Protein 5DL7 (pdb70)

Organism: Acinetobacter baumannii (NCBI:txid470)

InterPro domains:
  IPR005318 Outer membrane porin, bacterial [PF03573] (23-425)
  IPR005318 Outer membrane porin, bacterial [PTHR34596] (17-426)
  IPR023614 Porin domain superfamily [G3DSA:2.40.160.10] (25-426)

Secondary structure (DSSP, 8-state):
-TT-EEEEEEEEEEEEEEETT--TT-S-EEEEEEEEEEEEE----SSSEEEEEEEEEEEEEESSGGGGGGSB--SSS-B-TTSPBPSEEEEEEEEEEEEETTEEEEEEEE--EETTEE---SSSS--EEEEEEEEE--STTEEEEEEEEEEEE-TT-SS-B--EE--GGG-SS--EE-S-EEEEEEEEE-SSEEEEEEEEEETTTEEEEEEEEEEEEESSSSEEEEEEEEEEEEEE-TT-TT---EEEEEEEEEEEEETTEEEEEEEEEEESSS----BTTS---SS---SS-----TT-EEEEEEEEEE-TT-EETTEE-TTEEEEEEEEEEEEE--SSSTT--EEEEEEEEEEEEE--SSTTTTEEEEEEEEEEEE---TTSS---EEEEEEEEEEEEE-

Nearest PDB structures (foldseek):
  5dl7-assembly1_A  TM=1.002E+00  e=3.605E-84  Acinetobacter baumannii AB307-0294
  5dl6-assembly1_A  TM=9.576E-01  e=1.702E-45  Acinetobacter baumannii AB307-0294
  4frx-assembly1_A  TM=8.727E-01  e=2.407E-38  Pseudomonas aeruginosa PAO1
  3sy9-assembly3_C  TM=9.106E-01  e=2.289E-28  Pseudomonas aeruginosa
  2odj-assembly1_A  TM=9.013E-01  e=9.171E-29  Pseudomonas aeruginosa PAO1

Sequence (402 aa):
IADSKAELTLRNFYFDRDYKKDPYPYTAARDWAQGLIFKGQSGYTEGTVGFGVDVLAMAGFNLMGSRADDYARSGLLPVNTDNSRDDYYGKIGITGKAKFRKNELFVGDLVPQLPTIFSSPARLFPQTYRGIRFVSNEIPNLQLEGFYVDEVRQRDSIRYTDVGTDNINHRFNKAATTDSFYTLGGSYQLKDYRLRAYHAELKDIYQQQFLGFNGKQPLNDQLNFLSDVRFFNSEETGSKKIGEVDNRHISGLFGLNYQNHTVSLGYMQSFGSTGLPFLSGTESPVVLDFMSSDYSNKDEKVYSIRYEYDFKNARIGDVSLNGLRFMTRYAKGEDIDLLQYGDQRFKEDSLEFDLGYKIPEGKLKGLGMRARFSHYRNDMPTNMTFHSANETRLNVDYTFKF

B-factor: mean 34.39, std 13.49, range [16.14, 101.51]

Structure (mmCIF, N/CA/C/O backbone):
data_5DL7
#
_entry.id   5DL7
#
_cell.length_a   81.563
_cell.length_b   125.717
_cell.length_c   137.459
_cell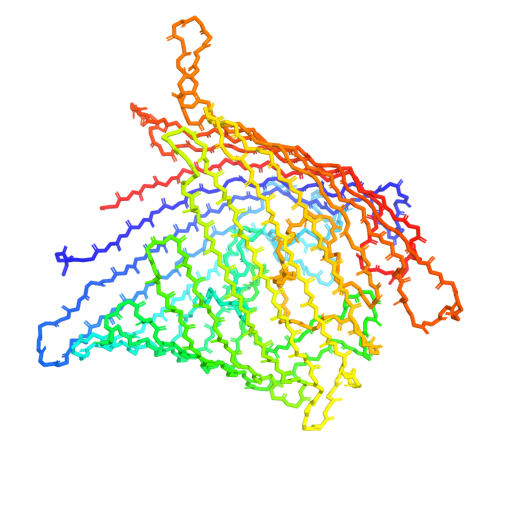.angle_alpha   90.00
_cell.angle_beta   90.00
_cell.angle_gamma   90.00
#
_symmetry.space_group_name_H-M   'I 2 2 2'
#
loop_
_entity.id
_entity.type
_entity.pdbx_description
1 polymer Porin
2 non-polymer 'CALCIUM ION'
3 non-polymer (HYDROXYETHYLOXY)TRI(ETHYLOXY)OCTANE
4 water water
#
loop_
_atom_site.group_PDB
_atom_site.id
_atom_site.type_symbol
_atom_site.label_atom_id
_atom_site.label_alt_id
_atom_site.label_comp_id
_atom_site.label_asym_id
_atom_site.label_entity_id
_atom_site.label_seq_id
_atom_site.pdbx_PDB_ins_code
_atom_site.Cartn_x
_atom_site.Cartn_y
_atom_site.Cartn_z
_atom_site.occupancy
_atom_site.B_iso_or_equiv
_atom_site.auth_seq_id
_atom_site.auth_comp_id
_atom_site.auth_asym_id
_atom_site.auth_atom_id
_atom_site.pdbx_PDB_model_num
ATOM 1 N N . ILE A 1 18 ? 10.017 -15.405 -3.691 1.00 77.19 3 ILE A N 1
ATOM 2 C CA . ILE A 1 18 ? 8.503 -15.171 -3.799 1.00 76.14 3 ILE A CA 1
ATOM 3 C C . ILE A 1 18 ? 8.150 -14.522 -5.072 1.00 75.01 3 ILE A C 1
ATOM 4 O O . ILE A 1 18 ? 7.256 -14.976 -5.784 1.00 76.64 3 ILE A O 1
ATOM 9 N N . ALA A 1 19 ? 8.827 -13.430 -5.343 1.00 79.10 4 ALA A N 1
ATOM 10 C CA . ALA A 1 19 ? 8.346 -12.523 -6.311 1.00 81.03 4 ALA A CA 1
ATOM 11 C C . ALA A 1 19 ? 8.036 -13.233 -7.598 1.00 78.37 4 ALA A C 1
ATOM 12 O O . ALA A 1 19 ? 6.993 -12.971 -8.138 1.00 83.52 4 ALA A O 1
ATOM 14 N N . ASP A 1 20 ? 8.841 -14.189 -8.091 1.00 75.44 5 ASP A N 1
ATOM 15 C CA . ASP A 1 20 ? 8.423 -14.973 -9.332 1.00 71.68 5 ASP A CA 1
ATOM 16 C C . ASP A 1 20 ? 7.730 -16.315 -9.095 1.00 66.59 5 ASP A C 1
ATOM 17 O O . ASP A 1 20 ? 7.517 -17.071 -10.062 1.00 64.22 5 ASP A O 1
ATOM 22 N N . SER A 1 21 ? 7.352 -16.609 -7.851 1.00 65.77 6 SER A N 1
ATOM 23 C CA . SER A 1 21 ? 6.427 -17.777 -7.609 1.00 60.77 6 SER A CA 1
ATOM 24 C C . SER A 1 21 ? 5.113 -17.664 -8.294 1.00 61.22 6 SER A C 1
ATOM 25 O O . SER A 1 21 ? 4.661 -16.620 -8.618 1.00 66.06 6 SER A O 1
ATOM 28 N N . LYS A 1 22 ? 4.449 -18.781 -8.467 1.00 56.48 7 LYS A N 1
ATOM 29 C CA . LYS A 1 22 ? 3.274 -18.913 -9.168 1.00 56.69 7 LYS A CA 1
ATOM 30 C C . LYS A 1 22 ? 2.449 -19.972 -8.335 1.00 53.88 7 LYS A C 1
ATOM 31 O O . LYS A 1 22 ? 3.047 -20.947 -7.810 1.00 49.42 7 LYS A O 1
ATOM 37 N N . ALA A 1 23 ? 1.125 -19.867 -8.296 1.00 49.29 8 ALA A N 1
ATOM 38 C CA . ALA A 1 23 ? 0.334 -20.873 -7.579 1.00 46.31 8 ALA A CA 1
ATOM 39 C C . ALA A 1 23 ? -1.060 -20.787 -8.123 1.00 46.55 8 ALA A C 1
ATOM 40 O O . ALA A 1 23 ? -1.519 -19.698 -8.582 1.00 47.12 8 ALA A O 1
ATOM 42 N N . GLU A 1 24 ? -1.704 -21.933 -8.200 1.00 43.01 9 GLU A N 1
ATOM 43 C CA . GLU A 1 24 ? -3.100 -22.024 -8.695 1.00 43.10 9 GLU A CA 1
ATOM 44 C C . GLU A 1 24 ? -3.820 -23.083 -7.892 1.00 39.91 9 GLU A C 1
ATOM 45 O O . GLU A 1 24 ? -3.222 -24.108 -7.596 1.00 39.08 9 GLU A O 1
ATOM 51 N N . LEU A 1 25 ? -5.097 -22.873 -7.684 1.00 36.74 10 LEU A N 1
ATOM 52 C CA . LEU A 1 25 ? -6.006 -23.868 -7.016 1.00 34.71 10 LEU A CA 1
ATOM 53 C C . LEU A 1 25 ? -7.196 -24.166 -7.928 1.00 33.16 10 LEU A C 1
ATOM 54 O O . LEU A 1 25 ? -7.910 -23.296 -8.286 1.00 35.72 10 LEU A O 1
ATOM 59 N N . THR A 1 26 ? -7.328 -25.422 -8.309 1.00 33.44 11 THR A N 1
ATOM 60 C CA . THR A 1 26 ? -8.358 -25.866 -9.303 1.00 34.13 11 THR A CA 1
ATOM 61 C C . THR A 1 26 ? -9.332 -26.774 -8.612 1.00 32.99 11 THR A C 1
ATOM 62 O O . THR A 1 26 ? -8.915 -27.662 -7.845 1.00 34.20 11 THR A O 1
ATOM 66 N N . LEU A 1 27 ? -10.561 -26.450 -8.714 1.00 30.91 12 LEU A N 1
ATOM 67 C CA . LEU A 1 27 ? -11.659 -27.324 -8.320 1.00 32.88 12 LEU A CA 1
ATOM 68 C C . LEU A 1 27 ? -12.274 -28.035 -9.577 1.00 34.57 12 LEU A C 1
ATOM 69 O O . LEU A 1 27 ? -12.615 -27.343 -10.525 1.00 35.33 12 LEU A O 1
ATOM 74 N N . ARG A 1 28 ? -12.461 -29.346 -9.531 1.00 32.04 13 ARG A N 1
ATOM 75 C CA . ARG A 1 28 ? -12.950 -30.097 -10.720 1.00 34.32 13 ARG A CA 1
ATOM 76 C C . ARG A 1 28 ? -14.077 -31.010 -10.343 1.00 34.97 13 ARG A C 1
ATOM 77 O O . ARG A 1 28 ? -14.015 -31.644 -9.290 1.00 38.41 13 ARG A O 1
ATOM 85 N N . ASN A 1 29 ? -15.158 -31.011 -11.099 1.00 30.14 14 ASN A N 1
ATOM 86 C CA . ASN A 1 29 ? -16.242 -31.946 -10.957 1.00 29.36 14 ASN A CA 1
ATOM 87 C C . ASN A 1 29 ? -16.281 -32.690 -12.332 1.00 29.79 14 ASN A C 1
ATOM 88 O O . ASN A 1 29 ? -16.247 -31.988 -13.363 1.00 29.16 14 ASN A O 1
ATOM 93 N N . PHE A 1 30 ? -16.166 -33.985 -12.299 1.00 28.75 15 PHE A N 1
ATOM 94 C CA . PHE A 1 30 ? -15.983 -34.839 -13.521 1.00 27.42 15 PHE A CA 1
ATOM 95 C C . PHE A 1 30 ? -16.998 -36.013 -13.444 1.00 26.64 15 PHE A C 1
ATOM 96 O O . PHE A 1 30 ? -16.935 -36.811 -12.559 1.00 27.30 15 PHE A O 1
ATOM 104 N N . TYR A 1 31 ? -17.857 -36.102 -14.424 1.00 27.51 16 TYR A N 1
ATOM 105 C CA . TYR A 1 31 ? -18.702 -37.292 -14.589 1.00 27.11 16 TYR A CA 1
ATOM 106 C C . TYR A 1 31 ? -18.253 -38.040 -15.838 1.00 26.91 16 TYR A C 1
ATOM 107 O O . TYR A 1 31 ? -18.022 -37.377 -16.888 1.00 25.59 16 TYR A O 1
ATOM 116 N N . PHE A 1 32 ? -18.096 -39.340 -15.717 1.00 25.42 17 PHE A N 1
ATOM 117 C CA . PHE A 1 32 ? -17.559 -40.184 -16.813 1.00 26.40 17 PHE A CA 1
ATOM 118 C C . PHE A 1 32 ? -18.511 -41.359 -16.951 1.00 26.47 17 PHE A C 1
ATOM 119 O O . PHE A 1 32 ? -18.829 -41.995 -15.976 1.00 28.94 17 PHE A O 1
ATOM 127 N N . ASP A 1 33 ? -19.017 -41.530 -18.161 1.00 26.86 18 ASP A N 1
ATOM 128 C CA . ASP A 1 33 ? -19.932 -42.704 -18.401 1.00 26.97 18 ASP A CA 1
ATOM 129 C C . ASP A 1 33 ? -19.538 -43.280 -19.736 1.00 29.85 18 ASP A C 1
ATOM 130 O O . ASP A 1 33 ? -19.950 -42.721 -20.776 1.00 28.19 18 ASP A O 1
ATOM 135 N N . ARG A 1 34 ? -18.956 -44.466 -19.771 1.00 26.61 19 ARG A N 1
ATOM 136 C CA . ARG A 1 34 ? -18.699 -45.152 -21.033 1.00 26.09 19 ARG A CA 1
ATOM 137 C C . ARG A 1 34 ? -19.751 -46.357 -21.005 1.00 27.56 19 ARG A C 1
ATOM 138 O O . ARG A 1 34 ? -19.581 -47.351 -20.360 1.00 28.93 19 ARG A O 1
ATOM 146 N N . ASP A 1 35 ? -20.827 -46.152 -21.708 1.00 27.96 20 ASP A N 1
ATOM 147 C CA . ASP A 1 35 ? -21.970 -47.100 -21.653 1.00 28.01 20 ASP A CA 1
ATOM 148 C C . ASP A 1 35 ? -21.807 -48.015 -22.775 1.00 27.16 20 ASP A C 1
ATOM 149 O O . ASP A 1 35 ? -22.104 -47.762 -23.972 1.00 27.46 20 ASP A O 1
ATOM 154 N N . TYR A 1 36 ? -21.367 -49.233 -22.426 1.00 28.87 21 TYR A N 1
ATOM 155 C CA . TYR A 1 36 ? -21.128 -50.304 -23.401 1.00 28.69 21 TYR A CA 1
ATOM 156 C C . TYR A 1 36 ? -22.365 -50.684 -24.120 1.00 31.82 21 TYR A C 1
ATOM 157 O O . TYR A 1 36 ? -23.435 -50.875 -23.490 1.00 33.55 21 TYR A O 1
ATOM 166 N N . LYS A 1 37 ? -22.301 -50.853 -25.443 1.00 31.18 22 LYS A N 1
ATOM 167 C CA . LYS A 1 37 ? -23.457 -51.286 -26.240 1.00 35.72 22 LYS A CA 1
ATOM 168 C C . LYS A 1 37 ? -23.905 -52.725 -25.954 1.00 40.25 22 LYS A C 1
ATOM 169 O O . LYS A 1 37 ? -25.134 -52.948 -25.959 1.00 39.38 22 LYS A O 1
ATOM 175 N N . LYS A 1 38 ? -22.975 -53.643 -25.729 1.00 39.41 23 LYS A N 1
ATOM 176 C CA . LYS A 1 38 ? -23.253 -55.064 -25.608 1.00 46.49 23 LYS A CA 1
ATOM 177 C C . LYS A 1 38 ? -23.006 -55.578 -24.206 1.00 48.82 23 LYS A C 1
ATOM 178 O O . LYS A 1 38 ? -22.832 -56.773 -24.060 1.00 54.48 23 LYS A O 1
ATOM 184 N N . ASP A 1 39 ? -22.875 -54.714 -23.175 1.00 46.48 24 ASP A N 1
ATOM 185 C CA . ASP A 1 39 ? -22.823 -55.121 -21.726 1.00 49.25 24 ASP A CA 1
ATOM 186 C C . ASP A 1 39 ? -21.972 -56.362 -21.501 1.00 54.40 24 ASP A C 1
ATOM 187 O O . ASP A 1 39 ? -22.505 -57.410 -21.109 1.00 54.84 24 ASP A O 1
ATOM 192 N N . PRO A 1 40 ? -20.638 -56.223 -21.670 1.00 54.20 25 PRO A N 1
ATOM 193 C CA . PRO A 1 40 ? -19.791 -57.388 -21.639 1.00 55.60 25 PRO A CA 1
ATOM 194 C C . PRO A 1 40 ? -19.806 -57.733 -20.155 1.00 59.61 25 PRO A C 1
ATOM 195 O O . PRO A 1 40 ? -19.325 -56.985 -19.286 1.00 54.81 25 PRO A O 1
ATOM 199 N N . TYR A 1 41 ? -20.427 -58.864 -19.871 1.00 61.68 26 TYR A N 1
ATOM 200 C CA . TYR A 1 41 ? -20.623 -59.292 -18.495 1.00 65.73 26 TYR A CA 1
ATOM 201 C C . TYR A 1 41 ? -19.349 -59.041 -17.583 1.00 65.56 26 TYR A C 1
ATOM 202 O O . TYR A 1 41 ? -18.238 -59.399 -17.999 1.00 67.74 26 TYR A O 1
ATOM 211 N N . PRO A 1 42 ? -19.473 -58.476 -16.372 1.00 63.60 27 PRO A N 1
ATOM 212 C CA . PRO A 1 42 ? -20.767 -58.246 -15.667 1.00 63.21 27 PRO A CA 1
ATOM 213 C C . PRO A 1 42 ? -21.240 -56.781 -15.610 1.00 59.67 27 PRO A C 1
ATOM 214 O O . PRO A 1 42 ? -22.089 -56.488 -14.787 1.00 58.77 27 PRO A O 1
ATOM 218 N N . TYR A 1 43 ? -20.740 -55.923 -16.483 1.00 51.21 28 TYR A N 1
ATOM 219 C CA . TYR A 1 43 ? -20.885 -54.486 -16.324 1.00 51.86 28 TYR A CA 1
ATOM 220 C C . TYR A 1 43 ? -21.672 -53.923 -17.490 1.00 49.08 28 TYR A C 1
ATOM 221 O O . TYR A 1 43 ? -21.492 -54.398 -18.631 1.00 51.95 28 TYR A O 1
ATOM 230 N N . THR A 1 44 ? -22.567 -52.967 -17.187 1.00 41.31 29 THR A N 1
ATOM 231 C CA . THR A 1 44 ? -23.294 -52.257 -18.233 1.00 38.33 29 THR A CA 1
ATOM 232 C C . THR A 1 44 ? -22.619 -51.018 -18.764 1.00 35.80 29 THR A C 1
ATOM 233 O O . THR A 1 44 ? -22.990 -50.554 -19.855 1.00 36.10 29 THR A O 1
ATOM 237 N N . ALA A 1 45 ? -21.661 -50.535 -17.988 1.00 32.98 30 ALA A N 1
ATOM 238 C CA . ALA A 1 45 ? -20.979 -49.259 -18.287 1.00 32.41 30 ALA A CA 1
ATOM 239 C C . ALA A 1 45 ? -19.791 -49.136 -17.346 1.00 29.96 30 ALA A C 1
ATOM 240 O O . ALA A 1 45 ? -19.745 -49.862 -16.320 1.00 31.26 30 ALA A O 1
ATOM 242 N N . ALA A 1 46 ? -18.776 -48.362 -17.773 1.00 28.16 31 ALA A N 1
ATOM 243 C CA . ALA A 1 46 ? -17.709 -47.850 -16.879 1.00 29.19 31 ALA A CA 1
ATOM 244 C C . ALA A 1 46 ? -18.186 -46.475 -16.457 1.00 30.61 31 ALA A C 1
ATOM 245 O O . ALA A 1 46 ? -18.494 -45.626 -17.354 1.00 30.18 31 ALA A O 1
ATOM 247 N N . ARG A 1 47 ? -18.255 -46.183 -15.149 1.00 28.64 32 ARG A N 1
ATOM 248 C CA . ARG A 1 47 ? -18.937 -44.936 -14.759 1.00 26.88 32 ARG A CA 1
ATOM 249 C C . ARG A 1 47 ? -18.428 -44.499 -13.407 1.00 28.02 32 ARG A C 1
ATOM 250 O O . ARG A 1 47 ? -18.181 -45.346 -12.563 1.00 30.60 32 ARG A O 1
ATOM 258 N N . ASP A 1 48 ? -18.297 -43.181 -13.246 1.00 29.71 33 ASP A N 1
ATOM 259 C CA . ASP A 1 48 ? -18.023 -42.621 -11.894 1.00 30.05 33 ASP A CA 1
ATOM 260 C C . ASP A 1 48 ? -18.364 -41.123 -11.964 1.00 27.78 33 ASP A C 1
ATOM 261 O O . ASP A 1 48 ? -18.482 -40.504 -13.008 1.00 27.26 33 ASP A O 1
ATOM 266 N N . TRP A 1 49 ? -18.573 -40.565 -10.760 1.00 29.15 34 TRP A N 1
ATOM 267 C CA . TRP A 1 49 ? -18.824 -39.165 -10.644 1.00 29.41 34 TRP A CA 1
ATOM 268 C C . TRP A 1 49 ? -17.970 -38.708 -9.430 1.00 29.93 34 TRP A C 1
ATOM 269 O O . TRP A 1 49 ? -18.095 -39.231 -8.304 1.00 32.36 34 TRP A O 1
ATOM 280 N N . ALA A 1 50 ? -17.020 -37.803 -9.718 1.00 29.96 35 ALA A N 1
ATOM 281 C CA . ALA A 1 50 ? -16.050 -37.408 -8.714 1.00 29.07 35 ALA A CA 1
ATOM 282 C C . ALA A 1 50 ? -15.740 -35.949 -8.710 1.00 32.84 35 ALA A C 1
ATOM 283 O O . ALA A 1 50 ? -15.967 -35.212 -9.653 1.00 31.17 35 ALA A O 1
ATOM 285 N N . GLN A 1 51 ? -15.274 -35.481 -7.521 1.00 31.36 36 GLN A N 1
ATOM 286 C CA . GLN A 1 51 ? -14.829 -34.095 -7.395 1.00 33.03 36 GLN A CA 1
ATOM 287 C C . GLN A 1 51 ? -13.446 -34.005 -6.855 1.00 30.36 36 GLN A C 1
ATOM 288 O O . GLN A 1 51 ? -13.069 -34.797 -5.959 1.00 31.98 36 GLN A O 1
ATOM 294 N N . GLY A 1 52 ? -12.679 -33.037 -7.299 1.00 32.89 37 GLY A N 1
ATOM 295 C CA . GLY A 1 52 ? -11.303 -32.946 -6.915 1.00 33.14 37 GLY A CA 1
ATOM 296 C C . GLY A 1 52 ? -10.798 -31.525 -6.719 1.00 33.45 37 GLY A C 1
ATOM 297 O O . GLY A 1 52 ? -11.360 -30.577 -7.222 1.00 32.23 37 GLY A O 1
ATOM 298 N N . LEU A 1 53 ? -9.875 -31.397 -5.812 1.00 31.01 38 LEU A N 1
ATOM 299 C CA . LEU A 1 53 ? -9.042 -30.185 -5.599 1.00 33.38 38 LEU A CA 1
ATOM 300 C C . LEU A 1 53 ? -7.631 -30.450 -5.955 1.00 30.09 38 LEU A C 1
ATOM 301 O O . LEU A 1 53 ? -7.039 -31.470 -5.595 1.00 31.72 38 LEU A O 1
ATOM 306 N N . ILE A 1 54 ? -7.026 -29.508 -6.694 1.00 29.75 39 ILE A N 1
ATOM 307 C CA . ILE A 1 54 ? -5.661 -29.594 -6.990 1.00 29.30 39 ILE A CA 1
ATOM 308 C C . ILE A 1 54 ? -4.951 -28.230 -6.767 1.00 31.11 39 ILE A C 1
ATOM 309 O O . ILE A 1 54 ? -5.396 -27.184 -7.340 1.00 33.20 39 ILE A O 1
ATOM 314 N N . PHE A 1 55 ? -3.830 -28.252 -6.003 1.00 30.47 40 PHE A N 1
ATOM 315 C CA . PHE A 1 55 ? -3.024 -27.085 -5.741 1.00 30.00 40 PHE A CA 1
ATOM 316 C C . PHE A 1 55 ? -1.708 -27.296 -6.483 1.00 30.32 40 PHE A C 1
ATOM 317 O O . PHE A 1 55 ? -1.030 -28.326 -6.255 1.00 31.68 40 PHE A O 1
ATOM 325 N N . LYS A 1 56 ? -1.270 -26.329 -7.303 1.00 31.04 41 LYS A N 1
ATOM 326 C CA . LYS A 1 56 ? 0.018 -26.420 -8.030 1.00 32.56 41 LYS A CA 1
ATOM 327 C C . LYS A 1 56 ? 0.771 -25.205 -7.792 1.00 34.92 41 LYS A C 1
ATOM 328 O O . LYS A 1 56 ? 0.285 -24.094 -8.063 1.00 38.24 41 LYS A O 1
ATOM 334 N N . GLY A 1 57 ? 1.919 -25.317 -7.148 1.00 36.57 42 GLY A N 1
ATOM 335 C CA . GLY A 1 57 ? 2.707 -24.194 -6.673 1.00 39.79 42 GLY A CA 1
ATOM 336 C C . GLY A 1 57 ? 4.112 -24.345 -7.345 1.00 44.00 42 GLY A C 1
ATOM 337 O O . GLY A 1 57 ? 4.650 -25.447 -7.369 1.00 41.52 42 GLY A O 1
ATOM 338 N N . GLN A 1 58 ? 4.706 -23.257 -7.869 1.00 44.26 43 GLN A N 1
ATOM 339 C CA . GLN A 1 58 ? 6.050 -23.311 -8.437 1.00 48.86 43 GLN A CA 1
ATOM 340 C C . GLN A 1 58 ? 6.789 -22.103 -7.994 1.00 53.00 43 GLN A C 1
ATOM 341 O O . GLN A 1 58 ? 6.317 -21.046 -8.362 1.00 55.53 43 GLN A O 1
ATOM 347 N N . SER A 1 59 ? 7.827 -22.197 -7.112 1.00 42.28 44 SER A N 1
ATOM 348 C CA . SER A 1 59 ? 8.504 -21.086 -6.573 1.00 45.32 44 SER A CA 1
ATOM 349 C C . SER A 1 59 ? 9.449 -20.535 -7.709 1.00 46.36 44 SER A C 1
ATOM 350 O O . SER A 1 59 ? 9.625 -21.128 -8.711 1.00 45.85 44 SER A O 1
ATOM 353 N N . GLY A 1 60 ? 9.893 -19.290 -7.542 1.00 57.68 45 GLY A N 1
ATOM 354 C CA . GLY A 1 60 ? 11.030 -18.826 -8.357 1.00 59.39 45 GLY A CA 1
ATOM 355 C C . GLY A 1 60 ? 12.297 -19.384 -7.711 1.00 61.94 45 GLY A C 1
ATOM 356 O O . GLY A 1 60 ? 12.257 -20.259 -6.814 1.00 57.33 45 GLY A O 1
ATOM 357 N N . TYR A 1 61 ? 13.427 -18.803 -8.084 1.00 57.62 46 TYR A N 1
ATOM 358 C CA . TYR A 1 61 ? 14.725 -19.290 -7.680 1.00 55.01 46 TYR A CA 1
ATOM 359 C C . TYR A 1 61 ? 15.427 -18.388 -6.764 1.00 54.85 46 TYR A C 1
ATOM 360 O O . TYR A 1 61 ? 15.351 -17.139 -6.891 1.00 62.18 46 TYR A O 1
ATOM 369 N N . THR A 1 62 ? 16.167 -18.935 -5.777 1.00 55.25 47 THR A N 1
ATOM 370 C CA . THR A 1 62 ? 16.994 -18.157 -4.921 1.00 52.61 47 THR A CA 1
ATOM 371 C C . THR A 1 62 ? 18.127 -17.405 -5.761 1.00 55.53 47 THR A C 1
ATOM 372 O O . THR A 1 62 ? 18.508 -17.816 -6.850 1.00 51.33 47 THR A O 1
ATOM 376 N N . GLU A 1 63 ? 18.640 -16.287 -5.213 1.00 59.10 48 GLU A N 1
ATOM 377 C CA . GLU A 1 63 ? 19.684 -15.535 -5.950 1.00 62.97 48 GLU A CA 1
ATOM 378 C C . GLU A 1 63 ? 20.902 -16.324 -5.652 1.00 61.40 48 GLU A C 1
ATOM 379 O O . GLU A 1 63 ? 20.994 -16.898 -4.597 1.00 59.32 48 GLU A O 1
ATOM 385 N N . GLY A 1 64 ? 21.858 -16.328 -6.560 1.00 62.43 49 GLY A N 1
ATOM 386 C CA . GLY A 1 64 ? 23.142 -17.006 -6.317 1.00 62.08 49 GLY A CA 1
ATOM 387 C C . GLY A 1 64 ? 23.551 -17.410 -7.704 1.00 61.19 49 GLY A C 1
ATOM 388 O O . GLY A 1 64 ? 22.692 -17.374 -8.613 1.00 62.92 49 GLY A O 1
ATOM 389 N N . THR A 1 65 ? 24.819 -17.784 -7.911 1.00 58.16 50 THR A N 1
ATOM 390 C CA . THR A 1 65 ? 25.238 -18.408 -9.214 1.00 55.43 50 THR A CA 1
ATOM 391 C C . THR A 1 65 ? 24.399 -19.618 -9.568 1.00 53.27 50 THR A C 1
ATOM 392 O O . THR A 1 65 ? 23.957 -19.802 -10.714 1.00 53.81 50 THR A O 1
ATOM 396 N N . VAL A 1 66 ? 24.159 -20.433 -8.559 1.00 50.47 51 VAL A N 1
ATOM 397 C CA . VAL A 1 66 ? 23.133 -21.459 -8.601 1.00 48.66 51 VAL A C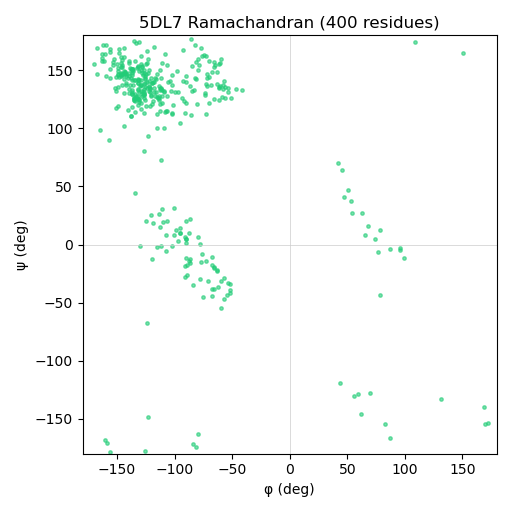A 1
ATOM 398 C C . VAL A 1 66 ? 21.933 -21.053 -7.725 1.00 47.15 51 VAL A C 1
ATOM 399 O O . VAL A 1 66 ? 22.153 -20.763 -6.551 1.00 49.00 51 VAL A O 1
ATOM 403 N N . GLY A 1 67 ? 20.725 -21.090 -8.281 1.00 44.04 52 GLY A N 1
ATOM 404 C CA . GLY A 1 67 ? 19.533 -20.729 -7.553 1.00 45.17 52 GLY A CA 1
ATOM 405 C C . GLY A 1 67 ? 18.780 -22.027 -7.252 1.00 41.67 52 GLY A C 1
ATOM 406 O O . GLY A 1 67 ? 18.893 -23.017 -7.996 1.00 39.87 52 GLY A O 1
ATOM 407 N N . PHE A 1 68 ? 17.984 -21.982 -6.185 1.00 40.10 53 PHE A N 1
ATOM 408 C CA . PHE A 1 68 ? 17.225 -23.200 -5.747 1.00 39.81 53 PHE A CA 1
ATOM 409 C C . PHE A 1 68 ? 15.775 -22.842 -5.627 1.00 39.04 53 PHE A C 1
ATOM 410 O O . PHE A 1 68 ? 15.421 -21.704 -5.345 1.00 42.44 53 PHE A O 1
ATOM 418 N N . GLY A 1 69 ? 14.926 -23.783 -5.851 1.00 39.36 54 GLY A N 1
ATOM 419 C CA . GLY A 1 69 ? 13.541 -23.608 -5.540 1.00 41.01 54 GLY A CA 1
ATOM 420 C C . GLY A 1 69 ? 12.792 -24.937 -5.368 1.00 41.91 54 GLY A C 1
ATOM 421 O O . GLY A 1 69 ? 13.412 -25.989 -5.216 1.00 38.93 54 GLY A O 1
ATOM 422 N N . VAL A 1 70 ? 11.472 -24.830 -5.277 1.00 42.68 55 VAL A N 1
ATOM 423 C CA . VAL A 1 70 ? 10.625 -26.004 -4.950 1.00 43.52 55 VAL A CA 1
ATOM 424 C C . VAL A 1 70 ? 9.307 -25.878 -5.669 1.00 41.90 55 VAL A C 1
ATOM 425 O O . VAL A 1 70 ? 8.788 -24.768 -5.817 1.00 46.40 55 VAL A O 1
ATOM 429 N N . ASP A 1 71 ? 8.720 -26.957 -6.106 1.00 38.12 56 ASP A N 1
ATOM 430 C CA . ASP A 1 71 ? 7.402 -26.936 -6.733 1.00 37.68 56 ASP A CA 1
ATOM 431 C C . ASP A 1 71 ? 6.588 -28.068 -5.904 1.00 40.03 56 ASP A C 1
ATOM 432 O O . ASP A 1 71 ? 7.130 -28.977 -5.321 1.00 35.76 56 ASP A O 1
ATOM 437 N N . VAL A 1 72 ? 5.300 -27.912 -5.861 1.00 39.18 57 VAL A N 1
ATOM 438 C CA . VAL A 1 72 ? 4.451 -28.809 -5.125 1.00 37.56 57 VAL A CA 1
ATOM 439 C C . VAL A 1 72 ? 3.170 -29.042 -5.949 1.00 37.17 57 VAL A C 1
ATOM 440 O O . VAL A 1 72 ? 2.626 -28.103 -6.619 1.00 35.31 57 VAL A O 1
ATOM 444 N N . LEU A 1 73 ? 2.631 -30.278 -5.906 1.00 32.30 58 LEU A N 1
ATOM 445 C CA . LEU A 1 73 ? 1.347 -30.554 -6.538 1.00 32.29 58 LEU A CA 1
ATOM 446 C C . LEU A 1 73 ? 0.531 -31.311 -5.387 1.00 32.16 58 LEU A C 1
ATOM 447 O O . LEU A 1 73 ? 0.934 -32.387 -5.081 1.00 33.90 58 LEU A O 1
ATOM 452 N N . ALA A 1 74 ? -0.578 -30.857 -4.980 1.00 32.08 59 ALA A N 1
ATOM 453 C CA . ALA A 1 74 ? -1.411 -31.510 -3.922 1.00 32.00 59 ALA A CA 1
ATOM 454 C C . ALA A 1 74 ? -2.791 -31.776 -4.496 1.00 36.52 59 ALA A C 1
ATOM 455 O O . ALA A 1 74 ? -3.380 -30.886 -5.129 1.00 35.73 59 ALA A O 1
ATOM 457 N N . MET A 1 75 ? -3.357 -33.000 -4.262 1.00 32.96 60 MET A N 1
ATOM 458 C CA . MET A 1 75 ? -4.587 -33.579 -4.930 1.00 31.63 60 MET A CA 1
ATOM 459 C C . MET A 1 75 ? -5.440 -34.203 -3.874 1.00 33.25 60 MET A C 1
ATOM 460 O O . MET A 1 75 ? -4.912 -34.879 -2.999 1.00 34.22 60 MET A O 1
ATOM 465 N N . ALA A 1 76 ? -6.730 -33.818 -3.803 1.00 32.77 61 ALA A N 1
ATOM 466 C CA . ALA A 1 76 ? -7.696 -34.472 -2.925 1.00 33.44 61 ALA A CA 1
ATOM 467 C C . ALA A 1 76 ? -8.941 -34.749 -3.778 1.00 37.44 61 ALA A C 1
ATOM 468 O O . ALA A 1 76 ? -9.526 -33.794 -4.261 1.00 35.51 61 ALA A O 1
ATOM 470 N N . GLY A 1 77 ? -9.390 -35.999 -3.836 1.00 30.84 62 GLY A N 1
ATOM 471 C CA . GLY A 1 77 ? -10.499 -36.452 -4.641 1.00 32.28 62 GLY A CA 1
ATOM 472 C C . GLY A 1 77 ? -11.576 -37.229 -3.897 1.00 31.83 62 GLY A C 1
ATOM 473 O O . GLY A 1 77 ? -11.249 -37.867 -2.903 1.00 34.99 62 GLY A O 1
ATOM 474 N N . PHE A 1 78 ? -12.819 -37.070 -4.315 1.00 32.90 63 PHE A N 1
ATOM 475 C CA . PHE A 1 78 ? -14.004 -37.594 -3.627 1.00 34.35 63 PHE A CA 1
ATOM 476 C C . PHE A 1 78 ? -14.961 -38.235 -4.523 1.00 38.36 63 PHE A C 1
ATOM 477 O O . PHE A 1 78 ? -15.286 -37.645 -5.569 1.00 34.97 63 PHE A O 1
ATOM 485 N N . ASN A 1 79 ? -15.578 -39.333 -4.074 1.00 35.95 64 ASN A N 1
ATOM 486 C CA . ASN A 1 79 ? -16.539 -40.026 -4.857 1.00 36.37 64 ASN A CA 1
ATOM 487 C C . ASN A 1 79 ? -17.895 -39.312 -4.558 1.00 36.36 64 ASN A C 1
ATOM 488 O O . ASN A 1 79 ? -18.268 -39.154 -3.432 1.00 40.49 64 ASN A O 1
ATOM 493 N N . LEU A 1 80 ? -18.686 -39.051 -5.599 1.00 35.15 65 LEU A N 1
ATOM 494 C CA . LEU A 1 80 ? -20.011 -38.431 -5.435 1.00 39.45 65 LEU A CA 1
ATOM 495 C C . LEU A 1 80 ? -21.128 -39.418 -5.680 1.00 40.93 65 LEU A C 1
ATOM 496 O O . LEU A 1 80 ? -22.294 -39.076 -5.432 1.00 42.34 65 LEU A O 1
ATOM 501 N N . MET A 1 81 ? -20.824 -40.654 -6.114 1.00 43.67 66 MET A N 1
ATOM 502 C CA . MET A 1 81 ? -21.920 -41.641 -6.255 1.00 46.05 66 MET A CA 1
ATOM 503 C C . MET A 1 81 ? -22.142 -42.601 -5.126 1.00 51.21 66 MET A C 1
ATOM 504 O O . MET A 1 81 ? -22.958 -43.501 -5.275 1.00 53.77 66 MET A O 1
ATOM 509 N N . GLY A 1 82 ? -21.418 -42.515 -4.040 1.00 51.41 67 GLY A N 1
ATOM 510 C CA . GLY A 1 82 ? -21.628 -43.484 -2.951 1.00 55.11 67 GLY A CA 1
ATOM 511 C C . GLY A 1 82 ? -21.333 -44.933 -3.384 1.00 53.77 67 GLY A C 1
ATOM 512 O O . GLY A 1 82 ? -20.539 -45.208 -4.296 1.00 46.27 67 GLY A O 1
ATOM 513 N N . SER A 1 83 ? -22.116 -45.884 -2.820 1.00 50.73 68 SER A N 1
ATOM 514 C CA . SER A 1 83 ? -21.883 -47.302 -3.154 1.00 51.12 68 SER A CA 1
ATOM 515 C C . SER A 1 83 ? -22.434 -47.668 -4.504 1.00 50.12 68 SER A C 1
ATOM 516 O O . SER A 1 83 ? -22.106 -48.694 -5.042 1.00 46.59 68 SER A O 1
ATOM 519 N N . ARG A 1 84 ? -23.286 -46.816 -5.047 1.00 49.27 69 ARG A N 1
ATOM 520 C CA . ARG A 1 84 ? -23.781 -47.001 -6.386 1.00 53.05 69 ARG A CA 1
ATOM 521 C C . ARG A 1 84 ? -22.644 -47.211 -7.475 1.00 48.18 69 ARG A C 1
ATOM 522 O O . ARG A 1 84 ? -22.804 -48.019 -8.451 1.00 44.12 69 ARG A O 1
ATOM 530 N N . ALA A 1 85 ? -21.522 -46.530 -7.248 1.00 43.09 70 ALA A N 1
ATOM 531 C CA . ALA A 1 85 ? -20.391 -46.561 -8.135 1.00 44.77 70 ALA A CA 1
ATOM 532 C C . ALA A 1 85 ? -19.887 -47.991 -8.350 1.00 44.40 70 ALA A C 1
ATOM 533 O O . ALA A 1 85 ? -19.315 -48.321 -9.391 1.00 41.08 70 ALA A O 1
ATOM 535 N N . ASP A 1 86 ? -20.113 -48.834 -7.320 1.00 43.28 71 ASP A N 1
ATOM 536 C CA . ASP A 1 86 ? -19.503 -50.208 -7.271 1.00 43.48 71 ASP A CA 1
ATOM 537 C C . ASP A 1 86 ? -20.146 -51.145 -8.245 1.00 42.15 71 ASP A C 1
ATOM 538 O O . ASP A 1 86 ? -19.571 -52.179 -8.589 1.00 44.21 71 ASP A O 1
ATOM 543 N N . ASP A 1 87 ? -21.268 -50.783 -8.766 1.00 43.24 72 ASP A N 1
ATOM 544 C CA . ASP A 1 87 ? -21.841 -51.643 -9.823 1.00 45.59 72 ASP A CA 1
ATOM 545 C C . ASP A 1 87 ? -21.423 -51.393 -11.259 1.00 43.62 72 ASP A C 1
ATOM 546 O O . ASP A 1 87 ? -22.013 -52.002 -12.186 1.00 44.97 72 ASP A O 1
ATOM 551 N N . TYR A 1 88 ? -20.416 -50.548 -11.474 1.00 38.65 73 TYR A N 1
ATOM 552 C CA . TYR A 1 88 ? -19.967 -50.211 -12.789 1.00 38.08 73 TYR A CA 1
ATOM 553 C C . TYR A 1 88 ? -18.522 -50.515 -12.963 1.00 36.92 73 TYR A C 1
ATOM 554 O O . TYR A 1 88 ? -17.722 -50.514 -12.023 1.00 34.59 73 TYR A O 1
ATOM 563 N N . ALA A 1 89 ? -18.076 -50.651 -14.237 1.00 35.64 74 ALA A N 1
ATOM 564 C CA . ALA A 1 89 ? -16.675 -50.797 -14.536 1.00 32.95 74 ALA A CA 1
ATOM 565 C C . ALA A 1 89 ? -15.864 -49.470 -14.220 1.00 31.40 74 ALA A C 1
ATOM 566 O O . ALA A 1 89 ? -16.483 -48.396 -13.993 1.00 32.99 74 ALA A O 1
ATOM 568 N N . ARG A 1 90 ? -14.650 -49.720 -13.844 1.00 30.97 75 ARG A N 1
ATOM 569 C CA . ARG A 1 90 ? -13.774 -48.699 -13.377 1.00 34.02 75 ARG A CA 1
ATOM 570 C C . ARG A 1 90 ? -13.644 -47.639 -14.492 1.00 30.53 75 ARG A C 1
ATOM 571 O O . ARG A 1 90 ? -13.439 -47.977 -15.654 1.00 29.14 75 ARG A O 1
ATOM 579 N N . SER A 1 91 ? -13.764 -46.363 -14.093 1.00 29.89 76 SER A N 1
ATOM 580 C CA . SER A 1 91 ? -13.513 -45.220 -15.026 1.00 29.22 76 SER A CA 1
ATOM 581 C C . SER A 1 91 ? -12.134 -44.697 -15.062 1.00 29.34 76 SER A C 1
ATOM 582 O O . SER A 1 91 ? -11.723 -43.978 -16.022 1.00 30.06 76 SER A O 1
ATOM 585 N N . GLY A 1 92 ? -11.415 -44.831 -13.965 1.00 26.85 77 GLY A N 1
ATOM 586 C CA . GLY A 1 92 ? -10.212 -44.121 -13.752 1.00 26.53 77 GLY A CA 1
ATOM 587 C C . GLY A 1 92 ? -10.225 -42.799 -12.948 1.00 25.91 77 GLY A C 1
ATOM 588 O O . GLY A 1 92 ? -9.222 -42.165 -12.746 1.00 28.19 77 GLY A O 1
ATOM 589 N N . LEU A 1 93 ? -11.405 -42.350 -12.567 1.00 24.88 78 LEU A N 1
ATOM 590 C CA . LEU A 1 93 ? -11.541 -41.171 -11.794 1.00 25.52 78 LEU A CA 1
ATOM 591 C C . LEU A 1 93 ? -11.202 -41.439 -10.306 1.00 28.94 78 LEU A C 1
ATOM 592 O O . LEU A 1 93 ? -11.022 -40.544 -9.551 1.00 28.73 78 LEU A O 1
ATOM 597 N N . LEU A 1 94 ? -11.451 -42.695 -9.874 1.00 27.92 79 LEU A N 1
ATOM 598 C CA . LEU A 1 94 ? -11.341 -43.041 -8.431 1.00 27.61 79 LEU A CA 1
ATOM 599 C C . LEU A 1 94 ? -10.574 -44.431 -8.331 1.00 28.35 79 LEU A C 1
ATOM 600 O O . LEU A 1 94 ? -10.717 -45.306 -9.263 1.00 29.02 79 LEU A O 1
ATOM 605 N N . PRO A 1 95 ? -9.843 -44.604 -7.253 1.00 30.10 80 PRO A N 1
ATOM 606 C CA . PRO A 1 95 ? -9.250 -45.961 -6.972 1.00 31.21 80 PRO A CA 1
ATOM 607 C C . PRO A 1 95 ? -10.334 -46.986 -6.823 1.00 31.39 80 PRO A C 1
ATOM 608 O O . PRO A 1 95 ? -11.456 -46.740 -6.254 1.00 30.48 80 PRO A O 1
ATOM 612 N N . VAL A 1 96 ? -10.075 -48.143 -7.468 1.00 32.17 81 VAL A N 1
ATOM 613 C CA . VAL A 1 96 ? -11.085 -49.235 -7.368 1.00 33.74 81 VAL A CA 1
ATOM 614 C C . VAL A 1 96 ? -10.403 -50.479 -6.761 1.00 37.33 81 VAL A C 1
ATOM 615 O O . VAL A 1 96 ? -9.327 -50.835 -7.230 1.00 38.24 81 VAL A O 1
ATOM 619 N N . ASN A 1 97 ? -11.055 -51.089 -5.798 1.00 40.18 82 ASN A N 1
ATOM 620 C CA . ASN A 1 97 ? -10.525 -52.261 -5.131 1.00 42.83 82 ASN A CA 1
ATOM 621 C C . ASN A 1 97 ? -10.793 -53.529 -5.918 1.00 46.74 82 ASN A C 1
ATOM 622 O O . ASN A 1 97 ? -11.588 -53.602 -6.941 1.00 44.54 82 ASN A O 1
ATOM 627 N N . THR A 1 98 ? -10.175 -54.604 -5.444 1.00 50.32 83 THR A N 1
ATOM 628 C CA . THR A 1 98 ? -10.305 -55.907 -6.121 1.00 50.84 83 THR A CA 1
ATOM 629 C C . THR A 1 98 ? -11.722 -56.420 -6.053 1.00 46.75 83 THR A C 1
ATOM 630 O O . THR A 1 98 ? -12.046 -57.181 -6.923 1.00 54.41 83 THR A O 1
ATOM 634 N N . ASP A 1 99 ? -12.623 -55.974 -5.158 1.00 46.12 84 ASP A N 1
ATOM 635 C CA . ASP A 1 99 ? -14.023 -56.303 -5.271 1.00 44.93 84 ASP A CA 1
ATOM 636 C C . ASP A 1 99 ? -14.907 -55.332 -6.093 1.00 42.62 84 ASP A C 1
ATOM 637 O O . ASP A 1 99 ? -16.113 -55.398 -5.993 1.00 46.28 84 ASP A O 1
ATOM 642 N N . ASN A 1 100 ? -14.265 -54.345 -6.701 1.00 45.34 85 ASN A N 1
ATOM 643 C CA . ASN A 1 100 ? -14.884 -53.332 -7.565 1.00 44.02 85 ASN A CA 1
ATOM 644 C C . ASN A 1 100 ? -15.408 -52.114 -6.800 1.00 46.12 85 ASN A C 1
ATOM 645 O O . ASN A 1 100 ? -15.958 -51.191 -7.453 1.00 43.90 85 ASN A O 1
ATOM 650 N N . SER A 1 101 ? -15.307 -52.155 -5.456 1.00 41.95 86 SER A N 1
ATOM 651 C CA . SER A 1 101 ? -15.771 -51.028 -4.628 1.00 41.69 86 SER A CA 1
ATOM 652 C C . SER A 1 101 ? -14.748 -49.872 -4.909 1.00 38.70 86 SER A C 1
ATOM 653 O O . SER A 1 101 ? -13.515 -50.049 -5.016 1.00 38.58 86 SER A O 1
ATOM 656 N N . ARG A 1 102 ? -15.323 -48.667 -4.927 1.00 38.79 87 ARG A N 1
ATOM 657 C CA . ARG A 1 102 ? -14.448 -47.455 -4.985 1.00 35.15 87 ARG A CA 1
ATOM 658 C C . ARG A 1 102 ? -13.938 -47.098 -3.599 1.00 36.68 87 ARG A C 1
ATOM 659 O O . ARG A 1 102 ? -14.740 -47.077 -2.691 1.00 35.71 87 ARG A O 1
ATOM 667 N N . ASP A 1 103 ? -12.711 -46.633 -3.523 1.00 33.38 88 ASP A N 1
ATOM 668 C CA . ASP A 1 103 ? -12.381 -45.788 -2.436 1.00 36.51 88 ASP A CA 1
ATOM 669 C C . ASP A 1 103 ? -13.105 -44.425 -2.560 1.00 36.31 88 ASP A C 1
ATOM 670 O O . ASP A 1 103 ? -13.031 -43.853 -3.620 1.00 37.02 88 ASP A O 1
ATOM 675 N N . ASP A 1 104 ? -13.622 -43.921 -1.487 1.00 37.30 89 ASP A N 1
ATOM 676 C CA . ASP A 1 104 ? -14.493 -42.760 -1.498 1.00 38.04 89 ASP A CA 1
ATOM 677 C C . ASP A 1 104 ? -13.752 -41.417 -1.416 1.00 38.94 89 ASP A C 1
ATOM 678 O O . ASP A 1 104 ? -14.360 -40.356 -1.732 1.00 35.82 89 ASP A O 1
ATOM 683 N N . TYR A 1 105 ? -12.463 -41.491 -1.045 1.00 35.11 90 TYR A N 1
ATOM 684 C CA . TYR A 1 105 ? -11.619 -40.387 -0.821 1.00 35.31 90 TYR A CA 1
ATOM 685 C C . TYR A 1 105 ? -10.232 -40.821 -1.187 1.00 35.33 90 TYR A C 1
ATOM 686 O O . TYR A 1 105 ? -9.920 -41.992 -0.947 1.00 34.48 90 TYR A O 1
ATOM 695 N N . TYR A 1 106 ? -9.471 -39.983 -1.928 1.00 30.93 91 TYR A N 1
ATOM 696 C CA . TYR A 1 106 ? -8.080 -40.249 -2.079 1.00 31.38 91 TYR A CA 1
ATOM 697 C C . TYR A 1 106 ? -7.329 -38.990 -2.209 1.00 36.29 91 TYR A C 1
ATOM 698 O O . TYR A 1 106 ? -7.802 -38.003 -2.930 1.00 33.92 91 TYR A O 1
ATOM 707 N N . GLY A 1 107 ? -6.126 -38.987 -1.629 1.00 33.72 92 GLY A N 1
ATOM 708 C CA . GLY A 1 107 ? -5.328 -37.769 -1.521 1.00 36.50 92 GLY A CA 1
ATOM 709 C C . GLY A 1 107 ? -3.869 -38.057 -1.835 1.00 35.49 92 GLY A C 1
ATOM 710 O O . GLY A 1 107 ? -3.478 -39.203 -1.621 1.00 36.74 92 GLY A O 1
ATOM 711 N N . LYS A 1 108 ? -3.049 -37.095 -2.374 1.00 31.24 93 LYS A N 1
ATOM 712 C CA . LYS A 1 108 ? -1.675 -37.409 -2.696 1.00 28.74 93 LYS A CA 1
ATOM 713 C C . LYS A 1 108 ? -0.906 -36.122 -2.978 1.00 30.98 93 LYS A C 1
ATOM 714 O O . LYS A 1 108 ? -1.560 -35.039 -3.259 1.00 29.09 93 LYS A O 1
ATOM 720 N N . ILE A 1 109 ? 0.332 -36.118 -2.636 1.00 28.44 94 ILE A N 1
ATOM 721 C CA . ILE A 1 109 ? 1.118 -34.878 -2.726 1.00 31.14 94 ILE A CA 1
ATOM 722 C C . ILE A 1 109 ? 2.397 -35.201 -3.495 1.00 34.30 94 ILE A C 1
ATOM 723 O O . ILE A 1 109 ? 3.071 -36.224 -3.180 1.00 33.42 94 ILE A O 1
ATOM 728 N N . GLY A 1 110 ? 2.787 -34.394 -4.492 1.00 33.17 95 GLY A N 1
ATOM 729 C CA . GLY A 1 110 ? 4.095 -34.426 -5.129 1.00 34.54 95 GLY A CA 1
ATOM 730 C C . GLY A 1 110 ? 4.956 -33.237 -4.908 1.00 31.28 95 GLY A C 1
ATOM 731 O O . GLY A 1 110 ? 4.454 -32.167 -4.795 1.00 35.07 95 GLY A O 1
ATOM 732 N N . ILE A 1 111 ? 6.183 -33.442 -4.574 1.00 32.58 96 ILE A N 1
ATOM 733 C CA . ILE A 1 111 ? 7.114 -32.330 -4.285 1.00 35.41 96 ILE A CA 1
ATOM 734 C C . ILE A 1 111 ? 8.331 -32.445 -5.225 1.00 34.02 96 ILE A C 1
ATOM 735 O O . ILE A 1 111 ? 8.776 -33.549 -5.497 1.00 30.22 96 ILE A O 1
ATOM 740 N N . THR A 1 112 ? 8.929 -31.308 -5.631 1.00 33.41 97 THR A N 1
ATOM 741 C CA . THR A 1 112 ? 10.069 -31.322 -6.546 1.00 31.69 97 THR A CA 1
ATOM 742 C C . THR A 1 112 ? 11.051 -30.288 -6.083 1.00 32.55 97 THR A C 1
ATOM 743 O O . THR A 1 112 ? 10.657 -29.188 -5.666 1.00 37.04 97 THR A O 1
ATOM 747 N N . GLY A 1 113 ? 12.309 -30.610 -5.952 1.00 30.46 98 GLY A N 1
ATOM 748 C CA . GLY A 1 113 ? 13.276 -29.627 -5.660 1.00 31.05 98 GLY A CA 1
ATOM 749 C C . GLY A 1 113 ? 13.913 -29.279 -7.040 1.00 29.73 98 GLY A C 1
ATOM 750 O O . GLY A 1 113 ? 14.007 -30.100 -7.925 1.00 31.57 98 GLY A O 1
ATOM 751 N N . LYS A 1 114 ? 14.353 -28.012 -7.148 1.00 32.98 99 LYS A N 1
ATOM 752 C CA . LYS A 1 114 ? 14.926 -27.516 -8.422 1.00 33.33 99 LYS A CA 1
ATOM 753 C C . LYS A 1 114 ? 16.036 -26.612 -8.187 1.00 32.74 99 LYS A C 1
ATOM 754 O O . LYS A 1 114 ? 16.187 -25.902 -7.189 1.00 35.48 99 LYS A O 1
ATOM 760 N N . ALA A 1 115 ? 16.981 -26.648 -9.155 1.00 33.96 100 ALA A N 1
ATOM 761 C CA . ALA A 1 115 ? 18.145 -25.816 -9.163 1.00 36.27 100 ALA A CA 1
ATOM 762 C C . ALA A 1 115 ? 18.441 -25.256 -10.575 1.00 35.82 100 ALA A C 1
ATOM 763 O O . ALA A 1 115 ? 18.205 -25.953 -11.539 1.00 34.40 100 ALA A O 1
ATOM 765 N N . LYS A 1 116 ? 18.920 -24.010 -10.627 1.00 38.93 101 LYS A N 1
ATOM 766 C CA . LYS A 1 116 ? 19.155 -23.344 -11.865 1.00 40.77 101 LYS A CA 1
ATOM 767 C C . LYS A 1 116 ? 20.523 -22.689 -11.909 1.00 39.78 101 LYS A C 1
ATOM 768 O O . LYS A 1 116 ? 20.913 -22.069 -10.972 1.00 42.32 101 LYS A O 1
ATOM 774 N N . PHE A 1 117 ? 21.198 -22.911 -13.019 1.00 38.28 102 PHE A N 1
ATOM 775 C CA . PHE A 1 117 ? 22.446 -22.262 -13.372 1.00 40.66 102 PHE A CA 1
ATOM 776 C C . PHE A 1 117 ? 22.305 -21.701 -14.779 1.00 39.41 102 PHE A C 1
ATOM 777 O O . PHE A 1 117 ? 22.063 -22.445 -15.697 1.00 38.67 102 PHE A O 1
ATOM 785 N N . ARG A 1 118 ? 22.484 -20.376 -14.945 1.00 43.35 103 ARG A N 1
ATOM 786 C CA . ARG A 1 118 ? 22.068 -19.759 -16.191 1.00 45.77 103 ARG A CA 1
ATOM 787 C C . ARG A 1 118 ? 20.735 -20.193 -16.716 1.00 44.93 103 ARG A C 1
ATOM 788 O O . ARG A 1 118 ? 19.723 -20.048 -16.010 1.00 42.88 103 ARG A O 1
ATOM 796 N N . LYS A 1 119 ? 20.617 -20.797 -17.931 1.00 39.50 104 LYS A N 1
ATOM 797 C CA . LYS A 1 119 ? 19.289 -21.148 -18.391 1.00 41.14 104 LYS A CA 1
ATOM 798 C C . LYS A 1 119 ? 19.141 -22.720 -18.408 1.00 37.51 104 LYS A C 1
ATOM 799 O O . LYS A 1 119 ? 18.456 -23.304 -19.269 1.00 40.57 104 LYS A O 1
ATOM 805 N N . ASN A 1 120 ? 19.863 -23.380 -17.478 1.00 36.45 105 ASN A N 1
ATOM 806 C CA . ASN A 1 120 ? 19.864 -24.825 -17.306 1.00 32.93 105 ASN A CA 1
ATOM 807 C C . ASN A 1 120 ? 19.107 -25.099 -15.952 1.00 32.58 105 ASN A C 1
ATOM 808 O O . ASN A 1 120 ? 19.402 -24.393 -14.920 1.00 34.74 105 ASN A O 1
ATOM 813 N N . GLU A 1 121 ? 18.161 -26.026 -15.969 1.00 32.19 106 GLU A N 1
ATOM 814 C CA . GLU A 1 121 ? 17.440 -26.319 -14.714 1.00 33.75 106 GLU A CA 1
ATOM 815 C C . GLU A 1 121 ? 17.378 -27.824 -14.467 1.00 31.83 106 GLU A C 1
ATOM 816 O O . GLU A 1 121 ? 17.301 -28.602 -15.421 1.00 33.27 106 GLU A O 1
ATOM 822 N N . LEU A 1 122 ? 17.584 -28.214 -13.201 1.00 32.28 107 LEU A N 1
ATOM 823 C CA . LEU A 1 122 ? 17.583 -29.596 -12.798 1.00 31.69 107 LEU A CA 1
ATOM 824 C C . LEU A 1 122 ? 16.379 -29.700 -11.769 1.00 30.42 107 LEU A C 1
ATOM 825 O O . LEU A 1 122 ? 16.269 -28.883 -10.884 1.00 31.81 107 LEU A O 1
ATOM 830 N N . PHE A 1 123 ? 15.584 -30.733 -11.921 1.00 28.60 108 PHE A N 1
ATOM 831 C CA . PHE A 1 123 ? 14.396 -31.008 -11.091 1.00 29.78 108 PHE A CA 1
ATOM 832 C C . PHE A 1 123 ? 14.495 -32.435 -10.571 1.00 28.83 108 PHE A C 1
ATOM 833 O O . PHE A 1 123 ? 14.870 -33.291 -11.364 1.00 29.86 108 PHE A O 1
ATOM 841 N N . VAL A 1 124 ? 14.327 -32.627 -9.218 1.00 30.06 109 VAL A N 1
ATOM 842 C CA . VAL A 1 124 ? 14.458 -33.918 -8.630 1.00 30.50 109 VAL A CA 1
ATOM 843 C C . VAL A 1 124 ? 13.189 -34.134 -7.799 1.00 26.21 109 VAL A C 1
ATOM 844 O O . VAL A 1 124 ? 12.859 -33.287 -6.940 1.00 30.58 109 VAL A O 1
ATOM 848 N N . GLY A 1 125 ? 12.529 -35.231 -8.025 1.00 26.81 110 GLY A N 1
ATOM 849 C CA . GLY A 1 125 ? 11.329 -35.583 -7.237 1.00 30.48 110 GLY A CA 1
ATOM 850 C C . GLY A 1 125 ? 10.210 -35.971 -8.079 1.00 27.09 110 GLY A C 1
ATOM 851 O O . GLY A 1 125 ? 10.320 -36.784 -9.000 1.00 27.66 110 GLY A O 1
ATOM 852 N N . ASP A 1 126 ? 9.040 -35.399 -7.781 1.00 26.67 111 ASP A N 1
ATOM 853 C CA . ASP A 1 126 ? 7.816 -35.703 -8.441 1.00 28.99 111 ASP A CA 1
ATOM 854 C C . ASP A 1 126 ? 7.737 -34.821 -9.734 1.00 28.27 111 ASP A C 1
ATOM 855 O O . ASP A 1 126 ? 8.138 -33.674 -9.596 1.00 29.57 11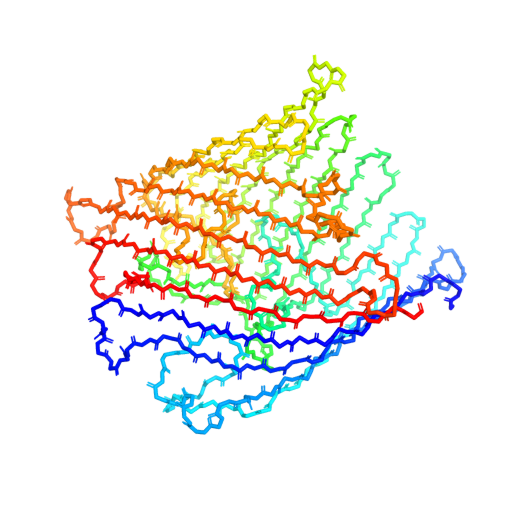1 ASP A O 1
ATOM 860 N N . LEU A 1 127 ? 7.411 -35.459 -10.842 1.00 27.08 112 LEU A N 1
ATOM 861 C CA . LEU A 1 127 ? 7.493 -34.797 -12.177 1.00 26.19 112 LEU A CA 1
ATOM 862 C C . LEU A 1 127 ? 6.218 -35.029 -12.949 1.00 26.36 112 LEU A C 1
ATOM 863 O O . LEU A 1 127 ? 5.574 -36.103 -12.867 1.00 24.40 112 LEU A O 1
ATOM 868 N N . VAL A 1 128 ? 5.875 -34.068 -13.879 1.00 25.38 113 VAL A N 1
ATOM 869 C CA . VAL A 1 128 ? 4.689 -34.253 -14.762 1.00 25.07 113 VAL A CA 1
ATOM 870 C C . VAL A 1 128 ? 5.212 -34.050 -16.225 1.00 24.84 113 VAL A C 1
ATOM 871 O O . VAL A 1 128 ? 5.256 -32.955 -16.763 1.00 27.28 113 VAL A O 1
ATOM 875 N N . PRO A 1 129 ? 5.823 -35.069 -16.785 1.00 24.28 114 PRO A N 1
ATOM 876 C CA . PRO A 1 129 ? 6.442 -34.991 -18.156 1.00 21.72 114 PRO A CA 1
ATOM 877 C C . PRO A 1 129 ? 5.404 -34.733 -19.194 1.00 23.40 114 PRO A C 1
ATOM 878 O O . PRO A 1 129 ? 4.267 -35.156 -19.037 1.00 24.82 114 PRO A O 1
ATOM 882 N N . GLN A 1 130 ? 5.830 -34.018 -20.239 1.00 22.14 115 GLN A N 1
ATOM 883 C CA . GLN A 1 130 ? 4.968 -33.628 -21.325 1.00 24.62 115 GLN A CA 1
ATOM 884 C C . GLN A 1 130 ? 5.636 -33.875 -22.695 1.00 25.39 115 GLN A C 1
ATOM 885 O O . GLN A 1 130 ? 5.596 -33.014 -23.577 1.00 25.29 115 GLN A O 1
ATOM 891 N N . LEU A 1 131 ? 6.265 -35.006 -22.873 1.00 22.19 116 LEU A N 1
ATOM 892 C CA . LEU A 1 131 ? 6.985 -35.385 -24.134 1.00 22.34 116 LEU A CA 1
ATOM 893 C C . LEU A 1 131 ? 6.303 -36.451 -24.836 1.00 22.35 116 LEU A C 1
ATOM 894 O O . LEU A 1 131 ? 5.517 -37.299 -24.278 1.00 21.97 116 LEU A O 1
ATOM 899 N N . PRO A 1 132 ? 6.523 -36.557 -26.155 1.00 21.48 117 PRO A N 1
ATOM 900 C CA . PRO A 1 132 ? 5.877 -37.675 -26.860 1.00 22.04 117 PRO A CA 1
ATOM 901 C C . PRO A 1 132 ? 6.267 -39.074 -26.468 1.00 19.84 117 PRO A C 1
ATOM 902 O O . PRO A 1 132 ? 5.540 -40.018 -26.628 1.00 20.26 117 PRO A O 1
ATOM 906 N N . THR A 1 133 ? 7.478 -39.216 -25.840 1.00 19.23 118 THR A N 1
ATOM 907 C CA . THR A 1 133 ? 7.927 -40.483 -25.297 1.00 17.51 118 THR A CA 1
ATOM 908 C C . THR A 1 133 ? 7.428 -40.745 -23.833 1.00 18.16 118 THR A C 1
ATOM 909 O O . THR A 1 133 ? 7.600 -41.835 -23.397 1.00 19.18 118 THR A O 1
ATOM 913 N N . ILE A 1 134 ? 6.891 -39.709 -23.189 1.00 18.36 119 ILE A N 1
ATOM 914 C CA . ILE A 1 134 ? 6.463 -39.791 -21.760 1.00 19.44 119 ILE A CA 1
ATOM 915 C C . ILE A 1 134 ? 5.592 -38.571 -21.540 1.00 19.40 119 ILE A C 1
ATOM 916 O O . ILE A 1 134 ? 6.048 -37.488 -21.269 1.00 21.16 119 ILE A O 1
ATOM 921 N N . PHE A 1 135 ? 4.298 -38.832 -21.611 1.00 20.51 120 PHE A N 1
ATOM 922 C CA . PHE A 1 135 ? 3.352 -37.737 -21.472 1.00 22.88 120 PHE A CA 1
ATOM 923 C C . PHE A 1 135 ? 2.335 -38.061 -20.393 1.00 20.76 120 PHE A C 1
ATOM 924 O O . PHE A 1 135 ? 1.523 -38.963 -20.477 1.00 22.26 120 PHE A O 1
ATOM 932 N N . SER A 1 136 ? 2.424 -37.261 -19.308 1.00 22.11 121 SER A N 1
ATOM 933 C CA . SER A 1 136 ? 1.489 -37.506 -18.183 1.00 25.58 121 SER A CA 1
ATOM 934 C C . SER A 1 136 ? 0.023 -37.389 -18.662 1.00 24.00 121 SER A C 1
ATOM 935 O O . SER A 1 136 ? -0.390 -36.384 -19.232 1.00 26.70 121 SER A O 1
ATOM 938 N N . SER A 1 137 ? -0.723 -38.397 -18.390 1.00 22.94 122 SER A N 1
ATOM 939 C CA . SER A 1 137 ? -2.158 -38.319 -18.717 1.00 24.26 122 SER A CA 1
ATOM 940 C C . SER A 1 137 ? -2.894 -37.258 -17.898 1.00 25.28 122 SER A C 1
ATOM 941 O O . SER A 1 137 ? -2.920 -37.285 -16.670 1.00 24.31 122 SER A O 1
ATOM 944 N N . PRO A 1 138 ? -3.578 -36.352 -18.566 1.00 25.06 123 PRO A N 1
ATOM 945 C CA . PRO A 1 138 ? -4.396 -35.446 -17.963 1.00 27.89 123 PRO A CA 1
ATOM 946 C C . PRO A 1 138 ? -5.933 -35.876 -18.061 1.00 26.65 123 PRO A C 1
ATOM 947 O O . PRO A 1 138 ? -6.745 -35.045 -17.627 1.00 32.37 123 PRO A O 1
ATOM 951 N N . ALA A 1 139 ? -6.208 -37.046 -18.515 1.00 24.99 124 ALA A N 1
ATOM 952 C CA . ALA A 1 139 ? -7.580 -37.352 -19.021 1.00 25.84 124 ALA A CA 1
ATOM 953 C C . ALA A 1 139 ? -8.501 -37.890 -17.938 1.00 26.95 124 ALA A C 1
ATOM 954 O O . ALA A 1 139 ? -9.690 -38.046 -18.194 1.00 25.23 124 ALA A O 1
ATOM 956 N N . ARG A 1 140 ? -8.054 -37.947 -16.654 1.00 23.93 125 ARG A N 1
ATOM 957 C CA . ARG A 1 140 ? -8.929 -38.316 -15.538 1.00 24.91 125 ARG A CA 1
ATOM 958 C C . ARG A 1 140 ? -8.946 -37.229 -14.505 1.00 25.42 125 ARG A C 1
ATOM 959 O O . ARG A 1 140 ? -8.823 -36.027 -14.862 1.00 27.74 125 ARG A O 1
ATOM 967 N N . LEU A 1 141 ? -9.097 -37.508 -13.216 1.00 25.51 126 LEU A N 1
ATOM 968 C CA . LEU A 1 141 ? -9.297 -36.494 -12.293 1.00 25.14 126 LEU A CA 1
ATOM 969 C C . LEU A 1 141 ? -8.018 -35.741 -12.012 1.00 25.28 126 LEU A C 1
ATOM 970 O O . LEU A 1 141 ? -8.040 -34.562 -11.783 1.00 26.85 126 LEU A O 1
ATOM 975 N N . PHE A 1 142 ? -6.927 -36.457 -11.819 1.00 25.87 127 PHE A N 1
ATOM 976 C CA . PHE A 1 142 ? -5.611 -35.935 -11.450 1.00 26.38 127 PHE A CA 1
ATOM 977 C C . PHE A 1 142 ? -4.605 -36.377 -12.452 1.00 23.99 127 PHE A C 1
ATOM 978 O O . PHE A 1 142 ? -4.693 -37.439 -13.023 1.00 23.48 127 PHE A O 1
ATOM 986 N N . PRO A 1 143 ? -3.490 -35.645 -12.576 1.00 23.61 128 PRO A N 1
ATOM 987 C CA . PRO A 1 143 ? -2.429 -36.013 -13.520 1.00 25.55 128 PRO A CA 1
ATOM 988 C C . PRO A 1 143 ? -1.666 -37.245 -13.047 1.00 26.22 128 PRO A C 1
ATOM 989 O O . PRO A 1 143 ? -1.451 -37.385 -11.877 1.00 24.67 128 PRO A O 1
ATOM 993 N N . GLN A 1 144 ? -1.287 -38.083 -13.963 1.00 24.16 129 GLN A N 1
ATOM 994 C CA . GLN A 1 144 ? -0.193 -39.063 -13.793 1.00 22.95 129 GLN A CA 1
ATOM 995 C C . GLN A 1 144 ? 1.079 -38.348 -13.443 1.00 22.37 129 GLN A C 1
ATOM 996 O O . GLN A 1 144 ? 1.394 -37.284 -14.017 1.00 24.44 129 GLN A O 1
ATOM 1002 N N . THR A 1 145 ? 1.839 -38.914 -12.460 1.00 23.59 130 THR A N 1
ATOM 1003 C CA . THR A 1 145 ? 3.102 -38.344 -12.159 1.00 24.99 130 THR A CA 1
ATOM 1004 C C . THR A 1 145 ? 4.190 -39.436 -12.154 1.00 25.04 130 THR A C 1
ATOM 1005 O O . THR A 1 145 ? 3.915 -40.590 -12.027 1.00 25.44 130 THR A O 1
ATOM 1009 N N . TYR A 1 146 ? 5.421 -38.969 -12.261 1.00 22.03 131 TYR A N 1
ATOM 1010 C CA . TYR A 1 146 ? 6.627 -39.894 -12.227 1.00 21.98 131 TYR A CA 1
ATOM 1011 C C . TYR A 1 146 ? 7.615 -39.369 -11.222 1.00 23.91 131 TYR A C 1
ATOM 1012 O O . TYR A 1 146 ? 7.647 -38.179 -10.938 1.00 27.48 131 TYR A O 1
ATOM 1021 N N . ARG A 1 147 ? 8.471 -40.240 -10.658 1.00 23.82 132 ARG A N 1
ATOM 1022 C CA . ARG A 1 147 ? 9.492 -39.852 -9.747 1.00 24.55 132 ARG A CA 1
ATOM 1023 C C . ARG A 1 147 ? 10.822 -40.083 -10.327 1.00 24.49 132 ARG A C 1
ATOM 1024 O O . ARG A 1 147 ? 11.016 -41.101 -10.920 1.00 24.26 132 ARG A O 1
ATOM 1032 N N . GLY A 1 148 ? 11.646 -39.046 -10.316 1.00 26.46 133 GLY A N 1
ATOM 1033 C CA . GLY A 1 148 ? 13.020 -39.125 -10.877 1.00 25.52 133 GLY A CA 1
ATOM 1034 C C . GLY A 1 148 ? 13.649 -37.778 -10.987 1.00 25.35 133 GLY A C 1
ATOM 1035 O O . GLY A 1 148 ? 13.490 -36.896 -10.102 1.00 27.76 133 GLY A O 1
ATOM 1036 N N . ILE A 1 149 ? 14.365 -37.600 -12.118 1.00 23.68 134 ILE A N 1
ATOM 1037 C CA . ILE A 1 149 ? 15.165 -36.400 -12.390 1.00 25.88 134 ILE A CA 1
ATOM 1038 C C . ILE A 1 149 ? 14.782 -35.962 -13.818 1.00 26.09 134 ILE A C 1
ATOM 1039 O O . ILE A 1 149 ? 14.503 -36.720 -14.762 1.00 25.44 134 ILE A O 1
ATOM 1044 N N . ARG A 1 150 ? 14.712 -34.622 -13.891 1.00 25.58 135 ARG A N 1
ATOM 1045 C CA . ARG A 1 150 ? 14.445 -33.941 -15.204 1.00 25.13 135 ARG A CA 1
ATOM 1046 C C . ARG A 1 150 ? 15.545 -32.874 -15.315 1.00 27.09 135 ARG A C 1
ATOM 1047 O O . ARG A 1 150 ? 15.839 -32.150 -14.432 1.00 27.32 135 ARG A O 1
ATOM 1055 N N . PHE A 1 151 ? 16.097 -32.766 -16.516 1.00 26.70 136 PHE A N 1
ATOM 1056 C CA . PHE A 1 151 ? 17.061 -31.676 -16.814 1.00 29.12 136 PHE A CA 1
ATOM 1057 C C . PHE A 1 151 ? 16.532 -30.959 -18.094 1.00 28.04 136 PHE A C 1
ATOM 1058 O O . PHE A 1 151 ? 16.037 -31.576 -19.055 1.00 27.73 136 PHE A O 1
ATOM 1066 N N . VAL A 1 152 ? 16.621 -29.616 -18.027 1.00 29.81 137 VAL A N 1
ATOM 1067 C CA . VAL A 1 152 ? 16.072 -28.792 -19.121 1.00 29.99 137 VAL A CA 1
ATOM 1068 C C . VAL A 1 152 ? 17.135 -27.712 -19.349 1.00 31.17 137 VAL A C 1
ATOM 1069 O O . VAL A 1 152 ? 17.681 -27.097 -18.407 1.00 30.56 137 VAL A O 1
ATOM 1073 N N . SER A 1 153 ? 17.557 -27.534 -20.646 1.00 28.57 138 SER A N 1
ATOM 1074 C CA . SER A 1 153 ? 18.494 -26.381 -20.956 1.00 30.69 138 SER A CA 1
ATOM 1075 C C . SER A 1 153 ? 17.787 -25.538 -21.985 1.00 31.74 138 SER A C 1
ATOM 1076 O O . SER A 1 153 ? 17.382 -25.998 -23.059 1.00 29.56 138 SER A O 1
ATOM 1079 N N . ASN A 1 154 ? 17.851 -24.232 -21.724 1.00 33.46 139 ASN A N 1
ATOM 1080 C CA . ASN A 1 154 ? 17.360 -23.247 -22.702 1.00 35.83 139 ASN A CA 1
ATOM 1081 C C . ASN A 1 154 ? 18.523 -22.374 -23.092 1.00 35.51 139 ASN A C 1
ATOM 1082 O O . ASN A 1 154 ? 18.400 -21.196 -23.481 1.00 35.32 139 ASN A O 1
ATOM 1087 N N . GLU A 1 155 ? 19.737 -22.854 -22.841 1.00 35.52 140 GLU A N 1
ATOM 1088 C CA . GLU A 1 155 ? 20.930 -22.055 -23.189 1.00 37.18 140 GLU A CA 1
ATOM 1089 C C . GLU A 1 155 ? 21.060 -21.718 -24.679 1.00 32.88 140 GLU A C 1
ATOM 1090 O O . GLU A 1 155 ? 21.604 -20.621 -25.002 1.00 37.55 140 GLU A O 1
ATOM 1096 N N . ILE A 1 156 ? 20.595 -22.554 -25.519 1.00 32.16 141 ILE A N 1
ATOM 1097 C CA . ILE A 1 156 ? 20.605 -22.311 -26.971 1.00 32.34 141 ILE A CA 1
ATOM 1098 C C . ILE A 1 156 ? 19.326 -21.615 -27.393 1.00 30.93 141 ILE A C 1
ATOM 1099 O O . ILE A 1 156 ? 18.239 -22.182 -27.229 1.00 28.57 141 ILE A O 1
ATOM 1104 N N . PRO A 1 157 ? 19.418 -20.486 -27.968 1.00 32.68 142 PRO A N 1
ATOM 1105 C CA . PRO A 1 157 ? 18.221 -19.735 -28.421 1.00 34.91 142 PRO A CA 1
ATOM 1106 C C . PRO A 1 157 ? 17.325 -20.608 -29.321 1.00 35.06 142 PRO A C 1
ATOM 1107 O O . PRO A 1 157 ? 17.788 -21.338 -30.188 1.00 34.89 142 PRO A O 1
ATOM 1111 N N . ASN A 1 158 ? 16.018 -20.595 -28.989 1.00 33.35 143 ASN A N 1
ATOM 1112 C CA . ASN A 1 158 ? 14.974 -21.290 -29.844 1.00 35.47 143 ASN A CA 1
ATOM 1113 C C . ASN A 1 158 ? 14.973 -22.806 -29.656 1.00 34.98 143 ASN A C 1
ATOM 1114 O O . ASN A 1 158 ? 14.029 -23.423 -30.111 1.00 35.71 143 ASN A O 1
ATOM 1119 N N . LEU A 1 159 ? 15.943 -23.366 -28.895 1.00 31.75 144 LEU A N 1
ATOM 1120 C CA . LEU A 1 159 ? 16.052 -24.813 -28.735 1.00 31.72 144 LEU A CA 1
ATOM 1121 C C . LEU A 1 159 ? 15.919 -25.155 -27.254 1.00 31.66 144 LEU A C 1
ATOM 1122 O O . LEU A 1 159 ? 16.626 -24.666 -26.459 1.00 37.79 144 LEU A O 1
ATOM 1127 N N . GLN A 1 160 ? 15.051 -26.043 -26.910 1.00 27.24 145 GLN A N 1
ATOM 1128 C CA . GLN A 1 160 ? 14.979 -26.496 -25.575 1.00 26.14 145 GLN A CA 1
ATOM 1129 C C . GLN A 1 160 ? 15.460 -27.949 -25.560 1.00 26.58 145 GLN A C 1
ATOM 1130 O O . GLN A 1 160 ? 14.850 -28.756 -26.253 1.00 28.68 145 GLN A O 1
ATOM 1136 N N . LEU A 1 161 ? 16.469 -28.280 -24.827 1.00 25.16 146 LEU A N 1
ATOM 1137 C CA . LEU A 1 161 ? 17.011 -29.628 -24.700 1.00 25.06 146 LEU A CA 1
ATOM 1138 C C . LEU A 1 161 ? 16.447 -30.130 -23.310 1.00 24.64 146 LEU A C 1
ATOM 1139 O O . LEU A 1 161 ? 16.451 -29.401 -22.339 1.00 28.12 146 LEU A O 1
ATOM 1144 N N . GLU A 1 162 ? 15.998 -31.425 -23.327 1.00 24.64 147 GLU A N 1
ATOM 1145 C CA . GLU A 1 162 ? 15.395 -31.909 -22.069 1.00 28.70 147 GLU A CA 1
ATOM 1146 C C . GLU A 1 162 ? 15.690 -33.414 -22.011 1.00 27.92 147 GLU A C 1
ATOM 1147 O O . GLU A 1 162 ? 15.764 -34.110 -23.046 1.00 26.76 147 GLU A O 1
ATOM 1153 N N . GLY A 1 163 ? 15.822 -33.924 -20.772 1.00 26.45 148 GLY A N 1
ATOM 1154 C CA . GLY A 1 163 ? 15.833 -35.356 -20.539 1.00 27.08 148 GLY A CA 1
ATOM 1155 C C . GLY A 1 163 ? 15.160 -35.688 -19.208 1.00 25.88 148 GLY A C 1
ATOM 1156 O O . GLY A 1 163 ? 14.999 -34.813 -18.322 1.00 25.44 148 GLY A O 1
ATOM 1157 N N . PHE A 1 164 ? 14.661 -36.894 -19.155 1.00 24.88 149 PHE A N 1
ATOM 1158 C CA . PHE A 1 164 ? 14.045 -37.492 -17.929 1.00 22.91 149 PHE A CA 1
ATOM 1159 C C . PHE A 1 164 ? 14.736 -38.838 -17.618 1.00 22.64 149 PHE A C 1
ATOM 1160 O O . PHE A 1 164 ? 14.995 -39.591 -18.495 1.00 22.90 149 PHE A O 1
ATOM 1168 N N . TYR A 1 165 ? 14.907 -39.128 -16.347 1.00 22.80 150 TYR A N 1
ATOM 1169 C CA . TYR A 1 165 ? 15.273 -40.492 -15.872 1.00 23.20 150 TYR A CA 1
ATOM 1170 C C . TYR A 1 165 ? 14.335 -40.763 -14.677 1.00 24.00 150 TYR A C 1
ATOM 1171 O O . TYR A 1 165 ? 14.398 -40.034 -13.698 1.00 24.56 150 TYR A O 1
ATOM 1180 N N . VAL A 1 166 ? 13.445 -41.721 -14.826 1.00 21.54 151 VAL A N 1
ATOM 1181 C CA . VAL A 1 166 ? 12.464 -41.939 -13.832 1.00 23.40 151 VAL A CA 1
ATOM 1182 C C . VAL A 1 166 ? 12.385 -43.450 -13.488 1.00 23.11 151 VAL A C 1
ATOM 1183 O O . VAL A 1 166 ? 12.731 -44.280 -14.357 1.00 24.09 151 VAL A O 1
ATOM 1187 N N . ASP A 1 167 ? 11.998 -43.700 -12.274 1.00 24.22 152 ASP A N 1
ATOM 1188 C CA . ASP A 1 167 ? 11.923 -45.118 -11.902 1.00 25.68 152 ASP A CA 1
ATOM 1189 C C . ASP A 1 167 ? 10.598 -45.488 -11.259 1.00 32.20 152 ASP A C 1
ATOM 1190 O O . ASP A 1 167 ? 10.553 -46.583 -10.843 1.00 40.37 152 ASP A O 1
ATOM 1195 N N . GLU A 1 168 ? 9.625 -44.589 -11.036 1.00 25.20 153 GLU A N 1
ATOM 1196 C CA . GLU A 1 168 ? 8.342 -45.033 -10.519 1.00 26.03 153 GLU A CA 1
ATOM 1197 C C . GLU A 1 168 ? 7.321 -44.079 -11.158 1.00 23.12 153 GLU A C 1
ATOM 1198 O O . GLU A 1 168 ? 7.706 -42.950 -11.510 1.00 22.73 153 GLU A O 1
ATOM 1204 N N . VAL A 1 169 ? 6.099 -44.522 -11.142 1.00 24.60 154 VAL A N 1
ATOM 1205 C CA . VAL A 1 169 ? 4.957 -43.820 -11.686 1.00 22.59 154 VAL A CA 1
ATOM 1206 C C . VAL A 1 169 ? 3.839 -43.840 -10.652 1.00 23.87 154 VAL A C 1
ATOM 1207 O O . VAL A 1 169 ? 3.630 -44.888 -9.983 1.00 25.02 154 VAL A O 1
ATOM 1211 N N . ARG A 1 170 ? 3.095 -42.706 -10.475 1.00 23.87 155 ARG A N 1
ATOM 1212 C CA . ARG A 1 170 ? 1.894 -42.804 -9.680 1.00 24.55 155 ARG A CA 1
ATOM 1213 C C . ARG A 1 170 ? 0.705 -42.506 -10.623 1.00 23.96 155 ARG A C 1
ATOM 1214 O O . ARG A 1 170 ? 0.590 -41.376 -11.085 1.00 25.46 155 ARG A O 1
ATOM 1222 N N . GLN A 1 171 ? -0.056 -43.500 -10.860 1.00 23.21 156 GLN A N 1
ATOM 1223 C CA . GLN A 1 171 ? -1.146 -43.469 -11.858 1.00 23.38 156 GLN A CA 1
ATOM 1224 C C . GLN A 1 171 ? -2.194 -42.443 -11.372 1.00 24.50 156 GLN A C 1
ATOM 1225 O O . GLN A 1 171 ? -2.354 -42.173 -10.199 1.00 22.98 156 GLN A O 1
ATOM 1231 N N . ARG A 1 172 ? -2.891 -41.942 -12.365 1.00 22.37 157 ARG A N 1
ATOM 1232 C CA . ARG A 1 172 ? -3.909 -40.922 -12.069 1.00 23.05 157 ARG A CA 1
ATOM 1233 C C . ARG A 1 172 ? -4.916 -41.276 -10.985 1.00 24.84 157 ARG A C 1
ATOM 1234 O O . ARG A 1 172 ? -5.324 -40.430 -10.153 1.00 25.39 157 ARG A O 1
ATOM 1242 N N . ASP A 1 173 ? -5.342 -42.524 -10.983 1.00 24.33 158 ASP A N 1
ATOM 1243 C CA . ASP A 1 173 ? -6.312 -43.066 -10.052 1.00 25.30 158 ASP A CA 1
ATOM 1244 C C . ASP A 1 173 ? -5.687 -43.900 -8.886 1.00 28.52 158 ASP A C 1
ATOM 1245 O O . ASP A 1 173 ? -6.365 -44.664 -8.270 1.00 28.88 158 ASP A O 1
ATOM 1250 N N . SER A 1 174 ? -4.492 -43.509 -8.494 1.00 26.27 159 SER A N 1
ATOM 1251 C CA . SER A 1 174 ? -3.774 -44.227 -7.423 1.00 28.55 159 SER A CA 1
ATOM 1252 C C . SER A 1 174 ? -3.134 -43.308 -6.491 1.00 27.59 159 SER A C 1
ATOM 1253 O O . SER A 1 174 ? -2.632 -42.209 -6.808 1.00 27.99 159 SER A O 1
ATOM 1256 N N . ILE A 1 175 ? -3.107 -43.744 -5.208 1.00 27.89 160 ILE A N 1
ATOM 1257 C CA . ILE A 1 175 ? -2.316 -43.042 -4.253 1.00 29.35 160 ILE A CA 1
ATOM 1258 C C . ILE A 1 175 ? -0.897 -43.563 -4.144 1.00 30.98 160 ILE A C 1
ATOM 1259 O O . ILE A 1 175 ? -0.089 -42.909 -3.377 1.00 34.18 160 ILE A O 1
ATOM 1264 N N . ARG A 1 176 ? -0.622 -44.698 -4.729 1.00 29.93 161 ARG A N 1
ATOM 1265 C CA . ARG A 1 176 ? 0.759 -45.351 -4.550 1.00 33.69 161 ARG A CA 1
ATOM 1266 C C . ARG A 1 176 ? 1.694 -45.180 -5.804 1.00 32.11 161 ARG A C 1
ATOM 1267 O O . ARG A 1 176 ? 1.160 -45.209 -6.938 1.00 30.04 161 ARG A O 1
ATOM 1275 N N . TYR A 1 177 ? 2.959 -44.943 -5.587 1.00 29.42 162 TYR A N 1
ATOM 1276 C CA . TYR A 1 177 ? 3.949 -45.144 -6.662 1.00 29.55 162 TYR A CA 1
ATOM 1277 C C . TYR A 1 177 ? 4.180 -46.548 -6.921 1.00 32.43 162 TYR A C 1
ATOM 1278 O O . TYR A 1 177 ? 4.296 -47.340 -5.958 1.00 31.72 162 TYR A O 1
ATOM 1287 N N . THR A 1 178 ? 4.269 -46.928 -8.177 1.00 28.49 163 THR A N 1
ATOM 1288 C CA . THR A 1 178 ? 4.451 -48.291 -8.620 1.00 29.16 163 THR A CA 1
ATOM 1289 C C . THR A 1 178 ? 5.566 -48.253 -9.688 1.00 27.31 163 THR A C 1
ATOM 1290 O O . THR A 1 178 ? 6.055 -47.177 -10.099 1.00 25.04 163 THR A O 1
ATOM 1294 N N . ASP A 1 179 ? 6.008 -49.407 -10.151 1.00 26.04 164 ASP A N 1
ATOM 1295 C CA . ASP A 1 179 ? 7.075 -49.426 -11.157 1.00 28.49 164 ASP A CA 1
ATOM 1296 C C . ASP A 1 179 ? 6.555 -48.940 -12.522 1.00 24.64 164 ASP A C 1
ATOM 1297 O O . ASP A 1 179 ? 5.381 -49.211 -12.962 1.00 23.51 164 ASP A O 1
ATOM 1302 N N . VAL A 1 180 ? 7.440 -48.281 -13.234 1.00 22.28 165 VAL A N 1
ATOM 1303 C CA . VAL A 1 180 ? 7.111 -47.881 -14.616 1.00 23.04 165 VAL A CA 1
ATOM 1304 C C . VAL A 1 180 ? 6.954 -49.172 -15.501 1.00 21.68 165 VAL A C 1
ATOM 1305 O O . VAL A 1 180 ? 7.490 -50.225 -15.215 1.00 23.52 165 VAL A O 1
ATOM 1309 N N . GLY A 1 181 ? 6.249 -49.028 -16.567 1.00 21.89 166 GLY A N 1
ATOM 1310 C CA . GLY A 1 181 ? 6.007 -50.119 -17.477 1.00 20.51 166 GLY A CA 1
ATOM 1311 C C . GLY A 1 181 ? 4.992 -49.826 -18.510 1.00 19.98 166 GLY A C 1
ATOM 1312 O O . GLY A 1 181 ? 4.812 -48.687 -18.892 1.00 21.75 166 GLY A O 1
ATOM 1313 N N . THR A 1 182 ? 4.348 -50.866 -19.033 1.00 20.63 167 THR A N 1
ATOM 1314 C CA . THR A 1 182 ? 3.400 -50.796 -20.132 1.00 20.10 167 THR A CA 1
ATOM 1315 C C . THR A 1 182 ? 2.121 -51.492 -19.765 1.00 21.58 167 THR A C 1
ATOM 1316 O O . THR A 1 182 ? 2.141 -52.432 -18.946 1.00 26.05 167 THR A O 1
ATOM 1320 N N . ASP A 1 183 ? 1.061 -51.053 -20.379 1.00 20.49 168 ASP A N 1
ATOM 1321 C CA . ASP A 1 183 ? -0.196 -51.792 -20.346 1.00 20.98 168 ASP A CA 1
ATOM 1322 C C . ASP A 1 183 ? -0.196 -52.720 -21.610 1.00 22.54 168 ASP A C 1
ATOM 1323 O O . ASP A 1 183 ? 0.689 -52.587 -22.528 1.00 24.12 168 ASP A O 1
ATOM 1328 N N . ASN A 1 184 ? -1.147 -53.670 -21.605 1.00 22.47 169 ASN A N 1
ATOM 1329 C CA . ASN A 1 184 ? -1.273 -54.542 -22.810 1.00 22.32 169 ASN A CA 1
ATOM 1330 C C . ASN A 1 184 ? -2.631 -54.233 -23.407 1.00 25.51 169 ASN A C 1
ATOM 1331 O O . ASN A 1 184 ? -3.647 -54.647 -22.915 1.00 29.29 169 ASN A O 1
ATOM 1336 N N . ILE A 1 185 ? -2.683 -53.446 -24.418 1.00 21.51 170 ILE A N 1
ATOM 1337 C CA . ILE A 1 185 ? -3.944 -52.976 -25.014 1.00 20.23 170 ILE A CA 1
ATOM 1338 C C . ILE A 1 185 ? -4.338 -53.957 -26.134 1.00 20.79 170 ILE A C 1
ATOM 1339 O O . ILE A 1 185 ? -3.463 -54.179 -27.033 1.00 21.43 170 ILE A O 1
ATOM 1344 N N . ASN A 1 186 ? -5.531 -54.544 -26.089 1.00 20.37 171 ASN A N 1
ATOM 1345 C CA . ASN A 1 186 ? -5.882 -55.471 -27.164 1.00 20.80 171 ASN A CA 1
ATOM 1346 C C . ASN A 1 186 ? -4.881 -56.561 -27.400 1.00 21.53 171 ASN A C 1
ATOM 1347 O O . ASN A 1 186 ? -4.736 -57.063 -28.524 1.00 21.61 171 ASN A O 1
ATOM 1352 N N . HIS A 1 187 ? -4.288 -57.068 -26.283 1.00 19.44 172 HIS A N 1
ATOM 1353 C CA . HIS A 1 187 ? -3.277 -58.118 -26.379 1.00 19.86 172 HIS A CA 1
ATOM 1354 C C . HIS A 1 187 ? -2.209 -57.843 -27.442 1.00 18.90 172 HIS A C 1
ATOM 1355 O O . HIS A 1 187 ? -1.720 -58.849 -28.069 1.00 19.83 172 HIS A O 1
ATOM 1362 N N . ARG A 1 188 ? -1.790 -56.629 -27.525 1.00 19.01 173 ARG A N 1
ATOM 1363 C CA . ARG A 1 188 ? -0.808 -56.140 -28.513 1.00 21.07 173 ARG A CA 1
ATOM 1364 C C . ARG A 1 188 ? 0.565 -56.808 -28.394 1.00 22.62 173 ARG A C 1
ATOM 1365 O O . ARG A 1 188 ? 1.258 -57.178 -29.386 1.00 21.09 173 ARG A O 1
ATOM 1373 N N . PHE A 1 189 ? 0.924 -57.065 -27.128 1.00 20.02 174 PHE A N 1
ATOM 1374 C CA . PHE A 1 189 ? 2.147 -57.672 -26.713 1.00 20.73 174 PHE A CA 1
ATOM 1375 C C . PHE A 1 189 ? 1.917 -58.879 -25.840 1.00 24.12 174 PHE A C 1
ATOM 1376 O O . PHE A 1 189 ? 0.761 -59.309 -25.638 1.00 24.29 174 PHE A O 1
ATOM 1384 N N . ASN A 1 190 ? 2.998 -59.508 -25.336 1.00 21.85 175 ASN A N 1
ATOM 1385 C CA . ASN A 1 190 ? 2.841 -60.770 -24.633 1.00 24.27 175 ASN A CA 1
ATOM 1386 C C . ASN A 1 190 ? 2.165 -60.543 -23.293 1.00 24.28 175 ASN A C 1
ATOM 1387 O O . ASN A 1 190 ? 1.576 -61.557 -22.764 1.00 25.87 175 ASN A O 1
ATOM 1392 N N . LYS A 1 191 ? 2.354 -59.407 -22.640 1.00 23.29 176 LYS A N 1
ATOM 1393 C CA . LYS A 1 191 ? 1.800 -59.136 -21.300 1.00 25.17 176 LYS A CA 1
ATOM 1394 C C . LYS A 1 191 ? 1.966 -57.690 -21.043 1.00 25.48 176 LYS A C 1
ATOM 1395 O O . LYS A 1 191 ? 2.720 -57.065 -21.779 1.00 25.00 176 LYS A O 1
ATOM 1401 N N . ALA A 1 192 ? 1.344 -57.204 -19.990 1.00 22.47 177 ALA A N 1
ATOM 1402 C CA . ALA A 1 192 ? 1.705 -55.890 -19.420 1.00 23.11 177 ALA A CA 1
ATOM 1403 C C . ALA A 1 192 ? 2.949 -56.188 -18.551 1.00 24.95 177 ALA A C 1
ATOM 1404 O O . ALA A 1 192 ? 3.049 -57.251 -17.897 1.00 27.28 177 ALA A O 1
ATOM 1406 N N . ALA A 1 193 ? 3.939 -55.334 -18.484 1.00 23.29 178 ALA A N 1
ATOM 1407 C CA . ALA A 1 193 ? 5.132 -55.547 -17.744 1.00 25.36 178 ALA A CA 1
ATOM 1408 C C . ALA A 1 193 ? 5.609 -54.311 -17.042 1.00 23.98 178 ALA A C 1
ATOM 1409 O O . ALA A 1 193 ? 5.305 -53.208 -17.419 1.00 26.03 178 ALA A O 1
ATOM 1411 N N . THR A 1 194 ? 6.403 -54.526 -16.009 1.00 25.67 179 THR A N 1
ATOM 1412 C CA . THR A 1 194 ? 6.994 -53.400 -15.318 1.00 25.60 179 THR A CA 1
ATOM 1413 C C . THR A 1 194 ? 8.504 -53.590 -15.325 1.00 24.61 179 THR A C 1
ATOM 1414 O O . THR A 1 194 ? 9.084 -54.678 -15.496 1.00 26.65 179 THR A O 1
ATOM 1418 N N . THR A 1 195 ? 9.187 -52.517 -14.984 1.00 24.99 180 THR A N 1
ATOM 1419 C CA . THR A 1 195 ? 10.638 -52.514 -14.949 1.00 24.53 180 THR A CA 1
ATOM 1420 C C . THR A 1 195 ? 11.184 -51.452 -14.022 1.00 27.10 180 THR A C 1
ATOM 1421 O O . THR A 1 195 ? 10.414 -50.704 -13.449 1.00 27.73 180 THR A O 1
ATOM 1425 N N . ASP A 1 196 ? 12.475 -51.328 -13.918 1.00 28.26 181 ASP A N 1
ATOM 1426 C CA . ASP A 1 196 ? 12.863 -50.382 -12.947 1.00 31.38 181 ASP A CA 1
ATOM 1427 C C . ASP A 1 196 ? 13.306 -49.036 -13.388 1.00 28.81 181 ASP A C 1
ATOM 1428 O O . ASP A 1 196 ? 13.796 -48.258 -12.521 1.00 32.39 181 ASP A O 1
ATOM 1433 N N . SER A 1 197 ? 13.346 -48.801 -14.686 1.00 26.18 182 SER A N 1
ATOM 1434 C CA . SER A 1 197 ? 13.703 -47.457 -15.096 1.00 27.84 182 SER A CA 1
ATOM 1435 C C . SER A 1 197 ? 13.344 -47.133 -16.525 1.00 25.53 182 SER A C 1
ATOM 1436 O O . SER A 1 197 ? 13.153 -47.995 -17.348 1.00 23.42 182 SER A O 1
ATOM 1439 N N . PHE A 1 198 ? 13.235 -45.813 -16.777 1.00 22.04 183 PHE A N 1
ATOM 1440 C CA . PHE A 1 198 ? 12.870 -45.281 -18.068 1.00 19.82 183 PHE A CA 1
ATOM 1441 C C . PHE A 1 198 ? 13.748 -44.006 -18.202 1.00 22.26 183 PHE A C 1
ATOM 1442 O O . PHE A 1 198 ? 13.850 -43.196 -17.265 1.00 21.73 183 PHE A O 1
ATOM 1450 N N . TYR A 1 199 ? 14.301 -43.830 -19.379 1.00 21.35 184 TYR A N 1
ATOM 1451 C CA . TYR A 1 199 ? 14.944 -42.545 -19.654 1.00 22.49 184 TYR A CA 1
ATOM 1452 C C . TYR A 1 199 ? 14.594 -42.062 -21.069 1.00 21.22 184 TYR A C 1
ATOM 1453 O O . TYR A 1 199 ? 14.242 -42.852 -21.987 1.00 20.28 184 TYR A O 1
ATOM 1462 N N . THR A 1 200 ? 14.584 -40.715 -21.187 1.00 20.30 185 THR A N 1
ATOM 1463 C CA . THR A 1 200 ? 14.356 -40.106 -22.514 1.00 18.70 185 THR A CA 1
ATOM 1464 C C . THR A 1 200 ? 15.194 -38.801 -22.580 1.00 19.77 185 THR A C 1
ATOM 1465 O O . THR A 1 200 ? 15.415 -38.167 -21.555 1.00 22.11 185 THR A O 1
ATOM 1469 N N . LEU A 1 201 ? 15.661 -38.512 -23.793 1.00 19.75 186 LEU A N 1
ATOM 1470 C CA . LEU A 1 201 ? 16.302 -37.221 -24.017 1.00 23.49 186 LEU A CA 1
ATOM 1471 C C . LEU A 1 201 ? 16.076 -36.754 -25.472 1.00 21.90 186 LEU A C 1
ATOM 1472 O O . LEU A 1 201 ? 15.815 -37.502 -26.385 1.00 20.81 186 LEU A O 1
ATOM 1477 N N . GLY A 1 202 ? 16.073 -35.420 -25.625 1.00 21.90 187 GLY A N 1
ATOM 1478 C CA . GLY A 1 202 ? 15.963 -34.888 -26.976 1.00 23.51 187 GLY A CA 1
ATOM 1479 C C . GLY A 1 202 ? 15.782 -33.384 -26.911 1.00 22.90 187 GLY A C 1
ATOM 1480 O O . GLY A 1 202 ? 16.203 -32.689 -25.969 1.00 23.31 187 GLY A O 1
ATOM 1481 N N . GLY A 1 203 ? 15.164 -32.896 -27.902 1.00 23.14 188 GLY A N 1
ATOM 1482 C CA . GLY A 1 203 ? 15.017 -31.457 -28.024 1.00 26.49 188 GLY A CA 1
ATOM 1483 C C . GLY A 1 203 ? 13.839 -31.006 -28.872 1.00 24.97 188 GLY A C 1
ATOM 1484 O O . GLY A 1 203 ? 13.314 -31.737 -29.686 1.00 24.62 188 GLY A O 1
ATOM 1485 N N . SER A 1 204 ? 13.513 -29.724 -28.744 1.00 25.50 189 SER A N 1
ATOM 1486 C CA . SER A 1 204 ? 12.426 -29.056 -29.493 1.00 26.49 189 SER A CA 1
ATOM 1487 C C . SER A 1 204 ? 12.960 -27.700 -29.989 1.00 28.02 189 SER A C 1
ATOM 1488 O O . SER A 1 204 ? 13.475 -26.952 -29.161 1.00 27.77 189 SER A O 1
ATOM 1491 N N . TYR A 1 205 ? 12.878 -27.479 -31.281 1.00 27.21 190 TYR A N 1
ATOM 1492 C CA . TYR A 1 205 ? 13.394 -26.306 -31.887 1.00 29.06 190 TYR A CA 1
ATOM 1493 C C . TYR A 1 205 ? 12.267 -25.484 -32.442 1.00 30.26 190 TYR A C 1
ATOM 1494 O O . TYR A 1 205 ? 11.467 -25.958 -33.257 1.00 28.09 190 TYR A O 1
ATOM 1503 N N . GLN A 1 206 ? 12.209 -24.191 -32.031 1.00 32.91 191 GLN A N 1
ATOM 1504 C CA . GLN A 1 206 ? 11.077 -23.380 -32.469 1.00 38.58 191 GLN A CA 1
ATOM 1505 C C . GLN A 1 206 ? 11.447 -22.476 -33.575 1.00 39.72 191 GLN A C 1
ATOM 1506 O O . GLN A 1 206 ? 12.278 -21.583 -33.334 1.00 45.85 191 GLN A O 1
ATOM 1512 N N . LEU A 1 207 ? 10.927 -22.659 -34.785 1.00 37.17 192 LEU A N 1
ATOM 1513 C CA . LEU A 1 207 ? 11.025 -21.723 -35.944 1.00 43.40 192 LEU A CA 1
ATOM 1514 C C . LEU A 1 207 ? 9.967 -20.644 -35.886 1.00 43.86 192 LEU A C 1
ATOM 1515 O O . LEU A 1 207 ? 9.176 -20.575 -34.877 1.00 42.72 192 LEU A O 1
ATOM 1520 N N . LYS A 1 208 ? 9.848 -19.847 -36.949 1.00 43.76 193 LYS A N 1
ATOM 1521 C CA . LYS A 1 208 ? 8.847 -18.798 -36.901 1.00 47.13 193 LYS A CA 1
ATOM 1522 C C . LYS A 1 208 ? 7.424 -19.377 -36.698 1.00 47.41 193 LYS A C 1
ATOM 1523 O O . LYS A 1 208 ? 6.645 -18.989 -35.768 1.00 48.72 193 LYS A O 1
ATOM 1529 N N . ASP A 1 209 ? 7.155 -20.275 -37.638 1.00 37.94 194 ASP A N 1
ATOM 1530 C CA . ASP A 1 209 ? 5.809 -20.812 -37.726 1.00 37.32 194 ASP A CA 1
ATOM 1531 C C . ASP A 1 209 ? 5.736 -22.313 -37.422 1.00 37.58 194 ASP A C 1
ATOM 1532 O O . ASP A 1 209 ? 4.628 -22.835 -37.250 1.00 36.50 194 ASP A O 1
ATOM 1537 N N . TYR A 1 210 ? 6.863 -23.000 -37.148 1.00 33.04 195 TYR A N 1
ATOM 1538 C CA . TYR A 1 210 ? 6.941 -24.401 -37.002 1.00 29.45 195 TYR A CA 1
ATOM 1539 C C . TYR A 1 210 ? 7.812 -24.756 -35.824 1.00 31.46 195 TYR A C 1
ATOM 1540 O O . TYR A 1 210 ? 8.755 -23.997 -35.461 1.00 33.80 195 TYR A O 1
ATOM 1549 N N . ARG A 1 211 ? 7.533 -25.869 -35.190 1.00 28.52 196 ARG A N 1
ATOM 1550 C CA . ARG A 1 211 ? 8.347 -26.428 -34.104 1.00 27.27 196 ARG A CA 1
ATOM 1551 C C . ARG A 1 211 ? 8.762 -27.766 -34.629 1.00 27.31 196 ARG A C 1
ATOM 1552 O O . ARG A 1 211 ? 7.881 -28.572 -35.059 1.00 27.56 196 ARG A O 1
ATOM 1560 N N . LEU A 1 212 ? 10.001 -28.167 -34.414 1.00 25.41 197 LEU A N 1
ATOM 1561 C CA . LEU A 1 212 ? 10.554 -29.508 -34.849 1.00 25.98 197 LEU A CA 1
ATOM 1562 C C . LEU A 1 212 ? 11.055 -30.196 -33.576 1.00 24.44 197 LEU A C 1
ATOM 1563 O O . LEU A 1 212 ? 11.630 -29.535 -32.726 1.00 25.50 197 LEU A O 1
ATOM 1568 N N . ARG A 1 213 ? 10.787 -31.503 -33.334 1.00 22.91 198 ARG A N 1
ATOM 1569 C CA . ARG A 1 213 ? 11.056 -32.177 -32.131 1.00 24.02 198 ARG A CA 1
ATOM 1570 C C . ARG A 1 213 ? 11.654 -33.564 -32.509 1.00 20.90 198 ARG A C 1
ATOM 1571 O O . ARG A 1 213 ? 11.253 -34.231 -33.493 1.00 21.51 198 ARG A O 1
ATOM 1579 N N . ALA A 1 214 ? 12.549 -34.009 -31.617 1.00 21.60 199 ALA A N 1
ATOM 1580 C CA . ALA A 1 214 ? 13.234 -35.316 -31.771 1.00 22.20 199 ALA A CA 1
ATOM 1581 C C . ALA A 1 214 ? 13.529 -35.774 -30.343 1.00 20.43 199 ALA A C 1
ATOM 1582 O O . ALA A 1 214 ? 14.138 -35.087 -29.581 1.00 21.02 199 ALA A O 1
ATOM 1584 N N . TYR A 1 215 ? 13.196 -37.044 -30.079 1.00 18.98 200 TYR A N 1
ATOM 1585 C CA . TYR A 1 215 ? 13.522 -37.621 -28.779 1.00 19.14 200 TYR A CA 1
ATOM 1586 C C . TYR A 1 215 ? 13.845 -39.116 -28.967 1.00 19.78 200 TYR A C 1
ATOM 1587 O O . TYR A 1 215 ? 13.360 -39.803 -29.879 1.00 20.81 200 TYR A O 1
ATOM 1596 N N . HIS A 1 216 ? 14.651 -39.603 -28.078 1.00 20.74 201 HIS A N 1
ATOM 1597 C CA . HIS A 1 216 ? 14.966 -41.023 -27.888 1.00 19.70 201 HIS A CA 1
ATOM 1598 C C . HIS A 1 216 ? 14.572 -41.459 -26.450 1.00 21.90 201 HIS A C 1
ATOM 1599 O O . HIS A 1 216 ? 14.746 -40.710 -25.534 1.00 20.01 201 HIS A O 1
ATOM 1606 N N . ALA A 1 217 ? 14.090 -42.662 -26.323 1.00 18.86 202 ALA A N 1
ATOM 1607 C CA . ALA A 1 217 ? 13.635 -43.199 -25.029 1.00 19.26 202 ALA A CA 1
ATOM 1608 C C . ALA A 1 217 ? 13.981 -44.723 -24.952 1.00 19.23 202 ALA A C 1
ATOM 1609 O O . ALA A 1 217 ? 14.019 -45.448 -25.952 1.00 20.33 202 ALA A O 1
ATOM 1611 N N . GLU A 1 218 ? 14.228 -45.133 -23.717 1.00 20.42 203 GLU A N 1
ATOM 1612 C CA . GLU A 1 218 ? 14.414 -46.543 -23.386 1.00 21.49 203 GLU A CA 1
ATOM 1613 C C . GLU A 1 218 ? 13.614 -46.817 -22.124 1.00 20.29 203 GLU A C 1
ATOM 1614 O O . GLU A 1 218 ? 13.934 -46.311 -21.060 1.00 20.06 203 GLU A O 1
ATOM 1620 N N . LEU A 1 219 ? 12.703 -47.826 -22.244 1.00 19.42 204 LEU A N 1
ATOM 1621 C CA . LEU A 1 219 ? 12.063 -48.441 -21.029 1.00 20.42 204 LEU A CA 1
ATOM 1622 C C . LEU A 1 219 ? 12.792 -49.757 -20.833 1.00 21.51 204 LEU A C 1
ATOM 1623 O O . LEU A 1 219 ? 12.714 -50.671 -21.696 1.00 21.54 204 LEU A O 1
ATOM 1628 N N . LYS A 1 220 ? 13.542 -49.807 -19.738 1.00 21.30 205 LYS A N 1
ATOM 1629 C CA . LYS A 1 220 ? 14.634 -50.822 -19.554 1.00 22.79 205 LYS A CA 1
ATOM 1630 C C . LYS A 1 220 ? 14.028 -52.238 -19.704 1.00 23.02 205 LYS A C 1
ATOM 1631 O O . LYS A 1 220 ? 13.002 -52.557 -19.085 1.00 23.64 205 LYS A O 1
ATOM 1637 N N . ASP A 1 221 ? 14.604 -53.061 -20.592 1.00 24.63 206 ASP A N 1
ATOM 1638 C CA . ASP A 1 221 ? 14.240 -54.490 -20.833 1.00 24.97 206 ASP A CA 1
ATOM 1639 C C . ASP A 1 221 ? 12.879 -54.620 -21.450 1.00 22.38 206 ASP A C 1
ATOM 1640 O O . ASP A 1 221 ? 12.312 -55.742 -21.470 1.00 24.37 206 ASP A O 1
ATOM 1645 N N . ILE A 1 222 ? 12.285 -53.558 -22.009 1.00 22.21 207 ILE A N 1
ATOM 1646 C CA . ILE A 1 222 ? 11.015 -53.558 -22.648 1.00 21.73 207 ILE A CA 1
ATOM 1647 C C . ILE A 1 222 ? 11.081 -53.038 -24.069 1.00 22.42 207 ILE A C 1
ATOM 1648 O O . ILE A 1 222 ? 10.929 -53.775 -24.995 1.00 21.74 207 ILE A O 1
ATOM 1653 N N . TYR A 1 223 ? 11.373 -51.759 -24.221 1.00 21.06 208 TYR A N 1
ATOM 1654 C CA . TYR A 1 223 ? 11.452 -51.190 -25.600 1.00 19.32 208 TYR A CA 1
ATOM 1655 C C . TYR A 1 223 ? 12.412 -50.000 -25.630 1.00 21.01 208 TYR A C 1
ATOM 1656 O O . TYR A 1 223 ? 12.610 -49.331 -24.597 1.00 20.04 208 TYR A O 1
ATOM 1665 N N . GLN A 1 224 ? 12.871 -49.714 -26.858 1.00 19.94 209 GLN A N 1
ATOM 1666 C CA . GLN A 1 224 ? 13.504 -48.400 -27.202 1.00 20.66 209 GLN A CA 1
ATOM 1667 C C . GLN A 1 224 ? 12.588 -47.747 -28.202 1.00 19.91 209 GLN A C 1
ATOM 1668 O O . GLN A 1 224 ? 12.013 -48.421 -29.062 1.00 21.21 209 GLN A O 1
ATOM 1674 N N . GLN A 1 225 ? 12.499 -46.433 -28.160 1.00 19.48 210 GLN A N 1
ATOM 1675 C CA . GLN A 1 225 ? 11.587 -45.685 -28.995 1.00 18.59 210 GLN A CA 1
ATOM 1676 C C . GLN A 1 225 ? 12.226 -44.328 -29.438 1.00 19.57 210 GLN A C 1
ATOM 1677 O O . GLN A 1 225 ? 12.792 -43.699 -28.564 1.00 21.53 210 GLN A O 1
ATOM 1683 N N . GLN A 1 226 ? 12.158 -44.067 -30.736 1.00 17.57 211 GLN A N 1
ATOM 1684 C CA . GLN A 1 226 ? 12.479 -42.687 -31.163 1.00 18.53 211 GLN A CA 1
ATOM 1685 C C . GLN A 1 226 ? 11.293 -41.957 -31.712 1.00 18.32 211 GLN A C 1
ATOM 1686 O O . GLN A 1 226 ? 10.276 -42.602 -32.214 1.00 19.45 211 GLN A O 1
ATOM 1692 N N . PHE A 1 227 ? 11.266 -40.673 -31.573 1.00 18.99 212 PHE A N 1
ATOM 1693 C CA . PHE A 1 227 ? 10.187 -39.816 -32.078 1.00 18.50 212 PHE A CA 1
ATOM 1694 C C . PHE A 1 227 ? 10.816 -38.744 -32.961 1.00 18.77 212 PHE A C 1
ATOM 1695 O O . PHE A 1 227 ? 11.808 -38.111 -32.532 1.00 19.63 212 PHE A O 1
ATOM 1703 N N . LEU A 1 228 ? 10.162 -38.457 -34.064 1.00 18.08 213 LEU A N 1
ATOM 1704 C CA . LEU A 1 228 ? 10.457 -37.238 -34.824 1.00 20.49 213 LEU A CA 1
ATOM 1705 C C . LEU A 1 228 ? 9.118 -36.583 -35.121 1.00 21.39 213 LEU A C 1
ATOM 1706 O O . LEU A 1 228 ? 8.151 -37.311 -35.429 1.00 20.68 213 LEU A O 1
ATOM 1711 N N . GLY A 1 229 ? 9.064 -35.288 -35.082 1.00 20.31 214 GLY A N 1
ATOM 1712 C CA . GLY A 1 229 ? 7.739 -34.622 -35.348 1.00 22.29 214 GLY A CA 1
ATOM 1713 C C . GLY A 1 229 ? 7.897 -33.171 -35.670 1.00 22.87 214 GLY A C 1
ATOM 1714 O O . GLY A 1 229 ? 8.929 -32.551 -35.358 1.00 22.51 214 GLY A O 1
ATOM 1715 N N . PHE A 1 230 ? 6.837 -32.593 -36.244 1.00 21.81 215 PHE A N 1
ATOM 1716 C CA . PHE A 1 230 ? 6.791 -31.143 -36.374 1.00 24.70 215 PHE A CA 1
ATOM 1717 C C . PHE A 1 230 ? 5.351 -30.724 -36.225 1.00 24.08 215 PHE A C 1
ATOM 1718 O O . PHE A 1 230 ? 4.431 -31.491 -36.433 1.00 24.17 215 PHE A O 1
ATOM 1726 N N . ASN A 1 231 ? 5.198 -29.465 -35.876 1.00 24.84 216 ASN A N 1
ATOM 1727 C CA . ASN A 1 231 ? 3.863 -28.835 -35.872 1.00 24.86 216 ASN A CA 1
ATOM 1728 C C . ASN A 1 231 ? 3.933 -27.360 -36.188 1.00 30.54 216 ASN A C 1
ATOM 1729 O O . ASN A 1 231 ? 4.915 -26.707 -35.886 1.00 28.55 216 ASN A O 1
ATOM 1734 N N . GLY A 1 232 ? 2.922 -26.845 -36.869 1.00 29.23 217 GLY A N 1
ATOM 1735 C CA . GLY A 1 232 ? 3.005 -25.481 -37.268 1.00 30.86 217 GLY A CA 1
ATOM 1736 C C . GLY A 1 232 ? 1.683 -24.820 -37.510 1.00 31.42 217 GLY A C 1
ATOM 1737 O O . GLY A 1 232 ? 0.629 -25.492 -37.422 1.00 29.33 217 GLY A O 1
ATOM 1738 N N . LYS A 1 233 ? 1.791 -23.525 -37.635 1.00 32.51 218 LYS A N 1
ATOM 1739 C CA . LYS A 1 233 ? 0.644 -22.676 -37.964 1.00 33.23 218 LYS A CA 1
ATOM 1740 C C . LYS A 1 233 ? 1.215 -21.601 -38.857 1.00 37.59 218 LYS A C 1
ATOM 1741 O O . LYS A 1 233 ? 1.982 -20.719 -38.392 1.00 35.25 218 LYS A O 1
ATOM 1747 N N . GLN A 1 234 ? 0.988 -21.762 -40.125 1.00 34.77 219 GLN A N 1
ATOM 1748 C CA . GLN A 1 234 ? 1.613 -20.949 -41.074 1.00 38.76 219 GLN A CA 1
ATOM 1749 C C . GLN A 1 234 ? 0.523 -20.090 -41.806 1.00 39.59 219 GLN A C 1
ATOM 1750 O O . GLN A 1 234 ? -0.348 -20.637 -42.463 1.00 37.18 219 GLN A O 1
ATOM 1756 N N . PRO A 1 235 ? 0.713 -18.786 -41.840 1.00 41.45 220 PRO A N 1
ATOM 1757 C CA . PRO A 1 235 ? -0.298 -17.950 -42.559 1.00 43.84 220 PRO A CA 1
ATOM 1758 C C . PRO A 1 235 ? -0.108 -18.150 -44.026 1.00 46.05 220 PRO A C 1
ATOM 1759 O O . PRO A 1 235 ? 0.994 -17.929 -44.463 1.00 54.01 220 PRO A O 1
ATOM 1763 N N . LEU A 1 236 ? -1.140 -18.471 -44.802 1.00 45.22 221 LEU A N 1
ATOM 1764 C CA . LEU A 1 236 ? -1.110 -18.511 -46.276 1.00 46.03 221 LEU A CA 1
ATOM 1765 C C . LEU A 1 236 ? -1.469 -17.141 -46.895 1.00 51.76 221 LEU A C 1
ATOM 1766 O O . LEU A 1 236 ? -1.141 -16.894 -48.061 1.00 57.53 221 LEU A O 1
ATOM 1771 N N . ASN A 1 237 ? -2.241 -16.327 -46.170 1.00 51.03 222 ASN A N 1
ATOM 1772 C CA . ASN A 1 237 ? -2.510 -14.912 -46.471 1.00 55.12 222 ASN A CA 1
ATOM 1773 C C . ASN A 1 237 ? -3.002 -14.314 -45.132 1.00 55.10 222 ASN A C 1
ATOM 1774 O O . ASN A 1 237 ? -2.923 -14.973 -44.085 1.00 53.24 222 ASN A O 1
ATOM 1779 N N . ASP A 1 238 ? -3.546 -13.113 -45.178 1.00 54.97 223 ASP A N 1
ATOM 1780 C CA . ASP A 1 238 ? -3.961 -12.359 -43.978 1.00 58.54 223 ASP A CA 1
ATOM 1781 C C . ASP A 1 238 ? -5.078 -12.979 -43.239 1.00 56.93 223 ASP A C 1
ATOM 1782 O O . ASP A 1 238 ? -5.201 -12.786 -42.066 1.00 58.51 223 ASP A O 1
ATOM 1787 N N . GLN A 1 239 ? -5.831 -13.838 -43.901 1.00 54.53 224 GLN A N 1
ATOM 1788 C CA . GLN A 1 239 ? -6.966 -14.433 -43.259 1.00 53.67 224 GLN A CA 1
ATOM 1789 C C . GLN A 1 239 ? -6.946 -15.988 -43.144 1.00 49.18 224 GLN A C 1
ATOM 1790 O O . GLN A 1 239 ? -7.719 -16.468 -42.407 1.00 47.79 224 GLN A O 1
ATOM 1796 N N . LEU A 1 240 ? -6.060 -16.739 -43.825 1.00 46.91 225 LEU A N 1
ATOM 1797 C CA . LEU A 1 240 ? -6.123 -18.165 -43.826 1.00 42.83 225 LEU A CA 1
ATOM 1798 C C . LEU A 1 240 ? -4.821 -18.720 -43.273 1.00 43.61 225 LEU A C 1
ATOM 1799 O O . LEU A 1 240 ? -3.761 -18.272 -43.672 1.00 41.46 225 LEU A O 1
ATOM 1804 N N . ASN A 1 241 ? -4.926 -19.630 -42.284 1.00 38.78 226 ASN A N 1
ATOM 1805 C CA . ASN A 1 241 ? -3.771 -20.246 -41.674 1.00 38.48 226 ASN A CA 1
ATOM 1806 C C . ASN A 1 241 ? -3.822 -21.743 -41.976 1.00 37.43 226 ASN A C 1
ATOM 1807 O O . ASN A 1 241 ? -4.930 -22.379 -42.094 1.00 34.89 226 ASN A O 1
ATOM 1812 N N . PHE A 1 242 ? -2.641 -22.319 -42.221 1.00 34.81 227 PHE A N 1
ATOM 1813 C CA . PHE A 1 242 ? -2.480 -23.774 -42.494 1.00 31.51 227 PHE A CA 1
ATOM 1814 C C . PHE A 1 242 ? -1.838 -24.408 -41.290 1.00 32.15 227 PHE A C 1
ATOM 1815 O O . PHE A 1 242 ? -0.793 -23.998 -40.830 1.00 30.38 227 PHE A O 1
ATOM 1823 N N . LEU A 1 243 ? -2.562 -25.289 -40.631 1.00 30.24 228 LEU A N 1
ATOM 1824 C CA . LEU A 1 243 ? -2.146 -25.892 -39.382 1.00 29.07 228 LEU A CA 1
ATOM 1825 C C . LEU A 1 243 ? -1.632 -27.329 -39.683 1.00 28.43 228 LEU A C 1
ATOM 1826 O O . LEU A 1 243 ? -2.227 -28.088 -40.507 1.00 27.77 228 LEU A O 1
ATOM 1831 N N . SER A 1 244 ? -0.640 -27.780 -38.939 1.00 28.62 229 SER A N 1
ATOM 1832 C CA . SER A 1 244 ? -0.058 -29.157 -39.143 1.00 24.53 229 SER A CA 1
ATOM 1833 C C . SER A 1 244 ? 0.427 -29.675 -37.832 1.00 25.85 229 SER A C 1
ATOM 1834 O O . SER A 1 244 ? 0.923 -28.950 -36.957 1.00 22.99 229 SER A O 1
ATOM 1837 N N . ASP A 1 245 ? 0.310 -30.991 -37.660 1.00 22.51 230 ASP A N 1
ATOM 1838 C CA . ASP A 1 245 ? 0.917 -31.682 -36.545 1.00 24.05 230 ASP A CA 1
ATOM 1839 C C . ASP A 1 245 ? 1.209 -33.070 -37.045 1.00 23.05 230 ASP A C 1
ATOM 1840 O O . ASP A 1 245 ? 0.241 -33.814 -37.356 1.00 24.05 230 ASP A O 1
ATOM 1845 N N . VAL A 1 246 ? 2.483 -33.431 -37.076 1.00 22.37 231 VAL A N 1
ATOM 1846 C CA . VAL A 1 246 ? 2.901 -34.699 -37.651 1.00 21.70 231 VAL A CA 1
ATOM 1847 C C . VAL A 1 246 ? 3.799 -35.381 -36.652 1.00 23.37 231 VAL A C 1
ATOM 1848 O O . VAL A 1 246 ? 4.677 -34.758 -36.064 1.00 22.13 231 VAL A O 1
ATOM 1852 N N . ARG A 1 247 ? 3.569 -36.680 -36.478 1.00 20.05 232 ARG A N 1
ATOM 1853 C CA . ARG A 1 247 ? 4.294 -37.469 -35.431 1.00 20.24 232 ARG A CA 1
ATOM 1854 C C . ARG A 1 247 ? 4.711 -38.789 -35.986 1.00 18.91 232 ARG A C 1
ATOM 1855 O O . ARG A 1 247 ? 3.876 -39.512 -36.589 1.00 20.68 232 ARG A O 1
ATOM 1863 N N . PHE A 1 248 ? 5.990 -39.113 -35.812 1.00 18.73 233 PHE A N 1
ATOM 1864 C CA . PHE A 1 248 ? 6.516 -40.402 -36.225 1.00 19.25 233 PHE A CA 1
ATOM 1865 C C . PHE A 1 248 ? 7.220 -41.077 -35.085 1.00 19.56 233 PHE A C 1
ATOM 1866 O O . PHE A 1 248 ? 8.047 -40.452 -34.358 1.00 20.20 233 PHE A O 1
ATOM 1874 N N . PHE A 1 249 ? 6.853 -42.352 -34.854 1.00 17.56 234 PHE A N 1
ATOM 1875 C CA . PHE A 1 249 ? 7.481 -43.225 -33.823 1.00 18.83 234 PHE A CA 1
ATOM 1876 C C . PHE A 1 249 ? 8.134 -44.394 -34.441 1.00 19.50 234 PHE A C 1
ATOM 1877 O O . PHE A 1 249 ? 7.563 -44.999 -35.367 1.00 20.61 234 PHE A O 1
ATOM 1885 N N . ASN A 1 250 ? 9.242 -44.751 -33.861 1.00 17.64 235 ASN A N 1
ATOM 1886 C CA . ASN A 1 250 ? 9.996 -45.985 -34.204 1.00 19.06 235 ASN A CA 1
ATOM 1887 C C . ASN A 1 250 ? 10.304 -46.702 -32.920 1.00 18.79 235 ASN A C 1
ATOM 1888 O O . ASN A 1 250 ? 10.914 -46.163 -32.015 1.00 18.32 235 ASN A O 1
ATOM 1893 N N . SER A 1 251 ? 9.874 -48.008 -32.889 1.00 17.76 236 SER A N 1
ATOM 1894 C CA . SER A 1 251 ? 9.973 -48.771 -31.622 1.00 17.89 236 SER A CA 1
ATOM 1895 C C . SER A 1 251 ? 10.481 -50.163 -31.880 1.00 18.38 236 SER A C 1
ATOM 1896 O O . SER A 1 251 ? 10.106 -50.814 -32.885 1.00 18.37 236 SER A O 1
ATOM 1899 N N . GLU A 1 252 ? 11.315 -50.635 -30.978 1.00 18.95 237 GLU A N 1
ATOM 1900 C CA . GLU A 1 252 ? 11.942 -51.989 -31.046 1.00 20.23 237 GLU A CA 1
ATOM 1901 C C . GLU A 1 252 ? 12.093 -52.509 -29.651 1.00 20.00 237 GLU A C 1
ATOM 1902 O O . GLU A 1 252 ? 12.342 -51.772 -28.721 1.00 22.18 237 GLU A O 1
ATOM 1908 N N . GLU A 1 253 ? 12.087 -53.832 -29.496 1.00 18.83 238 GLU A N 1
ATOM 1909 C CA . GLU A 1 253 ? 12.280 -54.369 -28.151 1.00 19.99 238 GLU A CA 1
ATOM 1910 C C . GLU A 1 253 ? 13.739 -54.228 -27.741 1.00 22.87 238 GLU A C 1
ATOM 1911 O O . GLU A 1 253 ? 14.645 -54.073 -28.604 1.00 23.38 238 GLU A O 1
ATOM 1917 N N . THR A 1 254 ? 14.027 -54.332 -26.456 1.00 21.43 239 THR A N 1
ATOM 1918 C CA . THR A 1 254 ? 15.444 -54.266 -25.999 1.00 22.87 239 THR A CA 1
ATOM 1919 C C . THR A 1 254 ? 15.637 -55.137 -24.758 1.00 25.33 239 THR A C 1
ATOM 1920 O O . THR A 1 254 ? 14.642 -55.480 -24.093 1.00 22.40 239 THR A O 1
ATOM 1924 N N . GLY A 1 255 ? 16.899 -55.413 -24.436 1.00 26.06 240 GLY A N 1
ATOM 1925 C CA . GLY A 1 255 ? 17.288 -56.165 -23.243 1.00 29.97 240 GLY A CA 1
ATOM 1926 C C . GLY A 1 255 ? 16.612 -57.531 -23.176 1.00 29.98 240 GLY A C 1
ATOM 1927 O O . GLY A 1 255 ? 16.492 -58.247 -24.194 1.00 29.02 240 GLY A O 1
ATOM 1928 N N . SER A 1 256 ? 16.026 -57.832 -22.054 1.00 28.81 241 SER A N 1
ATOM 1929 C CA . SER A 1 256 ? 15.378 -59.112 -21.832 1.00 29.07 241 SER A CA 1
ATOM 1930 C C . SER A 1 256 ? 14.051 -59.232 -22.447 1.00 27.70 241 SER A C 1
ATOM 1931 O O . SER A 1 256 ? 13.335 -60.248 -22.307 1.00 27.04 241 SER A O 1
ATOM 1934 N N . LYS A 1 257 ? 13.577 -58.240 -23.110 1.00 25.02 242 LYS A N 1
ATOM 1935 C CA . LYS A 1 257 ? 12.308 -58.172 -23.848 1.00 26.42 242 LYS A CA 1
ATOM 1936 C C . LYS A 1 257 ? 11.110 -58.707 -23.150 1.00 25.13 242 LYS A C 1
ATOM 1937 O O . LYS A 1 257 ? 10.392 -59.680 -23.558 1.00 23.82 242 LYS A O 1
ATOM 1943 N N . LYS A 1 258 ? 10.800 -58.024 -22.056 1.00 23.26 243 LYS A N 1
ATOM 1944 C CA . LYS A 1 258 ? 9.754 -58.587 -21.144 1.00 26.13 243 LYS A CA 1
ATOM 1945 C C . LYS A 1 258 ? 8.434 -58.691 -21.764 1.00 26.75 243 LYS A C 1
ATOM 1946 O O . LYS A 1 258 ? 7.550 -59.440 -21.268 1.00 26.18 243 LYS A O 1
ATOM 1952 N N . ILE A 1 259 ? 8.072 -57.951 -22.807 1.00 22.11 244 ILE A N 1
ATOM 1953 C CA . ILE A 1 259 ? 6.718 -57.963 -23.468 1.00 22.44 244 ILE A CA 1
ATOM 1954 C C . ILE A 1 259 ? 6.813 -58.686 -24.869 1.00 22.41 244 ILE A C 1
ATOM 1955 O O . ILE A 1 259 ? 5.844 -58.764 -25.583 1.00 24.25 244 ILE A O 1
ATOM 1960 N N . GLY A 1 260 ? 7.911 -59.243 -25.075 1.00 21.18 245 GLY A N 1
ATOM 1961 C CA . GLY A 1 260 ? 8.228 -59.940 -26.336 1.00 22.51 245 GLY A CA 1
ATOM 1962 C C . GLY A 1 260 ? 8.688 -59.033 -27.454 1.00 23.08 245 GLY A C 1
ATOM 1963 O O . GLY A 1 260 ? 9.153 -57.894 -27.206 1.00 22.97 245 GLY A O 1
ATOM 1964 N N . GLU A 1 261 ? 8.486 -59.473 -28.679 1.00 21.32 246 GLU A N 1
ATOM 1965 C CA . GLU A 1 261 ? 8.764 -58.676 -29.865 1.00 19.97 246 GLU A CA 1
ATOM 1966 C C . GLU A 1 261 ? 8.044 -57.368 -29.868 1.00 20.80 246 GLU A C 1
ATOM 1967 O O . GLU A 1 261 ? 6.863 -57.274 -29.591 1.00 19.89 246 GLU A O 1
ATOM 1973 N N . VAL A 1 262 ? 8.786 -56.300 -30.230 1.00 19.61 247 VAL A N 1
ATOM 1974 C CA . VAL A 1 262 ? 8.202 -54.993 -30.452 1.00 19.22 247 VAL A CA 1
ATOM 1975 C C . VAL A 1 262 ? 8.790 -54.514 -31.763 1.00 20.65 247 VAL A C 1
ATOM 1976 O O . VAL A 1 262 ? 9.995 -54.454 -31.912 1.00 21.00 247 VAL A O 1
ATOM 1980 N N . ASP A 1 263 ? 7.973 -54.160 -32.668 1.00 20.70 248 ASP A N 1
ATOM 1981 C CA . ASP A 1 263 ? 8.416 -53.826 -34.086 1.00 21.19 248 ASP A CA 1
ATOM 1982 C C . ASP A 1 263 ? 7.362 -52.924 -34.726 1.00 21.57 248 ASP A C 1
ATOM 1983 O O . ASP A 1 263 ? 6.388 -53.378 -35.242 1.00 22.27 248 ASP A O 1
ATOM 1988 N N . ASN A 1 264 ? 7.545 -51.617 -34.558 1.00 19.13 249 ASN A N 1
ATOM 1989 C CA . ASN A 1 264 ? 6.513 -50.706 -34.991 1.00 18.64 249 ASN A CA 1
ATOM 1990 C C . ASN A 1 264 ? 7.127 -49.391 -35.516 1.00 20.29 249 ASN A C 1
ATOM 1991 O O . ASN A 1 264 ? 8.022 -48.855 -34.907 1.00 19.38 249 ASN A O 1
ATOM 1996 N N . ARG A 1 265 ? 6.561 -48.958 -36.593 1.00 19.50 250 ARG A N 1
ATOM 1997 C CA . ARG A 1 265 ? 6.657 -47.522 -36.989 1.00 21.36 250 ARG A CA 1
ATOM 1998 C C . ARG A 1 265 ? 5.294 -47.008 -37.032 1.00 20.48 250 ARG A C 1
ATOM 1999 O O . ARG A 1 265 ? 4.370 -47.676 -37.512 1.00 21.42 250 ARG A O 1
ATOM 2007 N N . HIS A 1 266 ? 5.078 -45.786 -36.549 1.00 18.91 251 HIS A N 1
ATOM 2008 C CA . HIS A 1 266 ? 3.749 -45.216 -36.553 1.00 18.55 251 HIS A CA 1
ATOM 2009 C C . HIS A 1 266 ? 3.807 -43.752 -37.064 1.00 20.81 251 HIS A C 1
ATOM 2010 O O . HIS A 1 266 ? 4.639 -42.987 -36.527 1.00 20.40 251 HIS A O 1
ATOM 2017 N N . ILE A 1 267 ? 2.996 -43.460 -38.071 1.00 20.18 252 ILE A N 1
ATOM 2018 C CA . ILE A 1 267 ? 3.002 -42.062 -38.601 1.00 21.41 252 ILE A CA 1
ATOM 2019 C C . ILE A 1 267 ? 1.636 -41.581 -38.372 1.00 19.24 252 ILE A C 1
ATOM 2020 O O . ILE A 1 267 ? 0.646 -42.290 -38.578 1.00 20.39 252 ILE A O 1
ATOM 2025 N N . SER A 1 268 ? 1.501 -40.313 -37.959 1.00 19.14 253 SER A N 1
ATOM 2026 C CA . SER A 1 268 ? 0.201 -39.656 -37.831 1.00 18.45 253 SER A CA 1
ATOM 2027 C C . SER A 1 268 ? 0.313 -38.195 -38.183 1.00 21.65 253 SER A C 1
ATOM 2028 O O . SER A 1 268 ? 1.370 -37.573 -37.967 1.00 22.99 253 SER A O 1
ATOM 2031 N N . GLY A 1 269 ? -0.756 -37.681 -38.773 1.00 22.27 254 GLY A N 1
ATOM 2032 C CA . GLY A 1 269 ? -0.726 -36.225 -39.148 1.00 23.49 254 GLY A CA 1
ATOM 2033 C C . GLY A 1 269 ? -2.150 -35.707 -39.099 1.00 22.93 254 GLY A C 1
ATOM 2034 O O . GLY A 1 269 ? -3.131 -36.388 -39.457 1.00 23.89 254 GLY A O 1
ATOM 2035 N N . LEU A 1 270 ? -2.274 -34.496 -38.685 1.00 21.89 255 LEU A N 1
ATOM 2036 C CA . LEU A 1 270 ? -3.507 -33.727 -38.749 1.00 23.12 255 LEU A CA 1
ATOM 2037 C C . LEU A 1 270 ? -3.195 -32.415 -39.455 1.00 25.00 255 LEU A C 1
ATOM 2038 O O . LEU A 1 270 ? -2.237 -31.678 -39.024 1.00 24.16 255 LEU A O 1
ATOM 2043 N N . PHE A 1 271 ? -3.938 -32.113 -40.489 1.00 24.40 256 PHE A N 1
ATOM 2044 C CA . PHE A 1 271 ? -3.704 -30.935 -41.318 1.00 25.35 256 PHE A CA 1
ATOM 2045 C C . PHE A 1 271 ? -4.974 -30.125 -41.416 1.00 28.70 256 PHE A C 1
ATOM 2046 O O . PHE A 1 271 ? -6.043 -30.661 -41.738 1.00 26.73 256 PHE A O 1
ATOM 2054 N N . GLY A 1 272 ? -4.931 -28.823 -41.148 1.00 27.31 257 GLY A N 1
ATOM 2055 C CA . GLY A 1 272 ? -6.097 -28.022 -41.073 1.00 27.91 257 GLY A CA 1
ATOM 2056 C C . GLY A 1 272 ? -5.996 -26.669 -41.754 1.00 30.27 257 GLY A C 1
ATOM 2057 O O . GLY A 1 272 ? -4.899 -26.174 -42.013 1.00 30.02 257 GLY A O 1
ATOM 2058 N N . LEU A 1 273 ? -7.141 -26.175 -42.216 1.00 28.26 258 LEU A N 1
ATOM 2059 C CA . LEU A 1 273 ? -7.271 -24.779 -42.639 1.00 31.44 258 LEU A CA 1
ATOM 2060 C C . LEU A 1 273 ? -8.123 -24.063 -41.609 1.00 32.53 258 LEU A C 1
ATOM 2061 O O . LEU A 1 273 ? -9.306 -24.459 -41.380 1.00 33.64 258 LEU A O 1
ATOM 2066 N N . ASN A 1 274 ? -7.656 -22.888 -41.164 1.00 34.42 259 ASN A N 1
ATOM 2067 C CA . ASN A 1 274 ? -8.293 -21.942 -40.253 1.00 34.22 259 ASN A CA 1
ATOM 2068 C C . ASN A 1 274 ? -8.623 -20.672 -40.921 1.00 37.18 259 ASN A C 1
ATOM 2069 O O . ASN A 1 274 ? -7.731 -20.036 -41.509 1.00 37.36 259 ASN A O 1
ATOM 2074 N N . TYR A 1 275 ? -9.905 -20.256 -40.881 1.00 36.03 260 TYR A N 1
ATOM 2075 C CA . TYR A 1 275 ? -10.428 -19.104 -41.612 1.00 37.34 260 TYR A CA 1
ATOM 2076 C C . TYR A 1 275 ? -11.580 -18.544 -40.742 1.00 38.46 260 TYR A C 1
ATOM 2077 O O . TYR A 1 275 ? -12.545 -19.251 -40.437 1.00 37.49 260 TYR A O 1
ATOM 2086 N N . GLN A 1 276 ? -11.474 -17.302 -40.302 1.00 40.30 261 GLN A N 1
ATOM 2087 C CA . GLN A 1 276 ? -12.555 -16.580 -39.628 1.00 42.57 261 GLN A CA 1
ATOM 2088 C C . GLN A 1 276 ? -13.154 -17.493 -38.426 1.00 40.88 261 GLN A C 1
ATOM 2089 O O . GLN A 1 276 ? -14.403 -17.600 -38.229 1.00 42.33 261 GLN A O 1
ATOM 2095 N N . ASN A 1 277 ? -12.277 -18.032 -37.667 1.00 37.42 262 ASN A N 1
ATOM 2096 C CA . ASN A 1 277 ? -12.529 -18.772 -36.390 1.00 36.87 262 ASN A CA 1
ATOM 2097 C C . ASN A 1 277 ? -13.116 -20.163 -36.637 1.00 33.89 262 ASN A C 1
ATOM 2098 O O . ASN A 1 277 ? -13.274 -20.915 -35.720 1.00 33.03 262 ASN A O 1
ATOM 2103 N N . HIS A 1 278 ? -13.210 -20.532 -37.912 1.00 33.46 263 HIS A N 1
ATOM 2104 C CA . HIS A 1 278 ? -13.414 -21.910 -38.327 1.00 32.35 263 HIS A CA 1
ATOM 2105 C C . HIS A 1 278 ? -12.118 -22.661 -38.545 1.00 31.41 263 HIS A C 1
ATOM 2106 O O . HIS A 1 278 ? -11.235 -22.080 -39.138 1.00 31.71 263 HIS A O 1
ATOM 2113 N N . THR A 1 279 ? -12.081 -23.937 -38.242 1.00 28.39 264 THR A N 1
ATOM 2114 C CA . THR A 1 279 ? -10.991 -24.805 -38.603 1.00 29.16 264 THR A CA 1
ATOM 2115 C C . THR A 1 279 ? -11.601 -26.102 -39.182 1.00 30.32 264 THR A C 1
ATOM 2116 O O . THR A 1 279 ? -12.265 -26.814 -38.469 1.00 29.71 264 THR A O 1
ATOM 2120 N N . VAL A 1 280 ? -11.128 -26.466 -40.373 1.00 28.94 265 VAL A N 1
ATOM 2121 C CA . VAL A 1 280 ? -11.460 -27.781 -40.936 1.00 28.62 265 VAL A CA 1
ATOM 2122 C C . VAL A 1 280 ? -10.213 -28.559 -41.056 1.00 28.44 265 VAL A C 1
ATOM 2123 O O . VAL A 1 280 ? -9.243 -28.107 -41.715 1.00 27.78 265 VAL A O 1
ATOM 2127 N N . SER A 1 281 ? -10.191 -29.822 -40.578 1.00 25.20 266 SER A N 1
ATOM 2128 C CA . SER A 1 281 ? -8.942 -30.553 -40.654 1.00 25.68 266 SER A CA 1
ATOM 2129 C C . SER A 1 281 ? -9.134 -31.993 -41.173 1.00 27.25 266 SER A C 1
ATOM 2130 O O . SER A 1 281 ? -10.258 -32.571 -41.044 1.00 27.12 266 SER A O 1
ATOM 2133 N N . LEU A 1 282 ? -8.120 -32.558 -41.686 1.00 25.19 267 LEU A N 1
ATOM 2134 C CA . LEU A 1 282 ? -8.130 -33.951 -42.074 1.00 25.00 267 LEU A CA 1
ATOM 2135 C C . LEU A 1 282 ? -6.967 -34.586 -41.392 1.00 24.57 267 LEU A C 1
ATOM 2136 O O . LEU A 1 282 ? -5.847 -34.070 -41.288 1.00 23.90 267 LEU A O 1
ATOM 2141 N N . GLY A 1 283 ? -7.174 -35.851 -40.946 1.00 22.60 268 GLY A N 1
ATOM 2142 C CA . GLY A 1 283 ? -6.212 -36.614 -40.212 1.00 22.92 268 GLY A CA 1
ATOM 2143 C C . GLY A 1 283 ? -5.955 -37.992 -40.859 1.00 21.73 268 GLY A C 1
ATOM 2144 O O . GLY A 1 283 ? -6.828 -38.601 -41.554 1.00 23.52 268 GLY A O 1
ATOM 2145 N N . TYR A 1 284 ? -4.742 -38.516 -40.765 1.00 21.92 269 TYR A N 1
ATOM 2146 C CA . TYR A 1 284 ? -4.358 -39.819 -41.228 1.00 20.97 269 TYR A CA 1
ATOM 2147 C C . TYR A 1 284 ? -3.391 -40.431 -40.256 1.00 21.63 269 TYR A C 1
ATOM 2148 O O . TYR A 1 284 ? -2.486 -39.724 -39.737 1.00 22.00 269 TYR A O 1
ATOM 2157 N N . MET A 1 285 ? -3.564 -41.746 -39.998 1.00 20.51 270 MET A N 1
ATOM 2158 C CA . MET A 1 285 ? -2.573 -42.497 -39.262 1.00 20.06 270 MET A CA 1
ATOM 2159 C C . MET A 1 285 ? -2.340 -43.825 -39.904 1.00 18.87 270 MET A C 1
ATOM 2160 O O . MET A 1 285 ? -3.241 -44.401 -40.463 1.00 21.31 270 MET A O 1
ATOM 2165 N N . GLN A 1 286 ? -1.134 -44.316 -39.722 1.00 18.52 271 GLN A N 1
ATOM 2166 C CA . GLN A 1 286 ? -0.861 -45.713 -40.065 1.00 20.51 271 GLN A CA 1
ATOM 2167 C C . GLN A 1 286 ? 0.241 -46.358 -39.271 1.00 19.79 271 GLN A C 1
ATOM 2168 O O . GLN A 1 286 ? 1.292 -45.771 -39.034 1.00 18.39 271 GLN A O 1
ATOM 2174 N N . SER A 1 287 ? -0.040 -47.589 -38.817 1.00 20.44 272 SER A N 1
ATOM 2175 C CA . SER A 1 287 ? 0.927 -48.412 -38.241 1.00 20.90 272 SER A CA 1
ATOM 2176 C C . SER A 1 287 ? 1.606 -49.339 -39.177 1.00 19.74 272 SER A C 1
ATOM 2177 O O . SER A 1 287 ? 0.938 -49.993 -40.006 1.00 20.94 272 SER A O 1
ATOM 2180 N N . PHE A 1 288 ? 2.919 -49.519 -38.989 1.00 20.25 273 PHE A N 1
ATOM 2181 C CA . PHE A 1 288 ? 3.699 -50.454 -39.794 1.00 22.30 273 PHE A CA 1
ATOM 2182 C C . PHE A 1 288 ? 4.505 -51.374 -38.887 1.00 20.73 273 PHE A C 1
ATOM 2183 O O . PHE A 1 288 ? 4.975 -50.932 -37.871 1.00 21.50 273 PHE A O 1
ATOM 2191 N N . GLY A 1 289 ? 4.757 -52.618 -39.356 1.00 20.69 274 GLY A N 1
ATOM 2192 C CA . GLY A 1 289 ? 5.591 -53.494 -38.558 1.00 20.47 274 GLY A CA 1
ATOM 2193 C C . GLY A 1 289 ? 4.832 -54.649 -37.888 1.00 24.29 274 GLY A C 1
ATOM 2194 O O . GLY A 1 289 ? 3.649 -54.734 -38.082 1.00 22.61 274 GLY A O 1
ATOM 2195 N N . SER A 1 290 ? 5.592 -55.511 -37.264 1.00 19.59 275 SER A N 1
ATOM 2196 C CA . SER A 1 290 ? 4.988 -56.772 -36.664 1.00 21.92 275 SER A CA 1
ATOM 2197 C C . SER A 1 290 ? 4.067 -56.549 -35.485 1.00 21.25 275 SER A C 1
ATOM 2198 O O . SER A 1 290 ? 3.292 -57.470 -35.157 1.00 19.99 275 SER A O 1
ATOM 2201 N N . THR A 1 291 ? 4.107 -55.428 -34.855 1.00 20.26 276 THR A N 1
ATOM 2202 C CA . THR A 1 291 ? 3.274 -55.061 -33.712 1.00 21.00 276 THR A CA 1
ATOM 2203 C C . THR A 1 291 ? 2.617 -53.785 -33.795 1.00 22.38 276 THR A C 1
ATOM 2204 O O . THR A 1 291 ? 3.065 -52.922 -34.594 1.00 20.65 276 THR A O 1
ATOM 2208 N N . GLY A 1 292 ? 1.764 -53.465 -32.847 1.00 19.79 277 GLY A N 1
ATOM 2209 C CA . GLY A 1 292 ? 1.282 -52.147 -32.694 1.00 18.93 277 GLY A CA 1
ATOM 2210 C C . GLY A 1 292 ? 2.291 -51.312 -31.927 1.00 17.46 277 GLY A C 1
ATOM 2211 O O . GLY A 1 292 ? 3.372 -51.685 -31.580 1.00 20.33 277 GLY A O 1
ATOM 2212 N N . LEU A 1 293 ? 1.863 -50.098 -31.642 1.00 18.64 278 LEU A N 1
ATOM 2213 C CA . LEU A 1 293 ? 2.660 -49.066 -30.992 1.00 18.18 278 LEU A CA 1
ATOM 2214 C C . LEU A 1 293 ? 2.725 -49.236 -29.428 1.00 19.90 278 LEU A C 1
ATOM 2215 O O . LEU A 1 293 ? 1.688 -49.271 -28.813 1.00 18.15 278 LEU A O 1
ATOM 2220 N N . PRO A 1 294 ? 3.894 -49.374 -28.890 1.00 18.43 279 PRO A N 1
ATOM 2221 C CA . PRO A 1 294 ? 4.021 -49.327 -27.394 1.00 19.26 279 PRO A CA 1
ATOM 2222 C C . PRO A 1 294 ? 4.139 -47.937 -26.861 1.00 19.02 279 PRO A C 1
ATOM 2223 O O . PRO A 1 294 ? 4.640 -47.026 -27.510 1.00 18.86 279 PRO A O 1
ATOM 2227 N N . PHE A 1 295 ? 3.701 -47.787 -25.581 1.00 20.40 280 PHE A N 1
ATOM 2228 C CA . PHE A 1 295 ? 3.854 -46.539 -24.833 1.00 17.78 280 PHE A CA 1
ATOM 2229 C C . PHE A 1 295 ? 3.681 -46.828 -23.343 1.00 17.66 280 PHE A C 1
ATOM 2230 O O . PHE A 1 295 ? 3.240 -47.948 -23.044 1.00 17.81 280 PHE A O 1
ATOM 2238 N N . LEU A 1 296 ? 3.950 -45.879 -22.529 1.00 17.42 281 LEU A N 1
ATOM 2239 C CA . LEU A 1 296 ? 3.930 -46.120 -21.065 1.00 18.40 281 LEU A CA 1
ATOM 2240 C C . LEU A 1 296 ? 2.552 -46.439 -20.574 1.00 19.66 281 LEU A C 1
ATOM 2241 O O . LEU A 1 296 ? 1.536 -45.966 -21.092 1.00 20.25 281 LEU A O 1
ATOM 2246 N N . SER A 1 297 ? 2.507 -47.176 -19.488 1.00 21.11 282 SER A N 1
ATOM 2247 C CA . SER A 1 297 ? 1.244 -47.516 -18.797 1.00 20.26 282 SER A CA 1
ATOM 2248 C C . SER A 1 297 ? 0.525 -46.256 -18.330 1.00 21.53 282 SER A C 1
ATOM 2249 O O . SER A 1 297 ? 1.151 -45.229 -17.909 1.00 22.42 282 SER A O 1
ATOM 2252 N N . GLY A 1 298 ? -0.782 -46.417 -18.176 1.00 22.35 283 GLY A N 1
ATOM 2253 C CA . GLY A 1 298 ? -1.635 -45.426 -17.495 1.00 23.04 283 GLY A CA 1
ATOM 2254 C C . GLY A 1 298 ? -2.045 -44.171 -18.251 1.00 25.42 283 GLY A C 1
ATOM 2255 O O . GLY A 1 298 ? -2.495 -43.148 -17.677 1.00 24.03 283 GLY A O 1
ATOM 2256 N N . THR A 1 299 ? -1.785 -44.235 -19.570 1.00 23.25 284 THR A N 1
ATOM 2257 C CA . THR A 1 299 ? -1.914 -43.010 -20.409 1.00 25.08 284 THR A CA 1
ATOM 2258 C C . THR A 1 299 ? -2.465 -43.396 -21.846 1.00 25.40 284 THR A C 1
ATOM 2259 O O . THR A 1 299 ? -2.665 -44.565 -22.083 1.00 28.77 284 THR A O 1
ATOM 2263 N N . GLU A 1 300 ? -2.806 -42.326 -22.507 1.00 25.77 285 GLU A N 1
ATOM 2264 C CA . GLU A 1 300 ? -3.345 -42.387 -23.854 1.00 26.77 285 GLU A CA 1
ATOM 2265 C C . GLU A 1 300 ? -2.226 -42.598 -24.798 1.00 21.19 285 GLU A C 1
ATOM 2266 O O . GLU A 1 300 ? -1.039 -42.261 -24.599 1.00 22.67 285 GLU A O 1
ATOM 2272 N N . SER A 1 301 ? -2.546 -43.204 -25.986 1.00 22.23 286 SER A N 1
ATOM 2273 C CA . SER A 1 301 ? -1.496 -43.225 -27.068 1.00 20.43 286 SER A CA 1
ATOM 2274 C C . SER A 1 301 ? -1.029 -41.856 -27.445 1.00 19.75 286 SER A C 1
ATOM 2275 O O . SER A 1 301 ? -1.813 -40.857 -27.432 1.00 21.19 286 SER A O 1
ATOM 2278 N N . PRO A 1 302 ? 0.227 -41.683 -27.697 1.00 20.34 287 PRO A N 1
ATOM 2279 C CA . PRO A 1 302 ? 0.841 -40.403 -28.019 1.00 19.90 287 PRO A CA 1
ATOM 2280 C C . PRO A 1 302 ? 0.705 -39.864 -29.428 1.00 20.46 287 PRO A C 1
ATOM 2281 O O . PRO A 1 302 ? 1.243 -38.827 -29.747 1.00 20.19 287 PRO A O 1
ATOM 2285 N N . VAL A 1 303 ? -0.088 -40.552 -30.229 1.00 20.41 288 VAL A N 1
ATOM 2286 C CA . VAL A 1 303 ? -0.275 -40.190 -31.644 1.00 20.69 288 VAL A CA 1
ATOM 2287 C C . VAL A 1 303 ? -1.198 -39.005 -31.782 1.00 20.79 288 VAL A C 1
ATOM 2288 O O . VAL A 1 303 ? -1.815 -38.536 -30.860 1.00 20.70 288 VAL A O 1
ATOM 2292 N N . VAL A 1 304 ? -1.247 -38.475 -33.007 1.00 20.18 289 VAL A N 1
ATOM 2293 C CA . VAL A 1 304 ? -1.896 -37.199 -33.149 1.00 22.33 289 VAL A CA 1
ATOM 2294 C C . VAL A 1 304 ? -3.351 -37.192 -32.868 1.00 22.21 289 VAL A C 1
ATOM 2295 O O . VAL A 1 304 ? -3.910 -36.208 -32.444 1.00 22.76 289 VAL A O 1
ATOM 2299 N N . LEU A 1 305 ? -4.003 -38.235 -33.279 1.00 21.45 290 LEU A N 1
ATOM 2300 C CA . LEU A 1 305 ? -5.512 -38.333 -33.103 1.00 24.35 290 LEU A CA 1
ATOM 2301 C C . LEU A 1 305 ? -5.751 -38.885 -31.708 1.00 29.46 290 LEU A C 1
ATOM 2302 O O . LEU A 1 305 ? -5.343 -40.028 -31.395 1.00 29.08 290 LEU A O 1
ATOM 2307 N N . ASP A 1 306 ? -6.280 -38.107 -30.787 1.00 24.67 291 ASP A N 1
ATOM 2308 C CA . ASP A 1 306 ? -6.447 -38.504 -29.358 1.00 25.63 291 ASP A CA 1
ATOM 2309 C C . ASP A 1 306 ? -7.944 -38.651 -29.034 1.00 24.94 291 ASP A C 1
ATOM 2310 O O . ASP A 1 306 ? -8.608 -37.868 -28.406 1.00 26.41 291 ASP A O 1
ATOM 2315 N N . PHE A 1 307 ? -8.537 -39.722 -29.545 1.00 24.43 292 PHE A N 1
ATOM 2316 C CA . PHE A 1 307 ? -10.015 -39.993 -29.383 1.00 24.32 292 PHE A CA 1
ATOM 2317 C C . PHE A 1 307 ? -10.404 -40.634 -28.054 1.00 26.42 292 PHE A C 1
ATOM 2318 O O . PHE A 1 307 ? -9.469 -41.221 -27.383 1.00 25.08 292 PHE A O 1
ATOM 2326 N N . MET A 1 308 ? -11.601 -40.500 -27.640 1.00 24.37 293 MET A N 1
ATOM 2327 C CA . MET A 1 308 ? -12.130 -40.799 -26.337 1.00 24.45 293 MET A CA 1
ATOM 2328 C C . MET A 1 308 ? -12.114 -42.310 -26.049 1.00 26.09 293 MET A C 1
ATOM 2329 O O . MET A 1 308 ? -11.783 -42.729 -24.906 1.00 26.93 293 MET A O 1
ATOM 2334 N N . SER A 1 309 ? -12.523 -43.119 -27.029 1.00 22.98 294 SER A N 1
ATOM 2335 C CA . SER A 1 309 ? -13.048 -44.455 -26.703 1.00 23.00 294 SER A CA 1
ATOM 2336 C C . SER A 1 309 ? -12.079 -45.582 -27.202 1.00 23.59 294 SER A C 1
ATOM 2337 O O . SER A 1 309 ? -12.456 -46.744 -27.011 1.00 23.79 294 SER A O 1
ATOM 2340 N N . SER A 1 310 ? -10.967 -45.234 -27.857 1.00 22.55 295 SER A N 1
ATOM 2341 C CA . SER A 1 310 ? -9.959 -46.196 -28.293 1.00 21.04 295 SER A CA 1
ATOM 2342 C C . SER A 1 310 ? -8.685 -45.432 -28.533 1.00 24.23 295 SER A C 1
ATOM 2343 O O . SER A 1 310 ? -8.720 -44.225 -28.816 1.00 24.87 295 SER A O 1
ATOM 2346 N N . ASP A 1 311 ? -7.573 -46.148 -28.610 1.00 21.05 296 ASP A N 1
ATOM 2347 C CA . ASP A 1 311 ? -6.294 -45.579 -28.967 1.00 21.37 296 ASP A CA 1
ATOM 2348 C C . ASP A 1 311 ? -6.003 -45.505 -30.444 1.00 21.72 296 ASP A C 1
ATOM 2349 O O . ASP A 1 311 ? -5.029 -44.776 -30.795 1.00 21.81 296 ASP A O 1
ATOM 2354 N N . TYR A 1 312 ? -6.738 -46.222 -31.277 1.00 21.04 297 TYR A N 1
ATOM 2355 C CA . TYR A 1 312 ? -6.542 -46.197 -32.769 1.00 20.41 297 TYR A CA 1
ATOM 2356 C C . TYR A 1 312 ? -5.117 -46.497 -33.178 1.00 20.30 297 TYR A C 1
ATOM 2357 O O . TYR A 1 312 ? -4.727 -46.184 -34.292 1.00 21.98 297 TYR A O 1
ATOM 2366 N N . SER A 1 313 ? -4.370 -47.267 -32.351 1.00 19.29 298 SER A N 1
ATOM 2367 C CA . SER A 1 313 ? -2.933 -47.495 -32.502 1.00 18.04 298 SER A CA 1
ATOM 2368 C C . SER A 1 313 ? -2.571 -48.981 -32.685 1.00 18.25 298 SER A C 1
ATOM 2369 O O . SER A 1 313 ? -1.399 -49.378 -32.343 1.00 19.83 298 SER A O 1
ATOM 2372 N N . ASN A 1 314 ? -3.503 -49.779 -33.191 1.00 19.19 299 ASN A N 1
ATOM 2373 C CA . ASN A 1 314 ? -3.279 -51.226 -33.349 1.00 18.14 299 ASN A CA 1
ATOM 2374 C C . ASN A 1 314 ? -2.338 -51.525 -34.470 1.00 19.67 299 ASN A C 1
ATOM 2375 O O . ASN A 1 314 ? -2.143 -50.686 -35.421 1.00 19.99 299 ASN A O 1
ATOM 2380 N N . LYS A 1 315 ? -1.793 -52.739 -34.446 1.00 19.44 300 LYS A N 1
ATOM 2381 C CA . LYS A 1 315 ? -0.975 -53.313 -35.517 1.00 19.29 300 LYS A CA 1
ATOM 2382 C C . LYS A 1 315 ? -1.742 -53.159 -36.886 1.00 19.98 300 LYS A C 1
ATOM 2383 O O . LYS A 1 315 ? -2.921 -53.521 -37.042 1.00 19.66 300 LYS A O 1
ATOM 2389 N N . ASP A 1 316 ? -1.060 -52.565 -37.835 1.00 20.25 301 ASP A N 1
ATOM 2390 C CA . ASP A 1 316 ? -1.493 -52.322 -39.207 1.00 20.30 301 ASP A CA 1
ATOM 2391 C C . ASP A 1 316 ? -2.635 -51.395 -39.421 1.00 21.60 301 ASP A C 1
ATOM 2392 O O . ASP A 1 316 ? -3.088 -51.209 -40.559 1.00 22.31 301 ASP A O 1
ATOM 2397 N N . GLU A 1 317 ? -3.073 -50.721 -38.348 1.00 20.11 302 GLU A N 1
ATOM 2398 C CA . GLU A 1 317 ? -4.314 -49.924 -38.463 1.00 19.32 302 GLU A CA 1
ATOM 2399 C C . GLU A 1 317 ? -4.035 -48.657 -39.284 1.00 21.73 302 GLU A C 1
ATOM 2400 O O . GLU A 1 317 ? -3.103 -47.919 -38.953 1.00 20.70 302 GLU A O 1
ATOM 2406 N N . LYS A 1 318 ? -4.908 -48.471 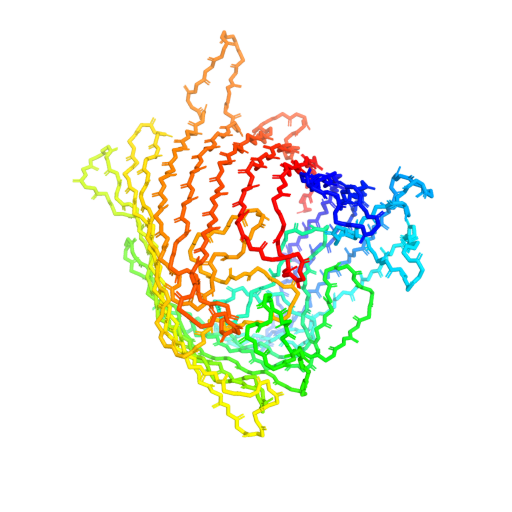-40.251 1.00 20.94 303 LYS A N 1
ATOM 2407 C CA . LYS A 1 318 ? -4.978 -47.232 -41.043 1.00 22.25 303 LYS A CA 1
ATOM 2408 C C . LYS A 1 318 ? -6.123 -46.454 -40.551 1.00 19.86 303 LYS A C 1
ATOM 2409 O O . LYS A 1 318 ? -7.266 -46.976 -40.445 1.00 22.36 303 LYS A O 1
ATOM 2415 N N . VAL A 1 319 ? -5.939 -45.160 -40.283 1.00 19.78 304 VAL A N 1
ATOM 2416 C CA . VAL A 1 319 ? -6.952 -44.318 -39.754 1.00 18.46 304 VAL A CA 1
ATOM 2417 C C . VAL A 1 319 ? -7.186 -43.045 -40.572 1.00 21.05 304 VAL A C 1
ATOM 2418 O O . VAL A 1 319 ? -6.185 -42.433 -40.952 1.00 20.29 304 VAL A O 1
ATOM 2422 N N . TYR A 1 320 ? -8.438 -42.811 -40.836 1.00 22.15 305 TYR A N 1
ATOM 2423 C CA . TYR A 1 320 ? -8.901 -41.624 -41.635 1.00 24.99 305 TYR A CA 1
ATOM 2424 C C . TYR A 1 320 ? -9.762 -40.815 -40.740 1.00 23.58 305 TYR A C 1
ATOM 2425 O O . TYR A 1 320 ? -10.755 -41.299 -40.223 1.00 23.02 305 TYR A O 1
ATOM 2434 N N . SER A 1 321 ? -9.530 -39.477 -40.664 1.00 24.27 306 SER A N 1
ATOM 2435 C CA . SER A 1 321 ? -10.415 -38.649 -39.823 1.00 22.66 306 SER A CA 1
ATOM 2436 C C . SER A 1 321 ? -10.663 -37.255 -40.436 1.00 23.94 306 SER A C 1
ATOM 2437 O O . SER A 1 321 ? -9.949 -36.788 -41.319 1.00 23.67 306 SER A O 1
ATOM 2440 N N . ILE A 1 322 ? -11.681 -36.688 -39.948 1.00 23.72 307 ILE A N 1
ATOM 2441 C CA . ILE A 1 322 ? -12.066 -35.309 -40.376 1.00 26.75 307 ILE A CA 1
ATOM 2442 C C . ILE A 1 322 ? -12.577 -34.603 -39.125 1.00 28.64 307 ILE A C 1
ATOM 2443 O O . ILE A 1 322 ? -13.150 -35.202 -38.243 1.00 28.93 307 ILE A O 1
ATOM 2448 N N . ARG A 1 323 ? -12.325 -33.290 -38.997 1.00 25.76 308 ARG A N 1
ATOM 2449 C CA . ARG A 1 323 ? -12.621 -32.515 -37.820 1.00 24.35 308 ARG A CA 1
ATOM 2450 C C . ARG A 1 323 ? -13.039 -31.165 -38.195 1.00 27.06 308 ARG A C 1
ATOM 2451 O O . ARG A 1 323 ? -12.517 -30.580 -39.133 1.00 28.57 308 ARG A O 1
ATOM 2459 N N . TYR A 1 324 ? -13.996 -30.654 -37.460 1.00 24.82 309 TYR A N 1
ATOM 2460 C CA . TYR A 1 324 ? -14.530 -29.287 -37.606 1.00 26.55 309 TYR A CA 1
ATOM 2461 C C . TYR A 1 324 ? -14.580 -28.627 -36.276 1.00 27.52 309 TYR A C 1
ATOM 2462 O O . TYR A 1 324 ? -15.015 -29.178 -35.320 1.00 25.72 309 TYR A O 1
ATOM 2471 N N . GLU A 1 325 ? -14.073 -27.404 -36.192 1.00 26.46 310 GLU A N 1
ATOM 2472 C CA . GLU A 1 325 ? -14.154 -26.606 -34.970 1.00 27.43 310 GLU A CA 1
ATOM 2473 C C . GLU A 1 325 ? -14.496 -25.126 -35.286 1.00 26.36 310 GLU A C 1
ATOM 2474 O O . GLU A 1 325 ? -14.090 -24.605 -36.292 1.00 27.52 310 GLU A O 1
ATOM 2480 N N . TYR A 1 326 ? -15.123 -24.585 -34.290 1.00 26.04 311 TYR A N 1
ATOM 2481 C CA . TYR A 1 326 ? -15.442 -23.099 -34.296 1.00 26.60 311 TYR A CA 1
ATOM 2482 C C . TYR A 1 326 ? -15.167 -22.523 -32.945 1.00 27.43 311 TYR A C 1
ATOM 2483 O O . TYR A 1 326 ? -15.485 -23.074 -31.853 1.00 27.05 311 TYR A O 1
ATOM 2492 N N . ASP A 1 327 ? -14.466 -21.399 -32.992 1.00 28.02 312 ASP A N 1
ATOM 2493 C CA . ASP A 1 327 ? -14.282 -20.550 -31.819 1.00 28.59 312 ASP A CA 1
ATOM 2494 C C . ASP A 1 327 ? -15.226 -19.357 -31.911 1.00 29.04 312 ASP A C 1
ATOM 2495 O O . ASP A 1 327 ? -15.195 -18.547 -32.814 1.00 30.73 312 ASP A O 1
ATOM 2500 N N . PHE A 1 328 ? -16.053 -19.291 -30.914 1.00 28.11 313 PHE A N 1
ATOM 2501 C CA . PHE A 1 328 ? -17.144 -18.309 -30.877 1.00 30.05 313 PHE A CA 1
ATOM 2502 C C . PHE A 1 328 ? -16.787 -16.911 -30.297 1.00 31.71 313 PHE A C 1
ATOM 2503 O O . PHE A 1 328 ? -17.674 -16.074 -29.965 1.00 30.96 313 PHE A O 1
ATOM 2511 N N . LYS A 1 329 ? -15.503 -16.568 -30.307 1.00 33.48 314 LYS A N 1
ATOM 2512 C CA . LYS A 1 329 ? -14.987 -15.317 -29.737 1.00 37.09 314 LYS A CA 1
ATOM 2513 C C . LYS A 1 329 ? -15.676 -14.106 -30.271 1.00 39.00 314 LYS A C 1
ATOM 2514 O O . LYS A 1 329 ? -15.870 -13.145 -29.496 1.00 41.08 314 LYS A O 1
ATOM 2520 N N . ASN A 1 330 ? -16.109 -14.110 -31.525 1.00 37.30 315 ASN A N 1
ATOM 2521 C CA . ASN A 1 330 ? -16.723 -12.947 -32.142 1.00 39.27 315 ASN A CA 1
ATOM 2522 C C . ASN A 1 330 ? -18.166 -13.106 -32.399 1.00 38.56 315 ASN A C 1
ATOM 2523 O O . ASN A 1 330 ? -18.781 -12.269 -33.108 1.00 41.60 315 ASN A O 1
ATOM 2528 N N . ALA A 1 331 ? -18.825 -14.055 -31.724 1.00 34.49 316 ALA A N 1
ATOM 2529 C CA . ALA A 1 331 ? -20.208 -14.409 -32.015 1.00 32.22 316 ALA A CA 1
ATOM 2530 C C . ALA A 1 331 ? -21.066 -13.886 -30.838 1.00 32.62 316 ALA A C 1
ATOM 2531 O O . ALA A 1 331 ? -20.501 -13.633 -29.728 1.00 31.62 316 ALA A O 1
ATOM 2533 N N . ARG A 1 332 ? -22.413 -13.792 -31.007 1.00 34.98 317 ARG A N 1
ATOM 2534 C CA . ARG A 1 332 ? -23.296 -13.288 -29.953 1.00 34.84 317 ARG A CA 1
ATOM 2535 C C . ARG A 1 332 ? -24.675 -13.945 -30.213 1.00 37.83 317 ARG A C 1
ATOM 2536 O O . ARG A 1 332 ? -24.940 -14.468 -31.347 1.00 34.66 317 ARG A O 1
ATOM 2544 N N . ILE A 1 333 ? -25.493 -14.026 -29.189 1.00 32.20 318 ILE A N 1
ATOM 2545 C CA . ILE A 1 333 ? -26.972 -14.368 -29.331 1.00 32.43 318 ILE A CA 1
ATOM 2546 C C . ILE A 1 333 ? -27.636 -13.160 -28.679 1.00 32.46 318 ILE A C 1
ATOM 2547 O O . ILE A 1 333 ? -27.619 -13.067 -27.408 1.00 34.98 318 ILE A O 1
ATOM 2552 N N . GLY A 1 334 ? -28.015 -12.124 -29.438 1.00 29.53 319 GLY A N 1
ATOM 2553 C CA . GLY A 1 334 ? -28.580 -10.941 -28.895 1.00 30.91 319 GLY A CA 1
ATOM 2554 C C . GLY A 1 334 ? -27.503 -10.140 -28.109 1.00 37.01 319 GLY A C 1
ATOM 2555 O O . GLY A 1 334 ? -26.420 -10.009 -28.582 1.00 36.10 319 GLY A O 1
ATOM 2556 N N . ASP A 1 335 ? -27.841 -9.796 -26.855 1.00 36.25 320 ASP A N 1
ATOM 2557 C CA . ASP A 1 335 ? -26.883 -9.151 -25.964 1.00 39.97 320 ASP A CA 1
ATOM 2558 C C . ASP A 1 335 ? -25.817 -10.019 -25.332 1.00 40.85 320 ASP A C 1
ATOM 2559 O O . ASP A 1 335 ? -25.040 -9.408 -24.606 1.00 42.46 320 ASP A O 1
ATOM 2564 N N . VAL A 1 336 ? -25.896 -11.318 -25.471 1.00 35.72 321 VAL A N 1
ATOM 2565 C CA . VAL A 1 336 ? -25.058 -12.316 -24.863 1.00 37.07 321 VAL A CA 1
ATOM 2566 C C . VAL A 1 336 ? -23.924 -12.607 -25.778 1.00 37.22 321 VAL A C 1
ATOM 2567 O O . VAL A 1 336 ? -24.090 -13.213 -26.850 1.00 35.41 321 VAL A O 1
ATOM 2571 N N . SER A 1 337 ? -22.705 -12.244 -25.362 1.00 36.98 322 SER A N 1
ATOM 2572 C CA . SER A 1 337 ? -21.491 -12.657 -26.068 1.00 34.98 322 SER A CA 1
ATOM 2573 C C . SER A 1 337 ? -21.200 -14.105 -25.880 1.00 32.82 322 SER A C 1
ATOM 2574 O O . SER A 1 337 ? -21.391 -14.632 -24.774 1.00 34.05 322 SER A O 1
ATOM 2577 N N . LEU A 1 338 ? -20.826 -14.809 -26.913 1.00 29.23 323 LEU A N 1
ATOM 2578 C CA . LEU A 1 338 ? -20.452 -16.145 -26.852 1.00 27.82 323 LEU A CA 1
ATOM 2579 C C . LEU A 1 338 ? -18.945 -16.347 -26.725 1.00 28.04 323 LEU A C 1
ATOM 2580 O O . LEU A 1 338 ? -18.442 -17.472 -26.850 1.00 27.66 323 LEU A O 1
ATOM 2585 N N . ASN A 1 339 ? -18.234 -15.273 -26.481 1.00 29.76 324 ASN A N 1
ATOM 2586 C CA . ASN A 1 339 ? -16.800 -15.469 -26.266 1.00 31.69 324 ASN A CA 1
ATOM 2587 C C . ASN A 1 339 ? -16.555 -16.374 -25.038 1.00 30.75 324 ASN A C 1
ATOM 2588 O O . ASN A 1 339 ? -17.185 -16.230 -23.958 1.00 33.28 324 ASN A O 1
ATOM 2593 N N . GLY A 1 340 ? -15.631 -17.310 -25.274 1.00 33.22 325 GLY A N 1
ATOM 2594 C CA . GLY A 1 340 ? -15.243 -18.433 -24.405 1.00 32.85 325 GLY A CA 1
ATOM 2595 C C . GLY A 1 340 ? -15.933 -19.724 -24.733 1.00 32.11 325 GLY A C 1
ATOM 2596 O O . GLY A 1 340 ? -15.512 -20.763 -24.299 1.00 30.93 325 GLY A O 1
ATOM 2597 N N . LEU A 1 341 ? -16.888 -19.679 -25.749 1.00 28.93 326 LEU A N 1
ATOM 2598 C CA . LEU A 1 341 ? -17.459 -20.958 -26.301 1.00 27.12 326 LEU A CA 1
ATOM 2599 C C . LEU A 1 341 ? -16.655 -21.450 -27.446 1.00 26.69 326 LEU A C 1
ATOM 2600 O O . LEU A 1 341 ? -16.175 -20.677 -28.264 1.00 28.77 326 LEU A O 1
ATOM 2605 N N . ARG A 1 342 ? -16.474 -22.771 -27.479 1.00 28.14 327 ARG A N 1
ATOM 2606 C CA . ARG A 1 342 ? -15.801 -23.547 -28.516 1.00 27.83 327 ARG A CA 1
ATOM 2607 C C . ARG A 1 342 ? -16.590 -24.826 -28.791 1.00 29.40 327 ARG A C 1
ATOM 2608 O O . ARG A 1 342 ? -17.125 -25.426 -27.847 1.00 30.56 327 ARG A O 1
ATOM 2616 N N . PHE A 1 343 ? -16.722 -25.133 -30.049 1.00 27.78 328 PHE A N 1
ATOM 2617 C CA . PHE A 1 343 ? -17.363 -26.373 -30.511 1.00 27.45 328 PHE A CA 1
ATOM 2618 C C . PHE A 1 343 ? -16.374 -27.117 -31.364 1.00 27.15 328 PHE A C 1
ATOM 2619 O O . PHE A 1 343 ? -15.697 -26.558 -32.193 1.00 28.27 328 PHE A O 1
ATOM 2627 N N . MET A 1 344 ? -16.354 -28.456 -31.204 1.00 26.34 329 MET A N 1
ATOM 2628 C CA . MET A 1 344 ? -15.654 -29.359 -32.066 1.00 23.84 329 MET A CA 1
ATOM 2629 C C . MET A 1 344 ? -16.527 -30.586 -32.278 1.00 25.24 329 MET A C 1
ATOM 2630 O O . MET A 1 344 ? -17.151 -31.102 -31.441 1.00 26.07 329 MET A O 1
ATOM 2635 N N . THR A 1 345 ? -16.406 -31.064 -33.454 1.00 25.23 330 THR A N 1
ATOM 2636 C CA . THR A 1 345 ? -16.868 -32.467 -33.867 1.00 22.71 330 THR A CA 1
ATOM 2637 C C . THR A 1 345 ? -15.847 -33.095 -34.797 1.00 25.80 330 THR A C 1
ATOM 2638 O O . THR A 1 345 ? -15.202 -32.470 -35.574 1.00 23.94 330 THR A O 1
ATOM 2642 N N . ARG A 1 346 ? -15.715 -34.426 -34.714 1.00 24.45 331 ARG A N 1
ATOM 2643 C CA . ARG A 1 346 ? -14.764 -35.163 -35.454 1.00 24.76 331 ARG A CA 1
ATOM 2644 C C . ARG A 1 346 ? -15.154 -36.579 -35.629 1.00 23.30 331 ARG A C 1
ATOM 2645 O O . ARG A 1 346 ? -16.000 -37.057 -34.805 1.00 24.35 331 ARG A O 1
ATOM 2653 N N . TYR A 1 347 ? -14.739 -37.211 -36.688 1.00 24.39 332 TYR A N 1
ATOM 2654 C CA . TYR A 1 347 ? -15.057 -38.596 -36.961 1.00 24.23 332 TYR A CA 1
ATOM 2655 C C . TYR A 1 347 ? -13.689 -39.252 -37.314 1.00 24.16 332 TYR A C 1
ATOM 2656 O O . TYR A 1 347 ? -12.944 -38.707 -38.128 1.00 24.59 332 TYR A O 1
ATOM 2665 N N . ALA A 1 348 ? -13.511 -40.443 -36.877 1.00 21.49 333 ALA A N 1
ATOM 2666 C CA . ALA A 1 348 ? -12.385 -41.285 -37.338 1.00 23.13 333 ALA A CA 1
ATOM 2667 C C . ALA A 1 348 ? -12.823 -42.720 -37.655 1.00 22.02 333 ALA A C 1
ATOM 2668 O O . ALA A 1 348 ? -13.692 -43.227 -36.921 1.00 24.65 333 ALA A O 1
ATOM 2670 N N . LYS A 1 349 ? -12.271 -43.298 -38.694 1.00 23.41 334 LYS A N 1
ATOM 2671 C CA . LYS A 1 349 ? -12.396 -44.683 -38.871 1.00 22.23 334 LYS A CA 1
ATOM 2672 C C . LYS A 1 349 ? -11.043 -45.357 -39.028 1.00 21.84 334 LYS A C 1
ATOM 2673 O O . LYS A 1 349 ? -10.186 -44.861 -39.734 1.00 23.63 334 LYS A O 1
ATOM 2679 N N . GLY A 1 350 ? -10.946 -46.457 -38.312 1.00 22.40 335 GLY A N 1
ATOM 2680 C CA . GLY A 1 350 ? -9.753 -47.319 -38.391 1.00 22.40 335 GLY A CA 1
ATOM 2681 C C . GLY A 1 350 ? -10.046 -48.644 -39.018 1.00 22.32 335 GLY A C 1
ATOM 2682 O O . GLY A 1 350 ? -11.115 -49.256 -38.751 1.00 24.04 335 GLY A O 1
ATOM 2683 N N . GLU A 1 351 ? -9.161 -49.050 -39.941 1.00 22.61 336 GLU A N 1
ATOM 2684 C CA . GLU A 1 351 ? -9.315 -50.319 -40.606 1.00 23.36 336 GLU A CA 1
ATOM 2685 C C . GLU A 1 351 ? -8.060 -51.082 -40.703 1.00 25.75 336 GLU A C 1
ATOM 2686 O O . GLU A 1 351 ? -6.997 -50.589 -40.425 1.00 22.35 336 GLU A O 1
ATOM 2692 N N . ASP A 1 352 ? -8.149 -52.322 -41.219 1.00 23.14 337 ASP A N 1
ATOM 2693 C CA . ASP A 1 352 ? -6.984 -53.200 -41.394 1.00 23.31 337 ASP A CA 1
ATOM 2694 C C . ASP A 1 352 ? -6.353 -53.539 -40.050 1.00 22.83 337 ASP A C 1
ATOM 2695 O O . ASP A 1 352 ? -5.179 -54.000 -40.095 1.00 23.15 337 ASP A O 1
ATOM 2700 N N . ILE A 1 353 ? -7.092 -53.537 -38.987 1.00 22.27 338 ILE A N 1
ATOM 2701 C CA . ILE A 1 353 ? -6.592 -53.899 -37.603 1.00 19.49 338 ILE A CA 1
ATOM 2702 C C . ILE A 1 353 ? -6.297 -55.383 -37.549 1.00 19.21 338 ILE A C 1
ATOM 2703 O O . ILE A 1 353 ? -7.165 -56.235 -37.813 1.00 21.19 338 ILE A O 1
ATOM 2708 N N . ASP A 1 354 ? -5.002 -55.631 -37.201 1.00 19.49 339 ASP A N 1
ATOM 2709 C CA . ASP A 1 354 ? -4.521 -57.003 -37.047 1.00 20.02 339 ASP A CA 1
ATOM 2710 C C . ASP A 1 354 ? -4.293 -57.283 -35.567 1.00 19.59 339 ASP A C 1
ATOM 2711 O O . ASP A 1 354 ? -3.393 -56.737 -34.966 1.00 21.24 339 ASP A O 1
ATOM 2716 N N . LEU A 1 355 ? -5.083 -58.195 -35.014 1.00 18.75 340 LEU A N 1
ATOM 2717 C CA . LEU A 1 355 ? -5.056 -58.585 -33.611 1.00 18.42 340 LEU A CA 1
ATOM 2718 C C . LEU A 1 355 ? -4.244 -59.898 -33.411 1.00 20.84 340 LEU A C 1
ATOM 2719 O O . LEU A 1 355 ? -4.426 -60.589 -32.370 1.00 22.08 340 LEU A O 1
ATOM 2724 N N . LEU A 1 356 ? -3.533 -60.264 -34.452 1.00 19.12 341 LEU A N 1
ATOM 2725 C CA . LEU A 1 356 ? -2.393 -61.266 -34.394 1.00 20.85 341 LEU A CA 1
ATOM 2726 C C . LEU A 1 356 ? -2.856 -62.708 -34.335 1.00 19.73 341 LEU A C 1
ATOM 2727 O O . LEU A 1 356 ? -2.188 -63.604 -34.907 1.00 21.75 341 LEU A O 1
ATOM 2732 N N . GLN A 1 357 ? -3.872 -63.055 -33.542 1.00 19.60 342 GLN A N 1
ATOM 2733 C CA . GLN A 1 357 ? -4.336 -64.376 -33.241 1.00 21.39 342 GLN A CA 1
ATOM 2734 C C . GLN A 1 357 ? -5.507 -64.859 -34.121 1.00 21.34 342 GLN A C 1
ATOM 2735 O O . GLN A 1 357 ? -6.109 -65.893 -33.805 1.00 23.13 342 GLN A O 1
ATOM 2741 N N . TYR A 1 358 ? -5.759 -64.134 -35.251 1.00 21.21 343 TYR A N 1
ATOM 2742 C CA . TYR A 1 358 ? -6.975 -64.279 -36.051 1.00 21.38 343 TYR A CA 1
ATOM 2743 C C . TYR A 1 358 ? -6.657 -64.586 -37.496 1.00 23.70 343 TYR A C 1
ATOM 2744 O O . TYR A 1 358 ? -7.574 -64.458 -38.385 1.00 24.07 343 TYR A O 1
ATOM 2753 N N . GLY A 1 359 ? -5.483 -65.071 -37.762 1.00 21.96 344 GLY A N 1
ATOM 2754 C CA . GLY A 1 359 ? -5.129 -65.371 -39.171 1.00 24.37 344 GLY A CA 1
ATOM 2755 C C . GLY A 1 359 ? -5.214 -64.126 -40.068 1.00 25.78 344 GLY A C 1
ATOM 2756 O O . GLY A 1 359 ? -4.745 -62.994 -39.758 1.00 23.93 344 GLY A O 1
ATOM 2757 N N . ASP A 1 360 ? -5.959 -64.294 -41.196 1.00 25.10 345 ASP A N 1
ATOM 2758 C CA . ASP A 1 360 ? -6.088 -63.162 -42.152 1.00 26.09 345 ASP A CA 1
ATOM 2759 C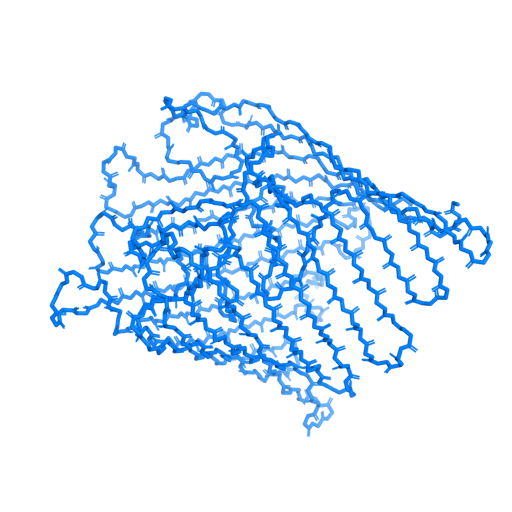 C . ASP A 1 360 ? -7.271 -62.298 -41.827 1.00 25.68 345 ASP A C 1
ATOM 2760 O O . ASP A 1 360 ? -7.486 -61.263 -42.505 1.00 26.11 345 ASP A O 1
ATOM 2765 N N . GLN A 1 361 ? -8.028 -62.618 -40.748 1.00 23.67 346 GLN A N 1
ATOM 2766 C CA . GLN A 1 361 ? -9.114 -61.732 -40.332 1.00 22.81 346 GLN A CA 1
ATOM 2767 C C . GLN A 1 361 ? -8.585 -60.347 -39.904 1.00 24.17 346 GLN A C 1
ATOM 2768 O O . GLN A 1 361 ? -7.628 -60.292 -39.116 1.00 24.11 346 GLN A O 1
ATOM 2774 N N . ARG A 1 362 ? -9.306 -59.310 -40.335 1.00 21.86 347 ARG A N 1
ATOM 2775 C CA . ARG A 1 362 ? -9.005 -57.961 -39.896 1.00 23.18 347 ARG A CA 1
ATOM 2776 C C . ARG A 1 362 ? -10.172 -57.276 -39.289 1.00 24.08 347 ARG A C 1
ATOM 2777 O O . ARG A 1 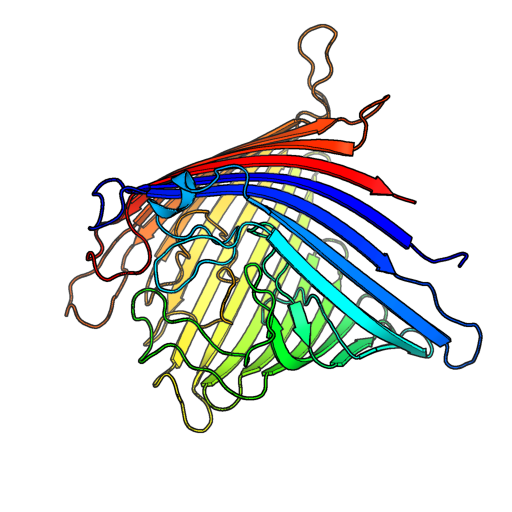362 ? -11.363 -57.591 -39.582 1.00 24.66 347 ARG A O 1
ATOM 2785 N N . PHE A 1 363 ? -9.945 -56.297 -38.437 1.00 20.91 348 PHE A N 1
ATOM 2786 C CA . PHE A 1 363 ? -10.944 -55.622 -37.671 1.00 20.78 348 PHE A CA 1
ATOM 2787 C C . PHE A 1 363 ? -10.996 -54.099 -38.054 1.00 24.25 348 PHE A C 1
ATOM 2788 O O . PHE A 1 363 ? -10.174 -53.583 -38.799 1.00 22.80 348 PHE A O 1
ATOM 2796 N N . LYS A 1 364 ? -12.062 -53.486 -37.518 1.00 23.15 349 LYS A N 1
ATOM 2797 C CA . LYS A 1 364 ? -12.356 -52.098 -37.834 1.00 25.71 349 LYS A CA 1
ATOM 2798 C C . LYS A 1 364 ? -12.977 -51.439 -36.643 1.00 22.53 349 LYS A C 1
ATOM 2799 O O . LYS A 1 364 ? -13.633 -52.081 -35.743 1.00 22.04 349 LYS A O 1
ATOM 2805 N N . GLU A 1 365 ? -12.858 -50.090 -36.585 1.00 23.15 350 GLU A N 1
ATOM 2806 C CA . GLU A 1 365 ? -13.499 -49.290 -35.495 1.00 22.28 350 GLU A CA 1
ATOM 2807 C C . GLU A 1 365 ? -13.785 -47.884 -35.962 1.00 24.13 350 GLU A C 1
ATOM 2808 O O . GLU A 1 365 ? -13.097 -47.412 -36.899 1.00 21.50 350 GLU A O 1
ATOM 2814 N N . ASP A 1 366 ? -14.750 -47.238 -35.368 1.00 21.57 351 ASP A N 1
ATOM 2815 C CA . ASP A 1 366 ? -15.031 -45.831 -35.741 1.00 23.28 351 ASP A CA 1
ATOM 2816 C C . ASP A 1 366 ? -15.590 -45.072 -34.576 1.00 22.50 351 ASP A C 1
ATOM 2817 O O . ASP A 1 366 ? -16.166 -45.650 -33.644 1.00 23.76 351 ASP A O 1
ATOM 2822 N N . SER A 1 367 ? -15.393 -43.772 -34.618 1.00 21.78 352 SER A N 1
ATOM 2823 C CA . SER A 1 367 ? -15.900 -42.852 -33.567 1.00 22.87 352 SER A CA 1
ATOM 2824 C C . SER A 1 367 ? -16.442 -41.580 -34.185 1.00 25.23 352 SER A C 1
ATOM 2825 O O . SER A 1 367 ? -15.718 -40.957 -34.992 1.00 23.20 352 SER A O 1
ATOM 2828 N N . LEU A 1 368 ? -17.591 -41.202 -33.720 1.00 22.50 353 LEU A N 1
ATOM 2829 C CA . LEU A 1 368 ? -18.157 -39.834 -33.972 1.00 22.30 353 LEU A CA 1
ATOM 2830 C C . LEU A 1 368 ? -18.173 -39.122 -32.632 1.00 22.25 353 LEU A C 1
ATOM 2831 O O . LEU A 1 368 ? -18.833 -39.588 -31.726 1.00 23.95 353 LEU A O 1
ATOM 2836 N N . GLU A 1 369 ? -17.489 -38.004 -32.540 1.00 21.87 354 GLU A N 1
ATOM 2837 C CA . GLU A 1 369 ? -17.433 -37.221 -31.327 1.00 21.76 354 GLU A CA 1
ATOM 2838 C C . GLU A 1 369 ? -17.906 -35.779 -31.476 1.00 23.74 354 GLU A C 1
ATOM 2839 O O . GLU A 1 369 ? -17.803 -35.166 -32.506 1.00 25.53 354 GLU A O 1
ATOM 2845 N N . PHE A 1 370 ? -18.435 -35.285 -30.378 1.00 23.42 355 PHE A N 1
ATOM 2846 C CA . PHE A 1 370 ? -18.876 -33.886 -30.141 1.00 26.95 355 PHE A CA 1
ATOM 2847 C C . PHE A 1 370 ? -18.284 -33.342 -28.871 1.00 28.00 355 PHE A C 1
ATOM 2848 O O . PHE A 1 370 ? -18.203 -34.061 -27.917 1.00 29.45 355 PHE A O 1
ATOM 2856 N N . ASP A 1 371 ? -17.801 -32.065 -28.907 1.00 24.57 356 ASP A N 1
ATOM 2857 C CA . ASP A 1 371 ? -17.112 -31.437 -27.785 1.00 26.09 356 ASP A CA 1
ATOM 2858 C C . ASP A 1 371 ? -17.595 -29.997 -27.758 1.00 27.60 356 ASP A C 1
ATOM 2859 O O . ASP A 1 371 ? -17.325 -29.301 -28.682 1.00 30.06 356 ASP A O 1
ATOM 2864 N N . LEU A 1 372 ? -18.260 -29.628 -26.722 1.00 25.98 357 LEU A N 1
ATOM 2865 C CA . LEU A 1 372 ? -18.710 -28.236 -26.434 1.00 25.74 357 LEU A CA 1
ATOM 2866 C C . LEU A 1 372 ? -18.166 -27.772 -25.143 1.00 28.33 357 LEU A C 1
ATOM 2867 O O . LEU A 1 372 ? -18.359 -28.436 -24.149 1.00 28.24 357 LEU A O 1
ATOM 2872 N N . GLY A 1 373 ? -17.348 -26.681 -25.165 1.00 28.42 358 GLY A N 1
ATOM 2873 C CA . GLY A 1 373 ? -16.693 -26.157 -23.940 1.00 31.26 358 GLY A CA 1
ATOM 2874 C C . GLY A 1 373 ? -16.948 -24.670 -23.821 1.00 33.07 358 GLY A C 1
ATOM 2875 O O . GLY A 1 373 ? -17.054 -23.944 -24.880 1.00 31.53 358 GLY A O 1
ATOM 2876 N N . TYR A 1 374 ? -17.183 -24.177 -22.593 1.00 31.84 359 TYR A N 1
ATOM 2877 C CA . TYR A 1 374 ? -17.392 -22.809 -22.326 1.00 32.42 359 TYR A CA 1
ATOM 2878 C C . TYR A 1 374 ? -16.598 -22.369 -21.122 1.00 36.53 359 TYR A C 1
ATOM 2879 O O . TYR A 1 374 ? -16.699 -23.032 -20.054 1.00 38.20 359 TYR A O 1
ATOM 2888 N N . LYS A 1 375 ? -15.782 -21.357 -21.347 1.00 36.22 360 LYS A N 1
ATOM 2889 C CA . LYS A 1 375 ? -15.035 -20.720 -20.223 1.00 42.41 360 LYS A CA 1
ATOM 2890 C C . LYS A 1 375 ? -15.394 -19.284 -20.095 1.00 41.57 360 LYS A C 1
ATOM 2891 O O . LYS A 1 375 ? -15.255 -18.545 -21.009 1.00 40.85 360 LYS A O 1
ATOM 2897 N N . ILE A 1 376 ? -15.898 -18.905 -18.940 1.00 41.51 361 ILE A N 1
ATOM 2898 C CA . ILE A 1 376 ? -16.374 -17.589 -18.711 1.00 45.22 361 ILE A CA 1
ATOM 2899 C C . ILE A 1 376 ? -15.212 -16.524 -18.884 1.00 49.19 361 ILE A C 1
ATOM 2900 O O . ILE A 1 376 ? -14.193 -16.692 -18.332 1.00 49.05 361 ILE A O 1
ATOM 2905 N N . PRO A 1 377 ? -15.400 -15.498 -19.788 1.00 47.56 362 PRO A N 1
ATOM 2906 C CA . PRO A 1 377 ? -14.234 -14.728 -20.221 1.00 50.04 362 PRO A CA 1
ATOM 2907 C C . PRO A 1 377 ? -14.013 -13.473 -19.295 1.00 55.69 362 PRO A C 1
ATOM 2908 O O . PRO A 1 377 ? -12.873 -13.025 -19.259 1.00 66.43 362 PRO A O 1
ATOM 2912 N N . GLU A 1 378 ? -15.006 -13.037 -18.529 1.00 62.82 363 GLU A N 1
ATOM 2913 C CA . GLU A 1 378 ? -14.869 -11.885 -17.747 1.00 68.81 363 GLU A CA 1
ATOM 2914 C C . GLU A 1 378 ? -15.916 -11.867 -16.602 1.00 68.77 363 GLU A C 1
ATOM 2915 O O . GLU A 1 378 ? -16.740 -12.760 -16.440 1.00 66.05 363 GLU A O 1
ATOM 2921 N N . GLY A 1 379 ? -15.767 -10.898 -15.692 1.00 71.11 364 GLY A N 1
ATOM 2922 C CA . GLY A 1 379 ? -16.720 -10.771 -14.644 1.00 73.29 364 GLY A CA 1
ATOM 2923 C C . GLY A 1 379 ? -16.444 -11.600 -13.447 1.00 71.43 364 GLY A C 1
ATOM 2924 O O . GLY A 1 379 ? -15.383 -12.178 -13.322 1.00 75.09 364 GLY A O 1
ATOM 2925 N N . LYS A 1 380 ? -17.463 -11.700 -12.614 1.00 72.96 365 LYS A N 1
ATOM 2926 C CA . LYS A 1 380 ? -17.420 -12.352 -11.319 1.00 73.66 365 LYS A CA 1
ATOM 2927 C C . LYS A 1 380 ? -16.976 -13.821 -11.401 1.00 70.75 365 LYS A C 1
ATOM 2928 O O . LYS A 1 380 ? -16.215 -14.269 -10.579 1.00 69.18 365 LYS A O 1
ATOM 2934 N N . LEU A 1 381 ? -17.545 -14.560 -12.310 1.00 64.51 366 LEU A N 1
ATOM 2935 C CA . LEU A 1 381 ? -17.204 -15.958 -12.465 1.00 62.61 366 LEU A CA 1
ATOM 2936 C C . LEU A 1 381 ? -16.064 -16.242 -13.426 1.00 57.83 366 LEU A C 1
ATOM 2937 O O . LEU A 1 381 ? -15.925 -17.388 -13.900 1.00 55.44 366 LEU A O 1
ATOM 2942 N N . LYS A 1 382 ? -15.226 -15.266 -13.730 1.00 59.05 367 LYS A N 1
ATOM 2943 C CA . LYS A 1 382 ? -14.110 -15.545 -14.648 1.00 59.64 367 LYS A CA 1
ATOM 2944 C C . LYS A 1 382 ? -13.260 -16.699 -14.259 1.00 60.39 367 LYS A C 1
ATOM 2945 O O . LYS A 1 382 ? -12.882 -16.835 -13.149 1.00 60.56 367 LYS A O 1
ATOM 2951 N N . GLY A 1 383 ? -12.923 -17.549 -15.185 1.00 61.66 368 GLY A N 1
ATOM 2952 C CA . GLY A 1 383 ? -12.173 -18.757 -14.812 1.00 60.20 368 GLY A CA 1
ATOM 2953 C C . GLY A 1 383 ? -13.016 -20.046 -14.665 1.00 52.51 368 GLY A C 1
ATOM 2954 O O . GLY A 1 383 ? -12.428 -21.111 -14.427 1.00 52.97 368 GLY A O 1
ATOM 2955 N N . LEU A 1 384 ? -14.353 -19.939 -14.656 1.00 45.84 369 LEU A N 1
ATOM 2956 C CA . LEU A 1 384 ? -15.221 -21.044 -14.472 1.00 45.54 369 LEU A CA 1
ATOM 2957 C C . LEU A 1 384 ? -15.336 -21.646 -15.879 1.00 42.82 369 LEU A C 1
ATOM 2958 O O . LEU A 1 384 ? -15.453 -20.885 -16.811 1.00 43.21 369 LEU A O 1
ATOM 2963 N N . GLY A 1 385 ? -15.202 -22.946 -16.002 1.00 38.20 370 GLY A N 1
ATOM 2964 C CA . GLY A 1 385 ? -15.275 -23.614 -17.294 1.00 37.77 370 GLY A CA 1
ATOM 2965 C C . GLY A 1 385 ? -16.185 -24.779 -17.206 1.00 37.13 370 GLY A C 1
ATOM 2966 O O . GLY A 1 385 ? -16.255 -25.480 -16.142 1.00 37.82 370 GLY A O 1
ATOM 2967 N N . MET A 1 386 ? -16.770 -25.149 -18.336 1.00 35.83 371 MET A N 1
ATOM 2968 C CA . MET A 1 386 ? -17.596 -26.340 -18.345 1.00 34.14 371 MET A CA 1
ATOM 2969 C C . MET A 1 386 ? -17.445 -27.023 -19.731 1.00 34.67 371 MET A C 1
ATOM 2970 O O . MET A 1 386 ? -17.168 -26.325 -20.688 1.00 34.10 371 MET A O 1
ATOM 2975 N N . ARG A 1 387 ? -17.530 -28.298 -19.774 1.00 30.44 372 ARG A N 1
ATOM 2976 C CA . ARG A 1 387 ? -17.352 -29.007 -21.011 1.00 31.38 372 ARG A CA 1
ATOM 2977 C C . ARG A 1 387 ? -18.218 -30.191 -21.020 1.00 29.54 372 ARG A C 1
ATOM 2978 O O . ARG A 1 387 ? -18.389 -30.882 -19.970 1.00 28.56 372 ARG A O 1
ATOM 2986 N N . ALA A 1 388 ? -18.674 -30.506 -22.228 1.00 27.57 373 ALA A N 1
ATOM 2987 C CA . ALA A 1 388 ? -19.395 -31.741 -22.458 1.00 26.38 373 ALA A CA 1
ATOM 2988 C C . ALA A 1 388 ? -18.897 -32.429 -23.745 1.00 24.51 373 ALA A C 1
ATOM 2989 O O . ALA A 1 388 ? -18.738 -31.759 -24.773 1.00 26.37 373 ALA A O 1
ATOM 2991 N N . ARG A 1 389 ? -18.521 -33.670 -23.583 1.00 24.04 374 ARG A N 1
ATOM 2992 C CA . ARG A 1 389 ? -17.984 -34.487 -24.635 1.00 24.29 374 ARG A CA 1
ATOM 2993 C C . ARG A 1 389 ? -18.820 -35.739 -24.746 1.00 25.05 374 ARG A C 1
ATOM 2994 O O . ARG A 1 389 ? -19.145 -36.418 -23.756 1.00 26.48 374 ARG A O 1
ATOM 3002 N N . PHE A 1 390 ? -19.051 -36.121 -26.012 1.00 24.53 375 PHE A N 1
ATOM 3003 C CA . PHE A 1 390 ? -19.809 -37.354 -26.359 1.00 23.90 375 PHE A CA 1
ATOM 3004 C C . PHE A 1 390 ? -19.106 -38.109 -27.489 1.00 25.60 375 PHE A C 1
ATOM 3005 O O . PHE A 1 390 ? -18.718 -37.501 -28.473 1.00 26.33 375 PHE A O 1
ATOM 3013 N N . SER A 1 391 ? -19.028 -39.406 -27.380 1.00 23.98 376 SER A N 1
ATOM 3014 C CA . SER A 1 391 ? -18.407 -40.257 -28.372 1.00 24.42 376 SER A CA 1
ATOM 3015 C C . SER A 1 391 ? -19.417 -41.429 -28.647 1.00 26.89 376 SER A C 1
ATOM 3016 O O . SER A 1 391 ? -19.769 -42.131 -27.737 1.00 27.93 376 SER A O 1
ATOM 3019 N N . HIS A 1 392 ? -19.725 -41.646 -29.903 1.00 22.06 377 HIS A N 1
ATOM 3020 C CA . HIS A 1 392 ? -20.409 -42.872 -30.301 1.00 23.72 377 HIS A CA 1
ATOM 3021 C C . HIS A 1 392 ? -19.270 -43.672 -31.001 1.00 23.48 377 HIS A C 1
ATOM 3022 O O . HIS A 1 392 ? -18.840 -43.341 -32.112 1.00 22.49 377 HIS A O 1
ATOM 3029 N N . TYR A 1 393 ? -18.955 -44.769 -30.377 1.00 22.52 378 TYR A N 1
ATOM 3030 C CA . TYR A 1 393 ? -17.837 -45.626 -30.755 1.00 22.43 378 TYR A CA 1
ATOM 3031 C C . TYR A 1 393 ? -18.314 -47.029 -31.066 1.00 23.62 378 TYR A C 1
ATOM 3032 O O . TYR A 1 393 ? -19.084 -47.662 -30.305 1.00 23.69 378 TYR A O 1
ATOM 3041 N N . ARG A 1 394 ? -17.859 -47.559 -32.224 1.00 22.34 379 ARG A N 1
ATOM 3042 C CA . ARG A 1 394 ? -18.193 -48.944 -32.543 1.00 23.45 379 ARG A CA 1
ATOM 3043 C C . ARG A 1 394 ? -16.927 -49.683 -32.960 1.00 23.61 379 ARG A C 1
ATOM 3044 O O . ARG A 1 394 ? -16.004 -49.093 -33.638 1.00 22.86 379 ARG A O 1
ATOM 3052 N N . ASN A 1 395 ? -16.916 -50.974 -32.667 1.00 23.18 380 ASN A N 1
ATOM 3053 C CA . ASN A 1 395 ? -15.901 -51.811 -33.302 1.00 22.99 380 ASN A CA 1
ATOM 3054 C C . ASN A 1 395 ? -16.446 -53.204 -33.518 1.00 26.97 380 ASN A C 1
ATOM 3055 O O . ASN A 1 395 ? -17.563 -53.505 -32.984 1.00 25.26 380 ASN A O 1
ATOM 3060 N N . ASP A 1 396 ? -15.756 -54.044 -34.298 1.00 23.63 381 ASP A N 1
ATOM 3061 C CA . ASP A 1 396 ? -16.191 -55.398 -34.513 1.00 25.15 381 ASP A CA 1
ATOM 3062 C C . ASP A 1 396 ? -15.140 -56.369 -33.858 1.00 24.51 381 ASP A C 1
ATOM 3063 O O . ASP A 1 396 ? -14.993 -57.530 -34.255 1.00 24.34 381 ASP A O 1
ATOM 3068 N N . MET A 1 397 ? -14.456 -55.898 -32.869 1.00 24.56 382 MET A N 1
ATOM 3069 C CA . MET A 1 397 ? -13.393 -56.663 -32.202 1.00 25.03 382 MET A CA 1
ATOM 3070 C C . MET A 1 397 ? -13.988 -57.654 -31.223 1.00 27.21 382 MET A C 1
ATOM 3071 O O . MET A 1 397 ? -15.094 -57.459 -30.695 1.00 24.24 382 MET A O 1
ATOM 3076 N N . PRO A 1 398 ? -13.268 -58.689 -30.842 1.00 24.50 383 PRO A N 1
ATOM 3077 C CA . PRO A 1 398 ? -13.729 -59.651 -29.939 1.00 26.22 383 PRO A CA 1
ATOM 3078 C C . PRO A 1 398 ? -13.862 -59.135 -28.496 1.00 25.11 383 PRO A C 1
ATOM 3079 O O . PRO A 1 398 ? -13.332 -58.091 -28.109 1.00 25.02 383 PRO A O 1
ATOM 3083 N N . THR A 1 399 ? -14.689 -59.825 -27.773 1.00 26.40 384 THR A N 1
ATOM 3084 C CA . THR A 1 399 ? -15.036 -59.358 -26.428 1.00 29.95 384 THR A CA 1
ATOM 3085 C C . THR A 1 399 ? -13.944 -59.384 -25.370 1.00 31.89 384 THR A C 1
ATOM 3086 O O . THR A 1 399 ? -14.091 -58.790 -24.302 1.00 30.58 384 THR A O 1
ATOM 3090 N N . ASN A 1 400 ? -12.781 -60.035 -25.627 1.00 25.84 385 ASN A N 1
ATOM 3091 C CA . ASN A 1 400 ? -11.700 -60.093 -24.686 1.00 25.18 385 ASN A CA 1
ATOM 3092 C C . ASN A 1 400 ? -10.740 -58.905 -24.936 1.00 23.97 385 ASN A C 1
ATOM 3093 O O . ASN A 1 400 ? -9.640 -58.875 -24.304 1.00 27.88 385 ASN A O 1
ATOM 3098 N N . MET A 1 401 ? -11.058 -57.988 -25.806 1.00 23.41 386 MET A N 1
ATOM 3099 C CA . MET A 1 401 ? -10.162 -56.848 -26.138 1.00 23.26 386 MET A CA 1
ATOM 3100 C C . MET A 1 401 ? -10.385 -55.716 -25.139 1.00 23.77 386 MET A C 1
ATOM 3101 O O . MET A 1 401 ? -11.264 -55.798 -24.260 1.00 25.35 386 MET A O 1
ATOM 3106 N N . THR A 1 402 ? -9.622 -54.634 -25.254 1.00 22.15 387 THR A N 1
ATOM 3107 C CA . THR A 1 402 ? -9.645 -53.560 -24.261 1.00 21.23 387 THR A CA 1
ATOM 3108 C C . THR A 1 402 ? -10.741 -52.610 -24.517 1.00 24.60 387 THR A C 1
ATOM 3109 O O . THR A 1 402 ? -11.308 -52.055 -23.566 1.00 24.13 387 THR A O 1
ATOM 3113 N N . PHE A 1 403 ? -11.088 -52.339 -25.757 1.00 21.00 388 PHE A N 1
ATOM 3114 C CA . PHE A 1 403 ? -12.110 -51.289 -26.082 1.00 23.81 388 PHE A CA 1
ATOM 3115 C C . PHE A 1 403 ? -13.323 -51.971 -26.668 1.00 27.19 388 PHE A C 1
ATOM 3116 O O . PHE A 1 403 ? -13.195 -52.874 -27.555 1.00 26.65 388 PHE A O 1
ATOM 3124 N N . HIS A 1 404 ? -14.492 -51.549 -26.226 1.00 24.70 389 HIS A N 1
ATOM 3125 C CA . HIS A 1 404 ? -15.764 -52.141 -26.585 1.00 27.32 389 HIS A CA 1
ATOM 3126 C C . HIS A 1 404 ? -16.696 -51.035 -27.170 1.00 26.61 389 HIS A C 1
ATOM 3127 O O . HIS A 1 404 ? -16.544 -49.895 -26.749 1.00 25.51 389 HIS A O 1
ATOM 3134 N N . SER A 1 405 ? -17.524 -51.361 -28.090 1.00 25.84 390 SER A N 1
ATOM 3135 C CA . SER A 1 405 ? -18.573 -50.429 -28.639 1.00 24.93 390 SER A CA 1
ATOM 3136 C C . SER A 1 405 ? -19.244 -49.784 -27.445 1.00 25.86 390 SER A C 1
ATOM 3137 O O . SER A 1 405 ? -19.638 -50.515 -26.486 1.00 26.86 390 SER A O 1
ATOM 3140 N N . ALA A 1 406 ? -19.427 -48.460 -27.493 1.00 25.78 391 ALA A N 1
ATOM 3141 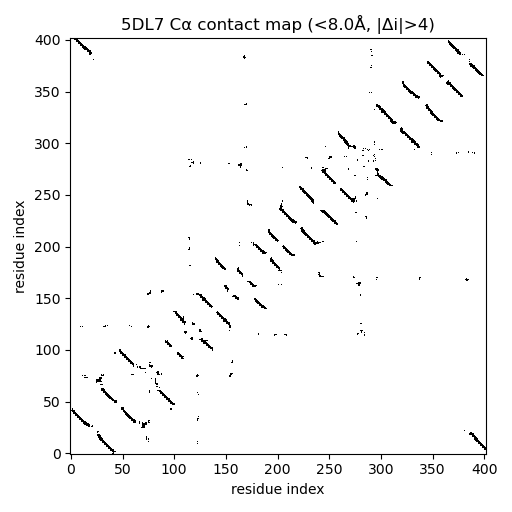C CA . ALA A 1 406 ? -19.926 -47.731 -26.360 1.00 24.58 391 ALA A CA 1
ATOM 3142 C C . ALA A 1 406 ? -20.454 -46.402 -26.805 1.00 25.97 391 ALA A C 1
ATOM 3143 O O . ALA A 1 406 ? -19.989 -45.806 -27.801 1.00 26.01 391 ALA A O 1
ATOM 3145 N N . ASN A 1 407 ? -21.317 -45.839 -26.016 1.00 25.55 392 ASN A N 1
ATOM 3146 C CA . ASN A 1 407 ? -21.659 -44.435 -26.100 1.00 26.29 392 ASN A CA 1
ATOM 3147 C C . ASN A 1 407 ? -21.119 -43.783 -24.803 1.00 26.69 392 ASN A C 1
ATOM 3148 O O . ASN A 1 407 ? -21.494 -44.149 -23.659 1.00 28.27 392 ASN A O 1
ATOM 3153 N N . GLU A 1 408 ? -20.128 -42.891 -25.017 1.00 24.80 393 GLU A N 1
ATOM 3154 C CA . GLU A 1 408 ? -19.300 -42.393 -23.907 1.00 24.34 393 GLU A CA 1
ATOM 3155 C C . GLU A 1 408 ? -19.650 -40.902 -23.721 1.00 27.45 393 GLU A C 1
ATOM 3156 O O . GLU A 1 408 ? -19.735 -40.153 -24.748 1.00 27.07 393 GLU A O 1
ATOM 3162 N N . THR A 1 409 ? -19.859 -40.463 -22.484 1.00 25.64 394 THR A N 1
ATOM 3163 C CA . THR A 1 409 ? -20.135 -39.093 -22.172 1.00 25.33 394 THR A CA 1
ATOM 3164 C C . THR A 1 409 ? -19.090 -38.673 -21.066 1.00 27.05 394 THR A C 1
ATOM 3165 O O . THR A 1 409 ? -18.765 -39.459 -20.196 1.00 25.88 394 THR A O 1
ATOM 3169 N N . ARG A 1 410 ? -18.470 -37.528 -21.214 1.00 25.08 395 ARG A N 1
ATOM 3170 C CA . ARG A 1 410 ? -17.649 -36.949 -20.143 1.00 24.70 395 ARG A CA 1
ATOM 3171 C C . ARG A 1 410 ? -18.187 -35.521 -19.943 1.00 26.82 395 ARG A C 1
ATOM 3172 O O . ARG A 1 410 ? -18.348 -34.761 -20.861 1.00 27.51 395 ARG A O 1
ATOM 3180 N N . LEU A 1 411 ? -18.486 -35.159 -18.685 1.00 27.28 396 LEU A N 1
ATOM 3181 C CA . LEU A 1 411 ? -18.917 -33.818 -18.316 1.00 27.09 396 LEU A CA 1
ATOM 3182 C C . LEU A 1 411 ? -17.946 -33.262 -17.278 1.00 27.53 396 LEU A C 1
ATOM 3183 O O . LEU A 1 411 ? -17.583 -33.973 -16.344 1.00 29.10 396 LEU A O 1
ATOM 3188 N N . ASN A 1 412 ? -17.519 -32.068 -17.501 1.00 26.86 397 ASN A N 1
ATOM 3189 C CA . ASN A 1 412 ? -16.574 -31.361 -16.665 1.00 30.86 397 ASN A CA 1
ATOM 3190 C C . ASN A 1 412 ? -17.012 -30.039 -16.251 1.00 31.10 39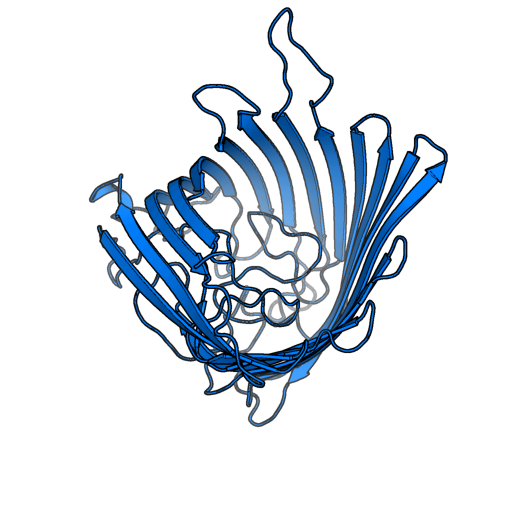7 ASN A C 1
ATOM 3191 O O . ASN A 1 412 ? -17.444 -29.192 -17.100 1.00 30.25 397 ASN A O 1
ATOM 3196 N N . VAL A 1 413 ? -16.909 -29.690 -14.974 1.00 30.67 398 VAL A N 1
ATOM 3197 C CA . VAL A 1 413 ? -16.988 -28.296 -14.547 1.00 33.94 398 VAL A CA 1
ATOM 3198 C C . VAL A 1 413 ? -15.745 -28.010 -13.729 1.00 35.00 398 VAL A C 1
ATOM 3199 O O . VAL A 1 413 ? -15.450 -28.756 -12.787 1.00 36.04 398 VAL A O 1
ATOM 3203 N N . ASP A 1 414 ? -14.989 -27.015 -14.105 1.00 35.09 399 ASP A N 1
ATOM 3204 C CA . ASP A 1 414 ? -13.742 -26.646 -13.438 1.00 36.62 399 ASP A CA 1
ATOM 3205 C C . ASP A 1 414 ? -13.665 -25.182 -13.072 1.00 40.69 399 ASP A C 1
ATOM 3206 O O . ASP A 1 414 ? -14.208 -24.249 -13.758 1.00 40.19 399 ASP A O 1
ATOM 3211 N N . TYR A 1 415 ? -12.993 -24.838 -11.954 1.00 37.67 400 TYR A N 1
ATOM 3212 C CA . TYR A 1 415 ? -12.763 -23.468 -11.651 1.00 39.59 400 TYR A CA 1
ATOM 3213 C C . TYR A 1 415 ? -11.319 -23.328 -11.156 1.00 42.37 400 TYR A C 1
ATOM 3214 O O . TYR A 1 415 ? -10.975 -24.068 -10.214 1.00 39.24 400 TYR A O 1
ATOM 3223 N N . THR A 1 416 ? -10.525 -22.383 -11.659 1.00 42.76 401 THR A N 1
ATOM 3224 C CA . THR A 1 416 ? -9.185 -22.184 -11.213 1.00 45.65 401 THR A CA 1
ATOM 3225 C C . THR A 1 416 ? -9.038 -20.838 -10.612 1.00 49.89 401 THR A C 1
ATOM 3226 O O . THR A 1 416 ? -9.430 -19.828 -11.274 1.00 52.09 401 THR A O 1
ATOM 3230 N N . PHE A 1 417 ? -8.501 -20.760 -9.365 1.00 48.62 402 PHE A N 1
ATOM 3231 C CA . PHE A 1 417 ? -8.054 -19.532 -8.734 1.00 53.70 402 PHE A CA 1
ATOM 3232 C C . PHE A 1 417 ? -6.505 -19.388 -8.919 1.00 56.45 402 PHE A C 1
ATOM 3233 O O . PHE A 1 417 ? -5.780 -20.321 -8.608 1.00 52.72 402 PHE A O 1
ATOM 3241 N N . LYS A 1 418 ? -5.978 -18.256 -9.353 1.00 58.31 403 LYS A N 1
ATOM 3242 C CA . LYS A 1 418 ? -4.504 -17.974 -9.448 1.00 63.29 403 LYS A CA 1
ATOM 3243 C C . LYS A 1 418 ? -4.143 -17.069 -8.381 1.00 65.08 403 LYS A C 1
ATOM 3244 O O . LYS A 1 418 ? -4.891 -16.164 -8.049 1.00 68.87 403 LYS A O 1
ATOM 3250 N N . PHE A 1 419 ? -3.009 -17.251 -7.746 1.00 68.82 404 PHE A N 1
ATOM 3251 C CA . PHE A 1 419 ? -2.707 -16.454 -6.564 1.00 74.44 404 PHE A CA 1
ATOM 3252 C C . PHE A 1 419 ? -1.752 -15.331 -6.979 1.00 80.77 404 PHE A C 1
ATOM 3253 O O . PHE A 1 419 ? -1.260 -15.451 -8.111 1.00 83.51 404 PHE A O 1
#

Radius of gyration: 21.68 Å; Cα contacts (8 Å, |Δi|>4): 1180; chains: 1; bounding box: 54×56×46 Å

Solvent-accessible surface area: 19654 Å² total; per-residue (Å²): 194,102,123,51,120,23,46,49,25,57,35,35,2,58,1,18,36,51,27,93,140,75,35,207,84,58,58,0,4,47,0,102,0,65,0,74,22,62,89,8,58,33,17,54,85,170,56,111,66,4,118,16,77,22,39,18,32,9,22,0,81,18,65,36,41,93,121,0,43,85,18,14,145,7,5,0,0,17,39,63,156,111,24,30,10,56,87,119,5,25,19,92,2,81,12,34,17,23,71,98,160,125,29,37,75,20,81,18,16,9,56,0,103,10,11,5,3,86,4,0,90,20,15,1,2,29,0,4,2,88,15,75,60,88,5,9,54,58,88,105,98,44,60,67,14,16,8,103,0,58,50,0,18,32,35,16,21,95,155,30,41,72,0,1,6,67,38,22,2,95,13,18,114,113,54,9,76,7,76,16,1,80,2,94,20,12,19,91,91,72,190,37,47,79,80,28,45,11,46,0,41,0,86,34,0,0,59,1,59,1,102,11,73,41,10,125,64,75,95,83,155,105,44,31,58,52,8,32,24,51,64,0,50,3,109,43,24,60,76,109,79,1,9,93,1,39,0,79,0,59,1,5,36,87,4,88,32,92,110,33,72,10,74,5,108,9,76,0,34,2,85,21,60,8,0,1,2,19,6,12,15,26,65,12,17,2,14,9,93,15,15,1,5,14,1,0,2,31,40,0,55,0,86,10,86,50,72,46,43,29,45,103,118,27,168,124,49,157,95,64,28,47,22,30,154,55,17,29,21,73,0,82,0,58,57,0,14,11,90,171,69,61,138,99,97,10,122,5,16,0,73,3,87,17,84,17,64,124,27,45,137,60,199,98,118,20,36,10,75,102,25,36,98,3,77,0,123,21,72,8,33,96,90,12,63,31,39,10,0,73,2,26,13,73,11,70,37,53,38,101,158,164

Foldseek 3Di:
DVPKWKKKKKKWKWKWWQFPVCLPPARTAIFTKIKIKMWIWGDFCDDLKTKTKIKIKMKMFTPPPQVNQRHRHDLQADADPSSGTDGMDIAMWMWMWMDHPQKMKIFTKAQDPDLQHHWAPPYNATKIFGGMKIWGCPDPQKIKIKTKTFWIAASHHHDTDGKWFQQFLVQFQGTDGDGIKMKIWMWGDDPFKIWTWMWMDRDQAKIKIKTWMWGWDDPDPFKTKTKTKMWMFMFGDDNHPRHTDGKIKIKMKIWIGGPQKIKIKIKMFMDTPGWDIHIPNHANSHDDGDDFDNQTTHGKIKIKIKIKGQQCPPADVPGRQHQKMKMKMKMKIWQGDSPPPPNDIKIKMKIKIKIKGADCDDDQHQKMKMKMWIQMDMPDDPVGNGGGTIMIMIMIMGMDMD

CATH classification: 2.40.160.10